Protein AF-T1G2S5-F1 (afdb_monomer)

Sequence (669 aa):
MRLAADEQHLITCSLDGGVLVWRVDGDGVAGGMARGVKKDVAYSEEVLVDRMDYEELNSSLEDLRKRLLDLKAGNDYQLRMLEAGNQEKINDLTEKYLQEMNNLKNKIQNQKQEREKFEKRIKDELKELIDRHEEETRDMEQRNNQKLMTEYEKYQELQNKSQRMQEEYERKIFSIEKDREKRLHELTEYHEEKLKNMAIEIEKLERKCEMLIREREEMVTQIEEDADREIVAVKTKLQSNVKEKVAAVDKMKGCQVSVMTKKFLSMQKEMDANKELIDKGKSEISNLNGTITNLEKTITGLKREIQERDDAILDKVAISMIMPTTKFAYLLTCLYIFFKLLKYIQLNEKRIYELKKLNEEAEKFKFVLDYRIHELKNQVQPKDDEIETKKDIMNNVGDDDEGDDDFDVKRCPGALNDDMELELGRYQKVTTQLETNLDNAKQRLSAAEKELQKERQKVHAVEMKVQSFKTDLHNCVGYIQDYKLLKSTIRAMYLKHVQDDMRDYVSEDADKKNDFARQRDHLEKTMVSLVKKHQRESNVQKTDNLRIMQDNINLIKEVNELRRELQISNVKIHDLEVAAKIRLRKNANASLTAATASNDIYKIGTSADEYKNADEATLRMEMMEKNKLLELQQEEMKKLRNILQQIELGHNSRPSSGQKLSPINGDKN

Solvent-accessible surface area (backbone atoms only — not comparable to full-atom values): 38160 Å² total; per-residue (Å²): 106,49,68,41,99,82,74,46,40,42,37,37,62,50,99,88,73,52,75,49,78,45,79,70,87,87,84,88,84,85,89,83,89,82,91,79,83,84,82,87,78,87,85,80,91,73,80,87,69,59,67,65,61,53,52,51,49,50,51,51,50,51,52,50,49,50,51,49,50,53,50,48,53,50,49,53,49,52,47,52,52,51,50,52,55,51,52,51,52,50,49,55,50,50,49,52,52,51,51,52,51,49,52,50,52,50,50,53,51,51,52,51,53,53,49,53,53,50,54,50,50,52,52,51,54,51,46,54,50,50,54,50,51,56,48,54,49,50,52,51,51,49,54,51,51,51,50,51,50,54,54,49,52,52,50,51,50,50,51,52,51,51,50,53,52,48,55,51,50,51,50,50,50,50,53,51,50,53,53,49,51,49,53,48,49,56,53,49,51,54,50,52,51,52,49,52,52,51,50,54,51,49,52,54,49,50,54,49,51,52,50,53,48,50,55,48,52,53,51,50,50,52,52,50,54,50,50,51,52,48,52,50,51,53,51,51,52,52,54,48,53,50,52,51,53,51,53,50,52,53,57,57,52,67,68,45,54,72,59,46,57,59,50,48,59,53,50,49,57,54,48,54,56,50,48,56,52,50,52,53,52,50,53,53,51,51,54,52,49,54,53,49,54,57,51,50,52,52,50,52,55,57,47,54,63,50,46,71,65,53,75,77,72,68,98,72,81,82,90,89,91,85,90,95,88,92,76,72,74,70,61,62,62,57,54,56,54,54,56,55,51,53,54,52,49,54,53,49,52,53,52,50,51,53,51,50,55,53,47,56,50,50,51,52,51,49,53,54,49,53,49,49,51,52,53,52,48,65,67,44,48,67,56,51,53,53,50,50,53,54,48,54,56,63,65,72,73,71,87,86,79,91,76,93,79,92,76,97,70,96,67,89,64,72,72,59,54,53,51,49,50,50,48,51,52,49,51,52,52,50,50,54,52,48,50,53,50,49,51,53,50,50,51,50,49,55,50,51,50,52,51,51,51,52,51,52,51,51,52,48,51,51,50,51,52,52,50,51,50,52,51,54,48,56,57,40,60,74,29,73,89,39,67,71,60,28,55,52,47,52,51,53,50,47,60,66,66,57,57,50,58,64,52,52,57,51,46,59,50,46,53,52,48,48,52,52,48,50,53,48,51,52,50,49,53,50,48,52,51,50,51,54,48,50,52,49,53,52,50,51,51,51,53,50,52,50,48,52,50,51,52,50,53,51,50,52,49,50,53,50,50,55,48,49,53,49,49,54,51,50,49,53,51,49,53,51,50,48,53,49,50,51,51,50,48,55,53,50,63,68,52,72,80,66,77,96,73,80,88,80,90,79,96,71,80,85,71,75,60,63,71,52,50,54,54,49,52,51,52,48,51,54,48,52,53,51,50,52,51,50,52,52,50,50,52,50,51,49,51,52,49,51,52,50,49,53,51,53,64,56,61,72,68,62,82,78,88,81,78,83,88,77,82,88,77,87,81,90,130

Foldseek 3Di:
DAQPPVNQWDWDADPVGDIDIDGDDDDDDDDDDDDDDDDDDDDDPDDDDPPVVVVVVVVVVVVVVVVVVVVVVVVVVVVVVVVVVVVVVVVVVVVVVVVVVVVVVVVVVVVVVVVVVVVVVVVVVVVVVVVVVVVVVVVVVVVVVVVVVVVVVVVVVVVVVVVVVVVVVVVVVVVVVVVVVVVVVVVVVVVVVVVVVVVVVVVVVVVVVVVVVVVVVVVVVVVVVVVVVVVVVVVVVVVVVVVVVVVVVVVVVVPVVVVVVVVVVVVVVVVVVVVVVVVVVVVVVVVVVVVVVVVVVVVVVVVVVVVVVVVVDDPDDDDDDDDDDDDDPPVVVVVVVVVVVVVVVVVVVVVVVVVVVVVVVVVVVVVVVVVVVVVVVVVCVVVVVVVVVVVVVVVPPPDDDDDDDDDDDPDDDPVVVVVVVVVVVVVVVVVVVVVVVVVVVVVVVVVVVVVVVVVVVVVVVVVVLVVVLVVLVVVLVVCVVPPVVSVVSVVVSCVVNVVCVVVVVVVVVVVVVVVVVVVVVVVVVVVVVVVVVVVVVVVVVVVVVVVVVVVVVVVVVVVVVVVVVVVVVVVVVVVVVVVVVVVVVVVVVVVVVDDPDDDDDDDDDPPPVVVVVVVVVVVVVVVVVVVVVVVVVVVVVVVVVVVVVVVVVVVVPDPDPDDDDDDDDDDDD

pLDDT: mean 74.92, std 17.42, range [29.42, 96.0]

Organism: Helobdella robusta (NCBI:txid6412)

Secondary structure (DSSP, 8-state):
-EE-TTSSEEEEE-TTS-EEEEE----------------PPPPP------HHHHHHHHHHHHHHHHHHHHHHHHHHHHHHHHHHHHHHHHHHHHHHHHHHHHHHHHHHHHHHHHHHHHHHHHHHHHHHHHHHHHHHHHHHHHHHHHHHHHHHHHHHHHHHHHHHHHHHHHHHHHHHHHHHHHHHHHHHHHHHHHHHHHHHHHHHHHHHHHHHHHHHHHHHHHHHHHHHHHHHHHHHHHHHHHHHHHHHHHHHHHHHHHHHHHHHHHHHHHHHHHHHHHHHHHHHHHHHHHHHHHHHHHHHHHHHHHHHHHTTT-------------SSHHHHHHHHHHHHHHHHHHHHHHHHHHHHHHHHHHHHHHHHHHHHHHHHHHHHHHHHHHHHHHHHHHHTSS------------S--HHHHHHHHHHHHHHHHHHHHHHHHHHHHHHHHHHHHHHHHHHHHHHHHHHHHHHHHHHHHHHHHTTTT-HHHHHHHHHHHHHHHHSTHHHHHHHHHHHHHHHHHHHHHHHHHHHHHHHHHHHHHHHHHHHHHHHHHHHHHHHHHHHHHHHHHHHHHHHHHHHHHHHHHHHHHHHHHHHTTS-------------TTHHHHHHHHHHHHHHHHHHHHHHHHHHHHHHHHHHHHHHHHHHT----S--PPPP------

InterPro domains:
  IPR052993 Cilia- and flagella-associated protein 57 [PTHR32215] (1-316)

Radius of gyration: 92.12 Å; Cα contacts (8 Å, |Δi|>4): 49; chains: 1; bounding box: 210×102×277 Å

Mean predicted aligned error: 25.36 Å

Structure (mmCIF, N/CA/C/O backbone):
data_AF-T1G2S5-F1
#
_entry.id   AF-T1G2S5-F1
#
loop_
_atom_site.group_PDB
_atom_site.id
_atom_site.type_symbol
_atom_site.label_atom_id
_atom_site.label_alt_id
_atom_site.label_comp_id
_atom_site.label_asym_id
_atom_site.label_entity_id
_atom_site.label_seq_id
_atom_site.pdbx_PDB_ins_code
_atom_site.Cartn_x
_atom_site.Cartn_y
_atom_site.Cartn_z
_atom_site.occupancy
_atom_site.B_iso_or_equiv
_atom_site.auth_seq_id
_atom_site.auth_comp_id
_atom_site.auth_asym_id
_atom_site.auth_atom_id
_atom_site.pdbx_PDB_model_num
ATOM 1 N N . MET A 1 1 ? 132.057 16.932 -130.697 1.00 63.75 1 MET A N 1
ATOM 2 C CA . MET A 1 1 ? 133.283 16.169 -130.368 1.00 63.75 1 MET A CA 1
ATOM 3 C C . MET A 1 1 ? 133.784 16.624 -129.008 1.00 63.75 1 MET A C 1
ATOM 5 O O . MET A 1 1 ? 133.954 17.824 -128.835 1.00 63.75 1 MET A O 1
ATOM 9 N N . ARG A 1 2 ? 133.952 15.722 -128.035 1.00 71.12 2 ARG A N 1
ATOM 10 C CA . ARG A 1 2 ? 134.425 16.036 -126.678 1.00 71.12 2 ARG A CA 1
ATOM 11 C C . ARG A 1 2 ? 135.254 14.870 -126.138 1.00 71.12 2 ARG A C 1
ATOM 13 O O . ARG A 1 2 ? 134.856 13.718 -126.293 1.00 71.12 2 ARG A O 1
ATOM 20 N N . LEU A 1 3 ? 136.408 15.170 -125.546 1.00 66.38 3 LEU A N 1
ATOM 21 C CA . LEU A 1 3 ? 137.254 14.172 -124.891 1.00 66.38 3 LEU A CA 1
ATOM 22 C C . LEU A 1 3 ? 136.573 13.740 -123.582 1.00 66.38 3 LEU A C 1
ATOM 24 O O . LEU A 1 3 ? 136.046 14.589 -122.854 1.00 66.38 3 LEU A O 1
ATOM 28 N N . ALA A 1 4 ? 136.516 12.436 -123.321 1.00 67.69 4 ALA A N 1
ATOM 29 C CA . ALA A 1 4 ? 135.998 11.902 -122.070 1.00 67.69 4 ALA A CA 1
ATOM 30 C C . ALA A 1 4 ? 136.909 12.318 -120.901 1.00 67.69 4 ALA A C 1
ATOM 32 O O . ALA A 1 4 ? 138.076 12.653 -121.092 1.00 67.69 4 ALA A O 1
ATOM 33 N N . ALA A 1 5 ? 136.364 12.343 -119.682 1.00 65.69 5 ALA A N 1
ATOM 34 C CA . ALA A 1 5 ? 137.064 12.858 -118.499 1.00 65.69 5 ALA A CA 1
ATOM 35 C C . ALA A 1 5 ? 138.307 12.037 -118.090 1.00 65.69 5 ALA A C 1
ATOM 37 O O . ALA A 1 5 ? 139.043 12.455 -117.201 1.00 65.69 5 ALA A O 1
ATOM 38 N N . ASP A 1 6 ? 138.523 10.874 -118.705 1.00 65.88 6 ASP A N 1
ATOM 39 C CA . ASP A 1 6 ? 139.720 10.045 -118.562 1.00 65.88 6 ASP A CA 1
ATOM 40 C C . ASP A 1 6 ? 140.824 10.385 -119.581 1.00 65.88 6 ASP A C 1
ATOM 42 O O . ASP A 1 6 ? 141.895 9.792 -119.514 1.00 65.88 6 ASP A O 1
ATOM 46 N N . GLU A 1 7 ? 140.563 11.313 -120.508 1.00 64.38 7 GLU A N 1
ATOM 47 C CA . GLU A 1 7 ? 141.435 11.775 -121.601 1.00 64.38 7 GLU A CA 1
ATOM 48 C C . GLU A 1 7 ? 141.935 10.685 -122.571 1.00 64.38 7 GLU A C 1
ATOM 50 O O . GLU A 1 7 ? 142.693 10.974 -123.494 1.00 64.38 7 GLU A O 1
ATOM 55 N N . GLN A 1 8 ? 141.462 9.445 -122.430 1.00 65.25 8 GLN A N 1
ATOM 56 C CA . GLN A 1 8 ? 141.859 8.299 -123.262 1.00 65.25 8 GLN A CA 1
ATOM 57 C C . GLN A 1 8 ? 140.915 8.059 -124.445 1.00 65.25 8 GLN A C 1
ATOM 59 O O . GLN A 1 8 ? 141.286 7.406 -125.426 1.00 65.25 8 GLN A O 1
ATOM 64 N N . HIS A 1 9 ? 139.692 8.586 -124.359 1.00 72.75 9 HIS A N 1
ATOM 65 C CA . HIS A 1 9 ? 138.652 8.368 -125.353 1.00 72.75 9 HIS A CA 1
ATOM 66 C C . HIS A 1 9 ? 138.091 9.694 -125.860 1.00 72.75 9 HIS A C 1
ATOM 68 O O . HIS A 1 9 ? 137.654 10.551 -125.091 1.00 72.75 9 HIS A O 1
ATOM 74 N N . LEU A 1 10 ? 138.063 9.860 -127.178 1.00 72.75 10 LEU A N 1
ATOM 75 C CA . LEU A 1 10 ? 137.465 11.015 -127.833 1.00 72.75 10 LEU A CA 1
ATOM 76 C C . LEU A 1 10 ? 136.096 10.630 -128.386 1.00 72.75 10 LEU A C 1
ATOM 78 O O . LEU A 1 10 ? 135.995 9.740 -129.226 1.00 72.75 10 LEU A O 1
ATOM 82 N N . ILE A 1 11 ? 135.040 11.303 -127.924 1.00 77.50 11 ILE A N 1
ATOM 83 C CA . ILE A 1 11 ? 133.662 11.002 -128.321 1.00 77.50 11 ILE A CA 1
ATOM 84 C C . ILE A 1 11 ? 133.164 12.066 -129.300 1.00 77.50 11 ILE A C 1
ATOM 86 O O . ILE A 1 11 ? 133.092 13.262 -128.998 1.00 77.50 11 ILE A O 1
ATOM 90 N N . THR A 1 12 ? 132.786 11.640 -130.497 1.00 77.38 12 THR A N 1
ATOM 91 C CA . THR A 1 12 ? 132.110 12.467 -131.502 1.00 77.38 12 THR A CA 1
ATOM 92 C C . THR A 1 12 ? 130.650 12.056 -131.596 1.00 77.38 12 THR A C 1
ATOM 94 O O . THR A 1 12 ? 130.369 10.895 -131.868 1.00 77.38 12 THR A O 1
ATOM 97 N N . CYS A 1 13 ? 129.732 13.003 -131.409 1.00 74.50 13 CYS A N 1
ATOM 98 C CA . CYS A 1 13 ? 128.313 12.830 -131.705 1.00 74.50 13 CYS A CA 1
ATOM 99 C C . CYS A 1 13 ? 127.922 13.661 -132.933 1.00 74.50 13 CYS A C 1
ATOM 101 O O . CYS A 1 13 ? 128.401 14.789 -133.095 1.00 74.50 13 CYS A O 1
ATOM 103 N N . SER A 1 14 ? 127.078 13.079 -133.781 1.00 75.12 14 SER A N 1
ATOM 104 C CA . SER A 1 14 ? 126.447 13.731 -134.929 1.00 75.12 14 SER A CA 1
ATOM 105 C C . SER A 1 14 ? 125.030 14.207 -134.571 1.00 75.12 14 SER A C 1
ATOM 107 O O . SER A 1 14 ? 124.450 13.768 -133.575 1.00 75.12 14 SER A O 1
ATOM 109 N N . LEU A 1 15 ? 124.487 15.148 -135.352 1.00 68.88 15 LEU A N 1
ATOM 110 C CA . LEU A 1 15 ? 123.205 15.821 -135.082 1.00 68.88 15 LEU A CA 1
ATOM 111 C C . LEU A 1 15 ? 121.982 14.886 -135.192 1.00 68.88 15 LEU A C 1
ATOM 113 O O . LEU A 1 15 ? 120.914 15.204 -134.685 1.00 68.88 15 LEU A O 1
ATOM 117 N N . ASP A 1 16 ? 122.155 13.738 -135.839 1.00 69.44 16 ASP A N 1
ATOM 118 C CA . ASP A 1 16 ? 121.200 12.639 -136.009 1.00 69.44 16 ASP A CA 1
ATOM 119 C C . ASP A 1 16 ? 121.288 11.577 -134.892 1.00 69.44 16 ASP A C 1
ATOM 121 O O . ASP A 1 16 ? 120.639 10.537 -134.963 1.00 69.44 16 ASP A O 1
ATOM 125 N N . GLY A 1 17 ? 122.063 11.839 -133.832 1.00 68.75 17 GLY A N 1
ATOM 126 C CA . GLY A 1 17 ? 122.117 11.001 -132.629 1.00 68.75 17 GLY A CA 1
ATOM 127 C C . GLY A 1 17 ? 123.113 9.836 -132.684 1.00 68.75 17 GLY A C 1
ATOM 128 O O . GLY A 1 17 ? 123.209 9.078 -131.720 1.00 68.75 17 GLY A O 1
ATOM 129 N N . GLY A 1 18 ? 123.898 9.700 -133.759 1.00 68.06 18 GLY A N 1
ATOM 130 C CA . GLY A 1 18 ? 124.986 8.718 -133.841 1.00 68.06 18 GLY A CA 1
ATOM 131 C C . GLY A 1 18 ? 126.210 9.129 -133.013 1.00 68.06 18 GLY A C 1
ATOM 132 O O . GLY A 1 18 ? 126.678 10.266 -133.117 1.00 68.06 18 GLY A O 1
ATOM 133 N N . VAL A 1 19 ? 126.756 8.209 -132.207 1.00 78.56 19 VAL A N 1
ATOM 134 C CA . VAL A 1 19 ? 127.932 8.448 -131.347 1.00 78.56 19 VAL A CA 1
ATOM 135 C C . VAL A 1 19 ? 129.077 7.497 -131.714 1.00 78.56 19 VAL A C 1
ATOM 137 O O . VAL A 1 19 ? 128.923 6.281 -131.662 1.00 78.56 19 VAL A O 1
ATOM 140 N N . LEU A 1 20 ? 130.238 8.059 -132.062 1.00 67.62 20 LEU A N 1
ATOM 141 C CA . LEU A 1 20 ? 131.486 7.347 -132.373 1.00 67.62 20 LEU A CA 1
ATOM 142 C C . LEU A 1 20 ? 132.542 7.643 -131.300 1.00 67.62 20 LEU A C 1
ATOM 144 O O . LEU A 1 20 ? 132.719 8.800 -130.907 1.00 67.62 20 LEU A O 1
ATOM 148 N N . VAL A 1 21 ? 133.252 6.606 -130.846 1.00 75.31 21 VAL A N 1
ATOM 149 C CA . VAL A 1 21 ? 134.260 6.689 -129.776 1.00 75.31 21 VAL A CA 1
ATOM 150 C C . VAL A 1 21 ? 135.618 6.227 -130.301 1.00 75.31 21 VAL A C 1
ATOM 152 O O . VAL A 1 21 ? 135.761 5.091 -130.749 1.00 75.31 21 VAL A O 1
ATOM 155 N N . TRP A 1 22 ? 136.613 7.109 -130.225 1.00 63.44 22 TRP A N 1
ATOM 156 C CA . TRP A 1 22 ? 137.982 6.887 -130.699 1.00 63.44 22 TRP A CA 1
ATOM 157 C C . TRP A 1 22 ? 138.938 6.702 -129.511 1.00 63.44 22 TRP A C 1
ATOM 159 O O . TRP A 1 22 ? 138.797 7.407 -128.513 1.00 63.44 22 TRP A O 1
ATOM 169 N N . ARG A 1 23 ? 139.921 5.796 -129.617 1.00 69.12 23 ARG A N 1
ATOM 170 C CA . ARG A 1 23 ? 140.989 5.586 -128.616 1.00 69.12 23 ARG A CA 1
ATOM 171 C C . ARG A 1 23 ? 142.296 6.231 -129.094 1.00 69.12 23 ARG A C 1
ATOM 173 O O . ARG A 1 23 ? 142.624 6.095 -130.270 1.00 69.12 23 ARG A O 1
ATOM 180 N N . VAL A 1 24 ? 143.014 6.925 -128.207 1.00 67.56 24 VAL A N 1
ATOM 181 C CA . VAL A 1 24 ? 144.222 7.711 -128.536 1.00 67.56 24 VAL A CA 1
ATOM 182 C C . VAL A 1 24 ? 145.447 7.145 -127.796 1.00 67.56 24 VAL A C 1
ATOM 184 O O . VAL A 1 24 ? 145.447 7.150 -126.570 1.00 67.56 24 VAL A O 1
ATOM 187 N N . ASP A 1 25 ? 146.487 6.696 -128.516 1.00 60.28 25 ASP A N 1
ATOM 188 C CA . ASP A 1 25 ? 147.749 6.166 -127.950 1.00 60.28 25 ASP A CA 1
ATOM 189 C C . ASP A 1 25 ? 148.946 7.088 -128.293 1.00 60.28 25 ASP A C 1
ATOM 191 O O . ASP A 1 25 ? 149.079 7.528 -129.436 1.00 60.28 25 ASP A O 1
ATOM 195 N N . GLY A 1 26 ? 149.832 7.375 -127.326 1.00 56.47 26 GLY A N 1
ATOM 196 C CA . GLY A 1 26 ? 151.054 8.182 -127.506 1.00 56.47 26 GLY A CA 1
ATOM 197 C C . GLY A 1 26 ? 152.261 7.595 -126.757 1.00 56.47 26 GLY A C 1
ATOM 198 O O . GLY A 1 26 ? 152.123 7.179 -125.609 1.00 56.47 26 GLY A O 1
ATOM 199 N N . ASP A 1 27 ? 153.428 7.551 -127.412 1.00 46.31 27 ASP A N 1
ATOM 200 C CA . ASP A 1 27 ? 154.629 6.795 -127.006 1.00 46.31 27 ASP A CA 1
ATOM 201 C C . ASP A 1 27 ? 155.830 7.719 -126.661 1.00 46.31 27 ASP A C 1
ATOM 203 O O . ASP A 1 27 ? 156.173 8.598 -127.451 1.00 46.31 27 ASP A O 1
ATOM 207 N N . GLY A 1 28 ? 156.466 7.491 -125.493 1.00 38.47 28 GLY A N 1
ATOM 208 C CA . GLY A 1 28 ? 157.767 8.033 -125.011 1.00 38.47 28 GLY A CA 1
ATOM 209 C C . GLY A 1 28 ? 157.831 9.523 -124.577 1.00 38.47 28 GLY A C 1
ATOM 210 O O . GLY A 1 28 ? 157.304 10.385 -125.257 1.00 38.47 28 GLY A O 1
ATOM 211 N N . VAL A 1 29 ? 158.498 9.997 -123.504 1.00 38.19 29 VAL A N 1
ATOM 212 C CA . VAL A 1 29 ? 159.512 9.482 -122.558 1.00 38.19 29 VAL A CA 1
ATOM 213 C C . VAL A 1 29 ? 159.532 10.366 -121.276 1.00 38.19 29 VAL A C 1
ATOM 215 O O . VAL A 1 29 ? 159.428 11.584 -121.361 1.00 38.19 29 VAL A O 1
ATOM 218 N N . ALA A 1 30 ? 159.765 9.717 -120.122 1.00 37.09 30 ALA A N 1
ATOM 219 C CA . ALA A 1 30 ? 160.315 10.187 -118.829 1.00 37.09 30 ALA A CA 1
ATOM 220 C C . ALA A 1 30 ? 159.574 11.222 -117.940 1.00 37.09 30 ALA A C 1
ATOM 222 O O . ALA A 1 30 ? 159.769 12.425 -118.042 1.00 37.09 30 ALA A O 1
ATOM 223 N N . GLY A 1 31 ? 158.946 10.688 -116.879 1.00 35.09 31 GLY A N 1
ATOM 224 C CA . GLY A 1 31 ? 159.395 10.933 -115.496 1.00 35.09 31 GLY A CA 1
ATOM 225 C C . GLY A 1 31 ? 158.765 12.088 -114.703 1.00 35.09 31 GLY A C 1
ATOM 226 O O . GLY A 1 31 ? 159.172 13.231 -114.845 1.00 35.09 31 GLY A O 1
ATOM 227 N N . GLY A 1 32 ? 157.909 11.748 -113.724 1.00 36.47 32 GLY A N 1
ATOM 228 C CA . GLY A 1 32 ? 157.744 12.557 -112.501 1.00 36.47 32 GLY A CA 1
ATOM 229 C C . GLY A 1 32 ? 156.375 13.202 -112.231 1.00 36.47 32 GLY A C 1
ATOM 230 O O . GLY A 1 32 ? 156.259 14.415 -112.225 1.00 36.47 32 GLY A O 1
ATOM 231 N N . MET A 1 33 ? 155.370 12.372 -111.935 1.00 44.22 33 MET A N 1
ATOM 232 C CA . MET A 1 33 ? 154.338 12.524 -110.886 1.00 44.22 33 MET A CA 1
ATOM 233 C C . MET A 1 33 ? 153.757 13.924 -110.550 1.00 44.22 33 MET A C 1
ATOM 235 O O . MET A 1 33 ? 154.353 14.695 -109.805 1.00 44.22 33 MET A O 1
ATOM 239 N N . ALA A 1 34 ? 152.473 14.134 -110.875 1.00 37.44 34 ALA A N 1
ATOM 240 C CA . ALA A 1 34 ? 151.542 14.884 -110.022 1.00 37.44 34 ALA A CA 1
ATOM 241 C C . ALA A 1 34 ? 150.111 14.328 -110.148 1.00 37.44 34 ALA A C 1
ATOM 243 O O . ALA A 1 34 ? 149.624 14.019 -111.230 1.00 37.44 34 ALA A O 1
ATOM 244 N N . ARG A 1 35 ? 149.472 14.159 -108.989 1.00 45.28 35 ARG A N 1
ATOM 245 C CA . ARG A 1 35 ? 148.130 13.611 -108.761 1.00 45.28 35 ARG A CA 1
ATOM 246 C C . ARG A 1 35 ? 147.037 14.528 -109.324 1.00 45.28 35 ARG A C 1
ATOM 248 O O . ARG A 1 35 ? 147.100 15.735 -109.122 1.00 45.28 35 ARG A O 1
ATOM 255 N N . GLY A 1 36 ? 145.983 13.933 -109.880 1.00 38.50 36 GLY A N 1
ATOM 256 C CA . GLY A 1 36 ? 144.743 14.612 -110.262 1.00 38.50 36 GLY A CA 1
ATOM 257 C C . GLY A 1 36 ? 143.553 13.658 -110.187 1.00 38.50 36 GLY A C 1
ATOM 258 O O . GLY A 1 36 ? 143.279 12.913 -111.116 1.00 38.50 36 GLY A O 1
ATOM 259 N N . VAL A 1 37 ? 142.920 13.658 -109.019 1.00 42.88 37 VAL A N 1
ATOM 260 C CA . VAL A 1 37 ? 141.692 12.972 -108.588 1.00 42.88 37 VAL A CA 1
ATOM 261 C C . VAL A 1 37 ? 140.627 12.851 -109.693 1.00 42.88 37 VAL A C 1
ATOM 263 O O . VAL A 1 37 ? 140.190 13.855 -110.255 1.00 42.88 37 VAL A O 1
ATOM 266 N N . LYS A 1 38 ? 140.176 11.614 -109.962 1.00 41.59 38 LYS A N 1
ATOM 267 C CA . LYS A 1 38 ? 139.010 11.324 -110.809 1.00 41.59 38 LYS A CA 1
ATOM 268 C C . LYS A 1 38 ? 137.727 11.786 -110.111 1.00 41.59 38 LYS A C 1
ATOM 270 O O . LYS A 1 38 ? 137.539 11.599 -108.915 1.00 41.59 38 LYS A O 1
ATOM 275 N N . LYS A 1 39 ? 136.896 12.441 -110.910 1.00 50.81 39 LYS A N 1
ATOM 276 C CA . LYS A 1 39 ? 135.690 13.196 -110.586 1.00 50.81 39 LYS A CA 1
ATOM 277 C C . LYS A 1 39 ? 134.496 12.236 -110.486 1.00 50.81 39 LYS A C 1
ATOM 279 O O . LYS A 1 39 ? 134.017 11.789 -111.524 1.00 50.81 39 LYS A O 1
ATOM 284 N N . ASP A 1 40 ? 134.031 11.929 -109.276 1.00 44.81 40 ASP A N 1
ATOM 285 C CA . ASP A 1 40 ? 132.788 11.170 -109.074 1.00 44.81 40 ASP A CA 1
ATOM 286 C C . ASP A 1 40 ? 131.578 12.083 -109.333 1.00 44.81 40 ASP A C 1
ATOM 288 O O . ASP A 1 40 ? 131.423 13.143 -108.725 1.00 44.81 40 ASP A O 1
ATOM 292 N N . VAL A 1 41 ? 130.748 11.692 -110.298 1.00 56.38 41 VAL A N 1
ATOM 293 C CA . VAL A 1 41 ? 129.546 12.401 -110.757 1.00 56.38 41 VAL A CA 1
ATOM 294 C C . VAL A 1 41 ? 128.317 11.717 -110.140 1.00 56.38 41 VAL A C 1
ATOM 296 O O . VAL A 1 41 ? 128.218 10.494 -110.187 1.00 56.38 41 VAL A O 1
ATOM 299 N N . ALA A 1 42 ? 127.398 12.490 -109.547 1.00 51.34 42 ALA A N 1
ATOM 300 C CA . ALA A 1 42 ? 126.164 12.005 -108.913 1.00 51.34 42 ALA A CA 1
ATOM 301 C C . ALA A 1 42 ? 125.092 11.587 -109.947 1.00 51.34 42 ALA A C 1
ATOM 303 O O . ALA A 1 42 ? 124.904 12.278 -110.948 1.00 51.34 42 ALA A O 1
ATOM 304 N N . TYR A 1 43 ? 124.382 10.482 -109.686 1.00 52.03 43 TYR A N 1
ATOM 305 C CA . TYR A 1 43 ? 123.252 9.979 -110.489 1.00 52.03 43 TYR A CA 1
ATOM 306 C C . TYR A 1 43 ? 121.919 10.624 -110.038 1.00 52.03 43 TYR A C 1
ATOM 308 O O . TYR A 1 43 ? 121.774 10.942 -108.861 1.00 52.03 43 TYR A O 1
ATOM 316 N N . SER A 1 44 ? 120.943 10.812 -110.936 1.00 47.91 44 SER A N 1
ATOM 317 C CA . SER A 1 44 ? 119.612 11.374 -110.624 1.00 47.91 44 SER A CA 1
ATOM 318 C C . SER A 1 44 ? 118.569 10.279 -110.329 1.00 47.91 44 SER A C 1
ATOM 320 O O . SER A 1 44 ? 118.466 9.324 -111.093 1.00 47.91 44 SER A O 1
ATOM 322 N N . GLU A 1 45 ? 117.761 10.443 -109.269 1.00 56.81 45 GLU A N 1
ATOM 323 C CA . GLU A 1 45 ? 116.640 9.552 -108.865 1.00 56.81 45 GLU A CA 1
ATOM 324 C C . GLU A 1 45 ? 115.306 9.873 -109.582 1.00 56.81 45 GLU A C 1
ATOM 326 O O . GLU A 1 45 ? 114.233 9.411 -109.195 1.00 56.81 45 GLU A O 1
ATOM 331 N N . GLU A 1 46 ? 115.356 10.680 -110.640 1.00 65.75 46 GLU A N 1
ATOM 332 C CA . GLU A 1 46 ? 114.191 11.069 -111.431 1.00 65.75 46 GLU A CA 1
ATOM 333 C C . GLU A 1 46 ? 113.793 9.940 -112.392 1.00 65.75 46 GLU A C 1
ATOM 335 O O . GLU A 1 46 ? 114.524 9.598 -113.325 1.00 65.75 46 GLU A O 1
ATOM 340 N N . VAL A 1 47 ? 112.613 9.359 -112.164 1.00 64.25 47 VAL A N 1
ATOM 341 C CA . VAL A 1 47 ? 111.989 8.402 -113.084 1.00 64.25 47 VAL A CA 1
ATOM 342 C C . VAL A 1 47 ? 111.299 9.198 -114.187 1.00 64.25 47 VAL A C 1
ATOM 344 O O . VAL A 1 47 ? 110.259 9.817 -113.966 1.00 64.25 47 VAL A O 1
ATOM 347 N N . LEU A 1 48 ? 111.893 9.199 -115.378 1.00 61.78 48 LEU A N 1
ATOM 348 C CA . LEU A 1 48 ? 111.287 9.782 -116.570 1.00 61.78 48 LEU A CA 1
ATOM 349 C C . LEU A 1 48 ? 110.116 8.894 -117.008 1.00 61.78 48 LEU A C 1
ATOM 351 O O . LEU A 1 48 ? 110.319 7.783 -117.493 1.00 61.78 48 LEU A O 1
ATOM 355 N N . VAL A 1 49 ? 108.897 9.386 -116.804 1.00 68.44 49 VAL A N 1
ATOM 356 C CA . VAL A 1 49 ? 107.659 8.789 -117.320 1.00 68.44 49 VAL A CA 1
ATOM 357 C C . VAL A 1 49 ? 107.242 9.587 -118.548 1.00 68.44 49 VAL A C 1
ATOM 359 O O . VAL A 1 49 ? 107.407 10.811 -118.567 1.00 68.44 49 VAL A O 1
ATOM 362 N N . ASP A 1 50 ? 106.737 8.913 -119.580 1.00 64.50 50 ASP A N 1
ATOM 363 C CA . ASP A 1 50 ? 106.238 9.608 -120.761 1.00 64.50 50 ASP A CA 1
ATOM 364 C C . ASP A 1 50 ? 105.108 10.569 -120.354 1.00 64.50 50 ASP A C 1
ATOM 366 O O . ASP A 1 50 ? 104.257 10.260 -119.515 1.00 64.50 50 ASP A O 1
ATOM 370 N N . ARG A 1 51 ? 105.110 11.773 -120.927 1.00 74.94 51 ARG A N 1
ATOM 371 C CA . ARG A 1 51 ? 104.121 12.809 -120.612 1.00 74.94 51 ARG A CA 1
ATOM 372 C C . ARG A 1 51 ? 102.704 12.326 -120.927 1.00 74.94 51 ARG A C 1
ATOM 374 O O . ARG A 1 51 ? 101.775 12.691 -120.211 1.00 74.94 51 ARG A O 1
ATOM 381 N N . MET A 1 52 ? 102.568 11.484 -121.952 1.00 73.94 52 MET A N 1
ATOM 382 C CA . MET A 1 52 ? 101.305 10.842 -122.314 1.00 73.94 52 MET A CA 1
ATOM 383 C C . MET A 1 52 ? 100.788 9.930 -121.193 1.00 73.94 52 MET A C 1
ATOM 385 O O . MET A 1 52 ? 99.648 10.096 -120.769 1.00 73.94 52 MET A O 1
ATOM 389 N N . ASP A 1 53 ? 101.632 9.062 -120.630 1.00 78.06 53 ASP A N 1
ATOM 390 C CA . ASP A 1 53 ? 101.239 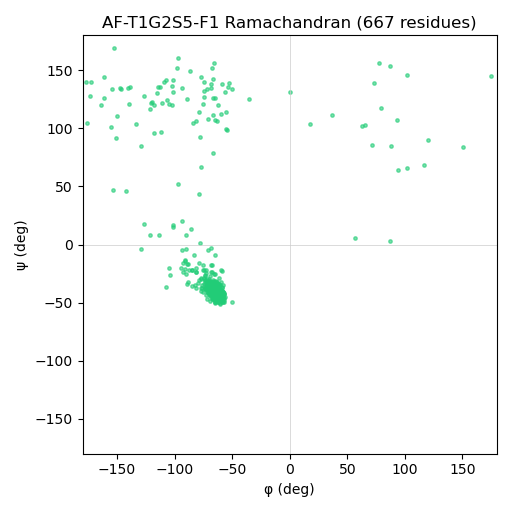8.148 -119.546 1.00 78.06 53 ASP A CA 1
ATOM 391 C C . ASP A 1 53 ? 100.831 8.903 -118.268 1.00 78.06 53 ASP A C 1
ATOM 393 O O . ASP A 1 53 ? 99.902 8.505 -117.562 1.00 78.06 53 ASP A O 1
ATOM 397 N N . TYR A 1 54 ? 101.496 10.025 -117.962 1.00 79.88 54 TYR A N 1
ATOM 398 C CA . TYR A 1 54 ? 101.130 10.874 -116.824 1.00 79.88 54 TYR A CA 1
ATOM 399 C C . TYR A 1 54 ? 99.788 11.590 -117.036 1.00 79.88 54 TYR A C 1
ATOM 401 O O . TYR A 1 54 ? 98.970 11.659 -116.114 1.00 79.88 54 TYR A O 1
ATOM 409 N N . GLU A 1 55 ? 99.546 12.119 -118.238 1.00 81.94 55 GLU A N 1
ATOM 410 C CA . GLU A 1 55 ? 98.284 12.778 -118.590 1.00 81.94 55 GLU A CA 1
ATOM 411 C C . GLU A 1 55 ? 97.114 11.773 -118.600 1.00 81.94 55 GLU A C 1
ATOM 413 O O . GLU A 1 55 ? 96.052 12.073 -118.047 1.00 81.94 55 GLU A O 1
ATOM 418 N N . GLU A 1 56 ? 97.318 10.552 -119.107 1.00 82.50 56 GLU A N 1
ATOM 419 C CA . GLU A 1 56 ? 96.336 9.459 -119.037 1.00 82.50 56 GLU A CA 1
ATOM 420 C C . GLU A 1 56 ? 96.054 9.018 -117.594 1.00 82.50 56 GLU A C 1
ATOM 422 O O . GLU A 1 56 ? 94.890 8.882 -117.199 1.00 82.50 56 GLU A O 1
ATOM 427 N N . LEU A 1 57 ? 97.093 8.857 -116.765 1.00 84.19 57 LEU A N 1
ATOM 428 C CA . LEU A 1 57 ? 96.925 8.518 -115.353 1.00 84.19 57 LEU A CA 1
ATOM 429 C C . LEU A 1 57 ? 96.162 9.618 -114.609 1.00 84.19 57 LEU A C 1
ATOM 431 O O . LEU A 1 57 ? 95.239 9.311 -113.853 1.00 84.19 57 LEU A O 1
ATOM 435 N N . ASN A 1 58 ? 96.490 10.892 -114.839 1.00 83.00 58 ASN A N 1
ATOM 436 C CA . ASN A 1 58 ? 95.794 12.007 -114.201 1.00 83.00 58 ASN A CA 1
ATOM 437 C C . ASN A 1 58 ? 94.329 12.107 -114.663 1.00 83.00 58 ASN A C 1
ATOM 439 O O . ASN A 1 58 ? 93.445 12.301 -113.829 1.00 83.00 58 ASN A O 1
ATOM 443 N N . SER A 1 59 ? 94.053 11.878 -115.953 1.00 85.44 59 SER A N 1
ATOM 444 C CA . SER A 1 59 ? 92.682 11.777 -116.473 1.00 85.44 59 SER A CA 1
ATOM 445 C C . SER A 1 59 ? 91.915 10.637 -115.797 1.00 85.44 59 SER A C 1
ATOM 447 O O . SER A 1 59 ? 90.786 10.826 -115.344 1.00 85.44 59 SER A O 1
ATOM 449 N N . SER A 1 60 ? 92.538 9.463 -115.651 1.00 83.62 60 SER A N 1
ATOM 450 C CA . SER A 1 60 ? 91.912 8.323 -114.973 1.00 83.62 60 SER A CA 1
ATOM 451 C C . SER A 1 60 ? 91.628 8.614 -113.492 1.00 83.62 60 SER A C 1
ATOM 453 O O . SER A 1 60 ? 90.584 8.223 -112.966 1.00 83.62 60 SER A O 1
ATOM 455 N N . LEU A 1 61 ? 92.518 9.353 -112.823 1.00 84.12 61 LEU A N 1
ATOM 456 C CA . LEU A 1 61 ? 92.393 9.738 -111.419 1.00 84.12 61 LEU A CA 1
ATOM 457 C C . LEU A 1 61 ? 91.266 10.764 -111.229 1.00 84.12 61 LEU A C 1
ATOM 459 O O . LEU A 1 61 ? 90.492 10.661 -110.275 1.00 84.12 61 LEU A O 1
ATOM 463 N N . GLU A 1 62 ? 91.117 11.718 -112.148 1.00 88.06 62 GLU A N 1
ATOM 464 C CA . GLU A 1 62 ? 89.987 12.652 -112.166 1.00 88.06 62 GLU A CA 1
ATOM 465 C C . GLU A 1 62 ? 88.648 11.947 -112.404 1.00 88.06 62 GLU A C 1
ATOM 467 O O . GLU A 1 62 ? 87.674 12.241 -111.705 1.00 88.06 62 GLU A O 1
ATOM 472 N N . ASP A 1 63 ? 88.594 10.972 -113.309 1.00 87.25 63 ASP A N 1
ATOM 473 C CA . ASP A 1 63 ? 87.390 10.172 -113.544 1.00 87.25 63 ASP A CA 1
ATOM 474 C C . ASP A 1 63 ? 87.037 9.296 -112.335 1.00 87.25 63 ASP A C 1
ATOM 476 O O . ASP A 1 63 ? 85.870 9.203 -111.948 1.00 87.25 63 ASP A O 1
ATOM 480 N N . LEU A 1 64 ? 88.036 8.706 -111.674 1.00 86.81 64 LEU A N 1
ATOM 481 C CA . LEU A 1 64 ? 87.864 7.993 -110.406 1.00 86.81 64 LEU A CA 1
ATOM 482 C C . LEU A 1 64 ? 87.372 8.922 -109.289 1.00 86.81 64 LEU A C 1
ATOM 484 O O . LEU A 1 64 ? 86.494 8.532 -108.520 1.00 86.81 64 LEU A O 1
ATOM 488 N N . ARG A 1 65 ? 87.873 10.161 -109.211 1.00 87.75 65 ARG A N 1
ATOM 489 C CA . ARG A 1 65 ? 87.393 11.173 -108.254 1.00 87.75 65 ARG A CA 1
ATOM 490 C C . ARG A 1 65 ? 85.951 11.585 -108.525 1.00 87.75 65 ARG A C 1
ATOM 492 O O . ARG A 1 65 ? 85.180 11.663 -107.573 1.00 87.75 65 ARG A O 1
ATOM 499 N N . LYS A 1 66 ? 85.570 11.810 -109.787 1.00 88.81 66 LYS A N 1
ATOM 500 C CA . LYS A 1 66 ? 84.174 12.087 -110.170 1.00 88.81 66 LYS A CA 1
ATOM 501 C C . LYS A 1 66 ? 83.268 10.916 -109.804 1.00 88.81 66 LYS A C 1
ATOM 503 O O . LYS A 1 66 ? 82.287 11.119 -109.104 1.00 88.81 66 LYS A O 1
ATOM 508 N N . ARG A 1 67 ? 83.660 9.680 -110.136 1.00 88.44 67 ARG A N 1
ATOM 509 C CA . ARG A 1 67 ? 82.910 8.473 -109.744 1.00 88.44 67 ARG A CA 1
ATOM 510 C C . ARG A 1 67 ? 82.793 8.321 -108.231 1.00 88.44 67 ARG A C 1
ATOM 512 O O . ARG A 1 67 ? 81.731 7.941 -107.757 1.00 88.44 67 ARG A O 1
ATOM 519 N N . LEU A 1 68 ? 83.845 8.621 -107.467 1.00 87.12 68 LEU A N 1
ATOM 520 C CA . LEU A 1 68 ? 83.791 8.619 -106.002 1.00 87.12 68 LEU A CA 1
ATOM 521 C C . LEU A 1 68 ? 82.858 9.701 -105.457 1.00 87.12 68 LEU A C 1
ATOM 523 O O . LEU A 1 68 ? 82.140 9.438 -104.497 1.00 87.12 68 LEU A O 1
ATOM 527 N N . LEU A 1 69 ? 82.854 10.896 -106.050 1.00 90.56 69 LEU A N 1
ATOM 528 C CA . LEU A 1 69 ? 81.926 11.967 -105.686 1.00 90.56 69 LEU A CA 1
ATOM 529 C C . LEU A 1 69 ? 80.478 11.583 -106.005 1.00 90.56 69 LEU A C 1
ATOM 531 O O . LEU A 1 69 ? 79.619 11.757 -105.145 1.00 90.56 69 LEU A O 1
ATOM 535 N N . ASP A 1 70 ? 80.223 10.994 -107.172 1.00 88.06 70 ASP A N 1
ATOM 536 C CA . ASP A 1 70 ? 78.896 10.525 -107.579 1.00 88.06 70 ASP A CA 1
ATOM 537 C C . ASP A 1 70 ? 78.413 9.367 -106.692 1.00 88.06 70 ASP A C 1
ATOM 539 O O . ASP A 1 70 ? 77.274 9.371 -106.229 1.00 88.06 70 ASP A O 1
ATOM 543 N N . LEU A 1 71 ? 79.289 8.404 -106.380 1.00 88.19 71 LEU A N 1
ATOM 544 C CA . LEU A 1 71 ? 79.007 7.316 -105.436 1.00 88.19 71 LEU A CA 1
ATOM 545 C C . LEU A 1 71 ? 78.738 7.845 -104.028 1.00 88.19 71 LEU A C 1
ATOM 547 O O . LEU A 1 71 ? 77.811 7.380 -103.368 1.00 88.19 71 LEU A O 1
ATOM 551 N N . LYS A 1 72 ? 79.521 8.823 -103.565 1.00 88.38 72 LYS A N 1
ATOM 552 C CA . LYS A 1 72 ? 79.325 9.453 -102.259 1.00 88.38 72 LYS A CA 1
ATOM 553 C C . LYS A 1 72 ? 77.995 10.201 -102.209 1.00 88.38 72 LYS A C 1
ATOM 555 O O . LYS A 1 72 ? 77.235 9.991 -101.274 1.00 88.38 72 LYS A O 1
ATOM 560 N N . ALA A 1 73 ? 77.675 10.993 -103.230 1.00 88.88 73 ALA A N 1
ATOM 561 C CA . ALA A 1 73 ? 76.398 11.693 -103.331 1.00 88.88 73 ALA A CA 1
ATOM 562 C C . ALA A 1 73 ? 75.210 10.718 -103.419 1.00 88.88 73 ALA A C 1
ATOM 564 O O . ALA A 1 73 ? 74.182 10.945 -102.784 1.00 88.88 73 ALA A O 1
ATOM 565 N N . GLY A 1 74 ? 75.361 9.611 -104.153 1.00 89.31 74 GLY A N 1
ATOM 566 C CA . GLY A 1 74 ? 74.366 8.543 -104.231 1.00 89.31 74 GLY A CA 1
ATOM 567 C C . GLY A 1 74 ? 74.145 7.839 -102.891 1.00 89.31 74 GLY A C 1
ATOM 568 O O . GLY A 1 74 ? 72.999 7.622 -102.499 1.00 89.31 74 GLY A O 1
ATOM 569 N N . ASN A 1 75 ? 75.218 7.536 -102.156 1.00 86.69 75 ASN A N 1
ATOM 570 C CA . ASN A 1 75 ? 75.136 6.932 -100.826 1.00 86.69 75 ASN A CA 1
ATOM 571 C C . ASN A 1 75 ? 74.542 7.906 -99.794 1.00 86.69 75 ASN A C 1
ATOM 573 O O . ASN A 1 75 ? 73.659 7.527 -99.033 1.00 86.69 75 ASN A O 1
ATOM 577 N N . ASP A 1 76 ? 74.947 9.178 -99.817 1.00 88.69 76 ASP A N 1
ATOM 578 C CA . ASP A 1 76 ? 74.388 10.224 -98.953 1.00 88.69 76 ASP A CA 1
ATOM 579 C C . ASP A 1 76 ? 72.888 10.430 -99.230 1.00 88.69 76 ASP A C 1
ATOM 581 O O . ASP A 1 76 ? 72.093 10.610 -98.306 1.00 88.69 76 ASP A O 1
ATOM 585 N N . TYR A 1 77 ? 72.473 10.362 -100.498 1.00 90.50 77 TYR A N 1
ATOM 586 C CA . TYR A 1 77 ? 71.062 10.404 -100.876 1.00 90.50 77 TYR A CA 1
ATOM 587 C C . TYR A 1 77 ? 70.291 9.182 -100.357 1.00 90.50 77 TYR A C 1
ATOM 589 O O . TYR A 1 77 ? 69.219 9.339 -99.771 1.00 90.50 77 TYR A O 1
ATOM 597 N N . GLN A 1 78 ? 70.839 7.972 -100.517 1.00 88.19 78 GLN A N 1
ATOM 598 C CA . GLN A 1 78 ? 70.236 6.748 -99.978 1.00 88.19 78 GLN A CA 1
ATOM 599 C C . GLN A 1 78 ? 70.120 6.790 -98.451 1.00 88.19 78 GLN A C 1
ATOM 601 O O . GLN A 1 78 ? 69.081 6.411 -97.910 1.00 88.19 78 GLN A O 1
ATOM 606 N N . LEU A 1 79 ? 71.147 7.298 -97.765 1.00 88.12 79 LEU A N 1
ATOM 607 C CA . LEU A 1 79 ? 71.146 7.451 -96.317 1.00 88.12 79 LEU A CA 1
ATOM 608 C C . LEU A 1 79 ? 70.045 8.417 -95.873 1.00 88.12 79 LEU A C 1
ATOM 610 O O . LEU A 1 79 ? 69.241 8.051 -95.023 1.00 88.12 79 LEU A O 1
ATOM 614 N N . ARG A 1 80 ? 69.919 9.587 -96.512 1.00 91.38 80 ARG A N 1
ATOM 615 C CA . ARG A 1 80 ? 68.844 10.551 -96.212 1.00 91.38 80 ARG A CA 1
ATOM 616 C C . ARG A 1 80 ? 67.450 9.990 -96.471 1.00 91.38 80 ARG A C 1
ATOM 618 O O . ARG A 1 80 ? 66.535 10.261 -95.701 1.00 91.38 80 ARG A O 1
ATOM 625 N N . MET A 1 81 ? 67.271 9.210 -97.537 1.00 86.88 81 MET A N 1
ATOM 626 C CA . MET A 1 81 ? 65.993 8.548 -97.821 1.00 86.88 81 MET A CA 1
ATOM 627 C C . MET A 1 81 ? 65.646 7.508 -96.749 1.00 86.88 81 MET A C 1
ATOM 629 O O . MET A 1 81 ? 64.499 7.436 -96.308 1.00 86.88 81 MET A O 1
ATOM 633 N N . LEU A 1 82 ? 66.630 6.725 -96.297 1.00 89.94 82 LEU A N 1
ATOM 634 C CA . LEU A 1 82 ? 66.443 5.759 -95.217 1.00 89.94 82 LEU A CA 1
ATOM 635 C C . LEU A 1 82 ? 66.182 6.453 -93.871 1.00 89.94 82 LEU A C 1
ATOM 637 O O . LEU A 1 82 ? 65.299 6.026 -93.132 1.00 89.94 82 LEU A O 1
ATOM 641 N N . GLU A 1 83 ? 66.912 7.525 -93.563 1.00 88.38 83 GLU A N 1
ATOM 642 C CA . GLU A 1 83 ? 66.706 8.367 -92.380 1.00 88.38 83 GLU A CA 1
ATOM 643 C C . GLU A 1 83 ? 65.305 8.981 -92.376 1.00 88.38 83 GLU A C 1
ATOM 645 O O . GLU A 1 83 ? 64.610 8.885 -91.369 1.00 88.38 83 GLU A O 1
ATOM 650 N N . ALA A 1 84 ? 64.849 9.524 -93.508 1.00 90.50 84 ALA A N 1
ATOM 651 C CA . ALA A 1 84 ? 63.498 10.059 -93.652 1.00 90.50 84 ALA A CA 1
ATOM 652 C C . ALA A 1 84 ? 62.427 8.978 -93.428 1.00 90.50 84 ALA A C 1
ATOM 654 O O . ALA A 1 84 ? 61.492 9.194 -92.660 1.00 90.50 84 ALA A O 1
ATOM 655 N N . GLY A 1 85 ? 62.593 7.788 -94.018 1.00 92.44 85 GLY A N 1
ATOM 656 C CA . GLY A 1 85 ? 61.658 6.675 -93.820 1.00 92.44 85 GLY A CA 1
ATOM 657 C C . GLY A 1 85 ? 61.669 6.111 -92.393 1.00 92.44 85 GLY A C 1
ATOM 658 O O . GLY A 1 85 ? 60.633 5.705 -91.867 1.00 92.44 85 GLY A O 1
ATOM 659 N N . ASN A 1 86 ? 62.828 6.093 -91.730 1.00 88.19 86 ASN A N 1
ATOM 660 C CA . ASN A 1 86 ? 62.922 5.715 -90.321 1.00 88.19 86 ASN A CA 1
ATOM 661 C C . ASN A 1 86 ? 62.283 6.774 -89.418 1.00 88.19 86 ASN A C 1
ATOM 663 O O . ASN A 1 86 ? 61.589 6.413 -88.469 1.00 88.19 86 ASN A O 1
ATOM 667 N N . GLN A 1 87 ? 62.454 8.057 -89.734 1.00 93.31 87 GLN A N 1
ATOM 668 C CA . GLN A 1 87 ? 61.816 9.151 -89.011 1.00 93.31 87 GLN A CA 1
ATOM 669 C C . GLN A 1 87 ? 60.290 9.094 -89.137 1.00 93.31 87 GLN A C 1
ATOM 671 O O . GLN A 1 87 ? 59.593 9.262 -88.141 1.00 93.31 87 GLN A O 1
ATOM 676 N N . GLU A 1 88 ? 59.765 8.793 -90.325 1.00 91.81 88 GLU A N 1
ATOM 677 C CA . GLU A 1 88 ? 58.330 8.592 -90.547 1.00 91.81 88 GLU A CA 1
ATOM 678 C C . GLU A 1 88 ? 57.790 7.425 -89.707 1.00 91.81 88 GLU A C 1
ATOM 680 O O . GLU A 1 88 ? 56.828 7.594 -88.964 1.00 91.81 88 GLU A O 1
ATOM 685 N N . LYS A 1 89 ? 58.477 6.272 -89.696 1.00 92.75 89 LYS A N 1
ATOM 686 C CA . LYS A 1 89 ? 58.096 5.134 -88.836 1.00 92.75 89 LYS A CA 1
ATOM 687 C C . LYS A 1 89 ? 58.130 5.475 -87.345 1.00 92.75 89 LYS A C 1
ATOM 689 O O . LYS A 1 89 ? 57.274 5.009 -86.593 1.00 92.75 89 LYS A O 1
ATOM 694 N N . ILE A 1 90 ? 59.122 6.249 -86.902 1.00 91.38 90 ILE A N 1
ATOM 695 C CA . ILE A 1 90 ? 59.207 6.726 -85.515 1.00 91.38 90 ILE A CA 1
ATOM 696 C C . ILE A 1 90 ? 58.016 7.634 -85.206 1.00 91.38 90 ILE A C 1
ATOM 698 O O . ILE A 1 90 ? 57.400 7.477 -84.151 1.00 91.38 90 ILE A O 1
ATOM 702 N N . ASN A 1 91 ? 57.657 8.537 -86.118 1.00 93.94 91 ASN A N 1
ATOM 703 C CA . ASN A 1 91 ? 56.518 9.435 -85.950 1.00 93.94 91 ASN A CA 1
ATOM 704 C C . ASN A 1 91 ? 55.197 8.652 -85.875 1.00 93.94 91 ASN A C 1
ATOM 706 O O . ASN A 1 91 ? 54.453 8.845 -84.918 1.00 93.94 91 ASN A O 1
ATOM 710 N N . ASP A 1 92 ? 54.958 7.702 -86.782 1.00 93.06 92 ASP A N 1
ATOM 711 C CA . ASP A 1 92 ? 53.761 6.847 -86.783 1.00 93.06 92 ASP A CA 1
ATOM 712 C C . ASP A 1 92 ? 53.619 6.037 -85.489 1.00 93.06 92 ASP A C 1
ATOM 714 O O . ASP A 1 92 ? 52.528 5.891 -84.930 1.00 93.06 92 ASP A O 1
ATOM 718 N N . LEU A 1 93 ? 54.727 5.470 -85.000 1.00 90.44 93 LEU A N 1
ATOM 719 C CA . LEU A 1 93 ? 54.738 4.743 -83.732 1.00 90.44 93 LEU A CA 1
ATOM 720 C C . LEU A 1 93 ? 54.476 5.687 -82.559 1.00 90.44 93 LEU A C 1
ATOM 722 O O . LEU A 1 93 ? 53.698 5.348 -81.669 1.00 90.44 93 LEU A O 1
ATOM 726 N N . THR A 1 94 ? 55.085 6.872 -82.567 1.00 89.25 94 THR A N 1
ATOM 727 C CA . THR A 1 94 ? 54.877 7.892 -81.533 1.00 89.25 94 THR A CA 1
ATOM 728 C C . THR A 1 94 ? 53.420 8.342 -81.503 1.00 89.25 94 THR A C 1
ATOM 730 O O . THR A 1 94 ? 52.837 8.435 -80.425 1.00 89.25 94 THR A O 1
ATOM 733 N N . GLU A 1 95 ? 52.793 8.542 -82.663 1.00 94.81 95 GLU A N 1
ATOM 734 C CA . GLU A 1 95 ? 51.380 8.897 -82.765 1.00 94.81 95 GLU A CA 1
ATOM 735 C C . GLU A 1 95 ? 50.477 7.780 -82.228 1.00 94.81 95 GLU A C 1
ATOM 737 O O . GLU A 1 95 ? 49.596 8.048 -81.410 1.00 94.81 95 GLU A O 1
ATOM 742 N N . LYS A 1 96 ? 50.733 6.516 -82.592 1.00 94.69 96 LYS A N 1
ATOM 743 C CA . LYS A 1 96 ? 49.988 5.365 -82.050 1.00 94.69 96 LYS A CA 1
ATOM 744 C C . LYS A 1 96 ? 50.114 5.265 -80.530 1.00 94.69 96 LYS A C 1
ATOM 746 O O . LYS A 1 96 ? 49.106 5.094 -79.848 1.00 94.69 96 LYS A O 1
ATOM 751 N N . TYR A 1 97 ? 51.318 5.431 -79.980 1.00 90.31 97 TYR A N 1
ATOM 752 C CA . TYR A 1 97 ? 51.516 5.418 -78.529 1.00 90.31 97 TYR A CA 1
ATOM 753 C C . TYR A 1 97 ? 50.847 6.606 -77.837 1.00 90.31 97 TYR A C 1
ATOM 755 O O . TYR A 1 97 ? 50.274 6.438 -76.761 1.00 90.31 97 TYR A O 1
ATOM 763 N N . LEU A 1 98 ? 50.860 7.793 -78.448 1.00 93.19 98 LEU A N 1
ATOM 764 C CA . LEU A 1 98 ? 50.129 8.953 -77.937 1.00 93.19 98 LEU A CA 1
ATOM 765 C C . LEU A 1 98 ? 48.616 8.709 -77.944 1.00 93.19 98 LEU A C 1
ATOM 767 O O . LEU A 1 98 ? 47.945 9.038 -76.966 1.00 93.19 98 LEU A O 1
ATOM 771 N N . GLN A 1 99 ? 48.074 8.093 -78.997 1.00 92.62 99 GLN A N 1
ATOM 772 C CA . GLN A 1 99 ? 46.663 7.710 -79.067 1.00 92.62 99 GLN A CA 1
ATOM 773 C C . GLN A 1 99 ? 46.304 6.672 -77.993 1.00 92.62 99 GLN A C 1
ATOM 775 O O . GLN A 1 99 ? 45.322 6.856 -77.275 1.00 92.62 99 GLN A O 1
ATOM 780 N N . GLU A 1 100 ? 47.106 5.619 -77.813 1.00 93.00 100 GLU A N 1
ATOM 781 C CA . GLU A 1 100 ? 46.896 4.623 -76.752 1.00 93.00 100 GLU A CA 1
ATOM 782 C C . GLU A 1 100 ? 46.986 5.243 -75.354 1.00 93.00 100 GLU A C 1
ATOM 784 O O . GLU A 1 100 ? 46.134 4.978 -74.503 1.00 93.00 100 GLU A O 1
ATOM 789 N N . MET A 1 101 ? 47.968 6.117 -75.121 1.00 88.44 101 MET A N 1
ATOM 790 C CA . MET A 1 101 ? 48.112 6.847 -73.864 1.00 88.44 101 MET A CA 1
ATOM 791 C C . MET A 1 101 ? 46.889 7.729 -73.596 1.00 88.44 101 MET A C 1
ATOM 793 O O . MET A 1 101 ? 46.359 7.721 -72.484 1.00 88.44 101 MET A O 1
ATOM 797 N N . ASN A 1 102 ? 46.399 8.451 -74.607 1.00 92.19 102 ASN A N 1
ATOM 798 C CA . ASN A 1 102 ? 45.194 9.270 -74.494 1.00 92.19 102 ASN A CA 1
ATOM 799 C C . ASN A 1 102 ? 43.944 8.416 -74.236 1.00 92.19 102 ASN A C 1
ATOM 801 O O . ASN A 1 102 ? 43.138 8.760 -73.372 1.00 92.19 102 ASN A O 1
ATOM 805 N N . ASN A 1 103 ? 43.805 7.266 -74.899 1.00 94.00 103 ASN A N 1
ATOM 806 C CA . ASN A 1 103 ? 42.703 6.331 -74.666 1.00 94.00 103 ASN A CA 1
ATOM 807 C C . ASN A 1 103 ? 42.727 5.764 -73.240 1.00 94.00 103 ASN A C 1
ATOM 809 O O . ASN A 1 103 ? 41.689 5.715 -72.577 1.00 94.00 103 ASN A O 1
ATOM 813 N N . LEU A 1 104 ? 43.904 5.379 -72.737 1.00 92.81 104 LEU A N 1
ATOM 814 C CA . LEU A 1 104 ? 44.075 4.919 -71.358 1.00 92.81 104 LEU A CA 1
ATOM 815 C C . LEU A 1 104 ? 43.782 6.036 -70.355 1.00 92.81 104 LEU A C 1
ATOM 817 O O . LEU A 1 104 ? 43.072 5.799 -69.379 1.00 92.81 104 LEU A O 1
ATOM 821 N N . LYS A 1 105 ? 44.251 7.259 -70.616 1.00 94.38 105 LYS A N 1
ATOM 822 C CA . LYS A 1 105 ? 43.967 8.434 -69.783 1.00 94.38 105 LYS A CA 1
ATOM 823 C C . LYS A 1 105 ? 42.465 8.714 -69.706 1.00 94.38 105 LYS A C 1
ATOM 825 O O . LYS A 1 105 ? 41.937 8.874 -68.607 1.00 94.38 105 LYS A O 1
ATOM 830 N N . ASN A 1 106 ? 41.765 8.675 -70.840 1.00 94.50 106 ASN A N 1
ATOM 831 C CA . ASN A 1 106 ? 40.310 8.829 -70.897 1.00 94.50 106 ASN A CA 1
ATOM 832 C C . ASN A 1 106 ? 39.587 7.697 -70.155 1.00 94.50 106 ASN A C 1
ATOM 834 O O . ASN A 1 106 ? 38.644 7.951 -69.409 1.00 94.50 106 ASN A O 1
ATOM 838 N N . LYS A 1 107 ? 40.049 6.448 -70.292 1.00 95.25 107 LYS A N 1
ATOM 839 C CA . LYS A 1 107 ? 39.471 5.300 -69.579 1.00 95.25 107 LYS A CA 1
ATOM 840 C C . LYS A 1 107 ? 39.639 5.422 -68.063 1.00 95.25 107 LYS A C 1
ATOM 842 O O . LYS A 1 107 ? 38.673 5.204 -67.337 1.00 95.25 107 LYS A O 1
ATOM 847 N N . ILE A 1 108 ? 40.824 5.816 -67.594 1.00 92.00 108 ILE A N 1
ATOM 848 C CA . ILE A 1 108 ? 41.091 6.075 -66.171 1.00 92.00 108 ILE A CA 1
ATOM 849 C C . ILE A 1 108 ? 40.195 7.211 -65.665 1.00 92.00 108 ILE A C 1
ATOM 851 O O . ILE A 1 108 ? 39.601 7.098 -64.594 1.00 92.00 108 ILE A O 1
ATOM 855 N N . GLN A 1 109 ? 40.053 8.288 -66.440 1.00 93.19 109 GLN A N 1
ATOM 856 C CA . GLN A 1 109 ? 39.205 9.418 -66.067 1.00 93.19 109 GLN A CA 1
ATOM 857 C C . GLN A 1 109 ? 37.722 9.031 -65.982 1.00 93.19 109 GLN A C 1
ATOM 859 O O . GLN A 1 109 ? 37.065 9.381 -65.002 1.00 93.19 109 GLN A O 1
ATOM 864 N N . ASN A 1 110 ? 37.212 8.249 -66.936 1.00 95.19 110 ASN A N 1
ATOM 865 C CA . ASN A 1 110 ? 35.842 7.733 -66.901 1.00 95.19 110 ASN A CA 1
ATOM 866 C C . ASN A 1 110 ? 35.619 6.806 -65.699 1.00 95.19 110 ASN A C 1
ATOM 868 O O . ASN A 1 110 ? 34.649 6.981 -64.968 1.00 95.19 110 ASN A O 1
ATOM 872 N N . GLN A 1 111 ? 36.545 5.878 -65.432 1.00 92.25 111 GLN A N 1
ATOM 873 C CA . GLN A 1 111 ? 36.463 4.994 -64.263 1.00 92.25 111 GLN A CA 1
ATOM 874 C C . GLN A 1 111 ? 36.485 5.775 -62.945 1.00 92.25 111 GLN A C 1
ATOM 876 O O . GLN A 1 111 ? 35.756 5.436 -62.015 1.00 92.25 111 GLN A O 1
ATOM 881 N N . LYS A 1 112 ? 37.281 6.848 -62.859 1.00 92.38 112 LYS A N 1
ATOM 882 C CA . LYS A 1 112 ? 37.296 7.734 -61.691 1.00 92.38 112 LYS A CA 1
ATOM 883 C C . LYS A 1 112 ? 35.938 8.413 -61.490 1.00 92.38 112 LYS A C 1
ATOM 885 O O . LYS A 1 112 ? 35.424 8.402 -60.377 1.00 92.38 112 LYS A O 1
ATOM 890 N N . GLN A 1 113 ? 35.333 8.929 -62.561 1.00 93.56 113 GLN A N 1
ATOM 891 C CA . GLN A 1 113 ? 33.999 9.536 -62.506 1.00 93.56 113 GLN A CA 1
ATOM 892 C C . GLN A 1 113 ? 32.902 8.524 -62.144 1.00 93.56 113 GLN A C 1
ATOM 894 O O . GLN A 1 113 ? 31.984 8.856 -61.399 1.00 93.56 113 GLN A O 1
ATOM 899 N N . GLU A 1 114 ? 32.969 7.292 -62.653 1.00 93.56 114 GLU A N 1
ATOM 900 C CA . GLU A 1 114 ? 32.011 6.238 -62.299 1.00 93.56 114 GLU A CA 1
ATOM 901 C C . GLU A 1 114 ? 32.128 5.824 -60.833 1.00 93.56 114 GLU A C 1
ATOM 903 O O . GLU A 1 114 ? 31.102 5.689 -60.161 1.00 93.56 114 GLU A O 1
ATOM 908 N N . ARG A 1 115 ? 33.357 5.685 -60.318 1.00 93.69 115 ARG A N 1
ATOM 909 C CA . ARG A 1 115 ? 33.595 5.424 -58.892 1.00 93.69 115 ARG A CA 1
ATOM 910 C C . ARG A 1 115 ? 33.046 6.547 -58.024 1.00 93.69 115 ARG A C 1
ATOM 912 O O . ARG A 1 115 ? 32.316 6.263 -57.087 1.00 93.69 115 ARG A O 1
ATOM 919 N N . GLU A 1 116 ? 33.305 7.802 -58.378 1.00 93.50 116 GLU A N 1
ATOM 920 C CA . GLU A 1 116 ? 32.795 8.960 -57.636 1.00 93.50 116 GLU A CA 1
ATOM 921 C C . GLU A 1 116 ? 31.256 9.016 -57.634 1.00 93.50 116 GLU A C 1
ATOM 923 O O . GLU A 1 116 ? 30.636 9.238 -56.594 1.00 93.50 116 GLU A O 1
ATOM 928 N N . LYS A 1 117 ? 30.612 8.727 -58.773 1.00 94.75 117 LYS A N 1
ATOM 929 C CA . LYS A 1 117 ? 29.145 8.616 -58.855 1.00 94.75 117 LYS A CA 1
ATOM 930 C C . LYS A 1 117 ? 28.602 7.472 -57.998 1.00 94.75 117 LYS A C 1
ATOM 932 O O . LYS A 1 117 ? 27.552 7.625 -57.381 1.00 94.75 117 LYS A O 1
ATOM 937 N N . PHE A 1 118 ? 29.280 6.327 -57.975 1.00 91.19 118 PHE A N 1
ATOM 938 C CA . PHE A 1 118 ? 28.871 5.180 -57.167 1.00 91.19 118 PHE A CA 1
ATOM 939 C C . PHE A 1 118 ? 29.053 5.439 -55.667 1.00 91.19 118 PHE A C 1
ATOM 941 O O . PHE A 1 118 ? 28.131 5.185 -54.901 1.00 91.19 118 PHE A O 1
ATOM 948 N N . GLU A 1 119 ? 30.178 6.028 -55.258 1.00 88.56 119 GLU A N 1
ATOM 949 C CA . GLU A 1 119 ? 30.411 6.456 -53.876 1.00 88.56 119 GLU A CA 1
ATOM 950 C C . GLU A 1 119 ? 29.370 7.477 -53.420 1.00 88.56 119 GLU A C 1
ATOM 952 O O . GLU A 1 119 ? 28.889 7.397 -52.292 1.00 88.56 119 GLU A O 1
ATOM 957 N N . LYS A 1 120 ? 28.990 8.417 -54.293 1.00 93.62 120 LYS A N 1
ATOM 958 C CA . LYS A 1 120 ? 27.922 9.369 -53.993 1.00 93.62 120 LYS A CA 1
ATOM 959 C C . LYS A 1 120 ? 26.579 8.663 -53.780 1.00 93.62 120 LYS A C 1
ATOM 961 O O . LYS A 1 120 ? 25.941 8.923 -52.772 1.00 93.62 120 LYS A O 1
ATOM 966 N N . ARG A 1 121 ? 26.200 7.720 -54.654 1.00 95.19 121 ARG A N 1
ATOM 967 C CA . ARG A 1 121 ? 24.965 6.929 -54.485 1.00 95.19 121 ARG A CA 1
ATOM 968 C C . ARG A 1 121 ? 24.939 6.160 -53.170 1.00 95.19 121 ARG A C 1
ATOM 970 O O . ARG A 1 121 ? 23.957 6.256 -52.455 1.00 95.19 121 ARG A O 1
ATOM 977 N N . ILE A 1 122 ? 26.025 5.467 -52.820 1.00 91.44 122 ILE A N 1
ATOM 978 C CA . ILE A 1 122 ? 26.101 4.741 -51.543 1.00 91.44 122 ILE A CA 1
ATOM 979 C C . ILE A 1 122 ? 25.983 5.703 -50.360 1.00 91.44 122 ILE A C 1
ATOM 981 O O . ILE A 1 122 ? 25.311 5.388 -49.385 1.00 91.44 122 ILE A O 1
ATOM 985 N N . LYS A 1 123 ? 26.631 6.872 -50.420 1.00 92.56 123 LYS A N 1
ATOM 986 C CA . LYS A 1 123 ? 26.521 7.881 -49.357 1.00 92.56 123 LYS A CA 1
ATOM 987 C C . LYS A 1 123 ? 25.093 8.404 -49.219 1.00 92.56 123 LYS A C 1
ATOM 989 O O . LYS A 1 123 ? 24.636 8.567 -48.092 1.00 92.56 123 LYS A O 1
ATOM 994 N N . ASP A 1 124 ? 24.412 8.641 -50.335 1.00 94.81 124 ASP A N 1
ATOM 995 C CA . ASP A 1 124 ? 23.023 9.099 -50.350 1.00 94.81 124 ASP A CA 1
ATOM 996 C C . ASP A 1 124 ? 22.084 8.002 -49.799 1.00 94.81 124 ASP A C 1
ATOM 998 O O . ASP A 1 124 ? 21.308 8.277 -48.890 1.00 94.81 124 ASP A O 1
ATOM 1002 N N . GLU A 1 125 ? 22.232 6.743 -50.229 1.00 94.88 125 GLU A N 1
ATOM 1003 C CA . GLU A 1 125 ? 21.463 5.594 -49.711 1.00 94.88 125 GLU A CA 1
ATOM 1004 C C . GLU A 1 125 ? 21.709 5.344 -48.216 1.00 94.88 125 GLU A C 1
ATOM 1006 O O . GLU A 1 125 ? 20.774 5.079 -47.457 1.00 94.88 125 GLU A O 1
ATOM 1011 N N . LEU A 1 126 ? 22.965 5.446 -47.768 1.00 91.12 126 LEU A N 1
ATOM 1012 C CA . LEU A 1 126 ? 23.318 5.318 -46.356 1.00 91.12 126 LEU A CA 1
ATOM 1013 C C . LEU A 1 126 ? 22.683 6.441 -45.535 1.00 91.12 126 LEU A C 1
ATOM 1015 O O . LEU A 1 126 ? 22.184 6.187 -44.441 1.00 91.12 126 LEU A O 1
ATOM 1019 N N . LYS A 1 127 ? 22.675 7.668 -46.062 1.00 94.38 127 LYS A N 1
ATOM 1020 C CA . LYS A 1 127 ? 22.040 8.808 -45.405 1.00 94.38 127 LYS A CA 1
ATOM 1021 C C . LYS A 1 127 ? 20.526 8.622 -45.306 1.00 94.38 127 LYS A C 1
ATOM 1023 O O . LYS A 1 127 ? 19.985 8.780 -44.222 1.00 94.38 127 LYS A O 1
ATOM 1028 N N . GLU A 1 128 ? 19.864 8.200 -46.380 1.00 95.88 128 GLU A N 1
ATOM 1029 C CA . GLU A 1 128 ? 18.431 7.877 -46.352 1.00 95.88 128 GLU A CA 1
ATOM 1030 C C . GLU A 1 128 ? 18.103 6.743 -45.368 1.00 95.88 128 GLU A C 1
ATOM 1032 O O . GLU A 1 128 ? 17.041 6.736 -44.746 1.00 95.88 128 GLU A O 1
ATOM 1037 N N . LEU A 1 129 ? 18.993 5.758 -45.213 1.00 92.94 129 LEU A N 1
ATOM 1038 C CA . LEU A 1 129 ? 18.814 4.692 -44.228 1.00 92.94 129 LEU A CA 1
ATOM 1039 C C . LEU A 1 129 ? 18.945 5.214 -42.789 1.00 92.94 129 LEU A C 1
ATOM 1041 O O . LEU A 1 129 ? 18.131 4.849 -41.944 1.00 92.94 129 LEU A O 1
ATOM 1045 N N . ILE A 1 130 ? 19.929 6.078 -42.522 1.00 92.56 130 ILE A N 1
ATOM 1046 C CA . ILE A 1 130 ? 20.104 6.728 -41.214 1.00 92.56 130 ILE A CA 1
ATOM 1047 C C . ILE A 1 130 ? 18.887 7.597 -40.891 1.00 92.56 130 ILE A C 1
ATOM 1049 O O . ILE A 1 130 ? 18.294 7.420 -39.831 1.00 92.56 130 ILE A O 1
ATOM 1053 N N . ASP A 1 131 ? 18.464 8.454 -41.823 1.00 95.50 131 ASP A N 1
ATOM 1054 C CA . ASP A 1 131 ? 17.326 9.357 -41.635 1.00 95.50 131 ASP A CA 1
ATOM 1055 C C . ASP A 1 131 ? 16.035 8.565 -41.331 1.00 95.50 131 ASP A C 1
ATOM 1057 O O . ASP A 1 131 ? 15.292 8.921 -40.413 1.00 95.50 131 ASP A O 1
ATOM 1061 N N . ARG A 1 132 ? 15.804 7.433 -42.021 1.00 95.69 132 ARG A N 1
ATOM 1062 C CA . ARG A 1 132 ? 14.674 6.529 -41.732 1.00 95.69 132 ARG A CA 1
ATOM 1063 C C . ARG A 1 132 ? 14.753 5.909 -40.341 1.00 95.69 132 ARG A C 1
ATOM 1065 O O . ARG A 1 132 ? 13.758 5.913 -39.625 1.00 95.69 132 ARG A O 1
ATOM 1072 N N . HIS A 1 133 ? 15.909 5.391 -39.934 1.00 92.56 133 HIS A N 1
ATOM 1073 C CA . HIS A 1 133 ? 16.052 4.804 -38.600 1.00 92.56 133 HIS A CA 1
ATOM 1074 C C . HIS A 1 133 ? 15.941 5.848 -37.482 1.00 92.56 133 HIS A C 1
ATOM 1076 O O . HIS A 1 133 ? 15.395 5.551 -36.418 1.00 92.56 133 HIS A O 1
ATOM 1082 N N . GLU A 1 134 ? 16.409 7.075 -37.708 1.00 92.69 134 GLU A N 1
ATOM 1083 C CA . GLU A 1 134 ? 16.214 8.190 -36.778 1.00 92.69 134 GLU A CA 1
ATOM 1084 C C . GLU A 1 134 ? 14.738 8.595 -36.660 1.00 92.69 134 GLU A C 1
ATOM 1086 O O . GLU A 1 134 ? 14.285 8.970 -35.576 1.00 92.69 134 GLU A O 1
ATOM 1091 N N . GLU A 1 135 ? 13.975 8.538 -37.753 1.00 96.00 135 GLU A N 1
ATOM 1092 C CA . GLU A 1 135 ? 12.526 8.764 -37.745 1.00 96.00 135 GLU A CA 1
ATOM 1093 C C . GLU A 1 135 ? 11.785 7.626 -37.028 1.00 96.00 135 GLU A C 1
ATOM 1095 O O . GLU A 1 135 ? 11.023 7.891 -36.102 1.00 96.00 135 GLU A O 1
ATOM 1100 N N . GLU A 1 136 ? 12.082 6.363 -37.346 1.00 93.50 136 GLU A N 1
ATOM 1101 C CA . GLU A 1 136 ? 11.508 5.189 -36.667 1.00 93.50 136 GLU A CA 1
ATOM 1102 C C . GLU A 1 136 ? 11.791 5.197 -35.159 1.00 93.50 136 GLU A C 1
ATOM 1104 O O . GLU A 1 136 ? 10.915 4.874 -34.351 1.00 93.50 136 GLU A O 1
ATOM 1109 N N . THR A 1 137 ? 13.006 5.587 -34.764 1.00 88.81 137 THR A N 1
ATOM 1110 C CA . THR A 1 137 ? 13.390 5.697 -33.351 1.00 88.81 137 THR A CA 1
ATOM 1111 C C . THR A 1 137 ? 12.586 6.795 -32.661 1.00 88.81 137 THR A C 1
ATOM 1113 O O . THR A 1 137 ? 12.003 6.542 -31.605 1.00 88.81 137 THR A O 1
ATOM 1116 N N . ARG A 1 138 ? 12.466 7.979 -33.280 1.00 93.75 138 ARG A N 1
ATOM 1117 C CA . ARG A 1 138 ? 11.637 9.076 -32.755 1.00 93.75 138 ARG A CA 1
ATOM 1118 C C . ARG A 1 138 ? 10.168 8.681 -32.634 1.00 93.75 138 ARG A C 1
ATOM 1120 O O . ARG A 1 138 ? 9.550 8.956 -31.609 1.00 93.75 138 ARG A O 1
ATOM 1127 N N . ASP A 1 139 ? 9.617 7.996 -33.627 1.00 95.00 139 ASP A N 1
ATOM 1128 C CA . ASP A 1 139 ? 8.244 7.490 -33.605 1.00 95.00 139 ASP A CA 1
ATOM 1129 C C . ASP A 1 139 ? 8.019 6.488 -32.468 1.00 95.00 139 ASP A C 1
ATOM 1131 O O . ASP A 1 139 ? 7.009 6.541 -31.759 1.00 95.00 139 ASP A O 1
ATOM 1135 N N . MET A 1 140 ? 8.960 5.564 -32.270 1.00 86.25 140 MET A N 1
ATOM 1136 C CA . MET A 1 140 ? 8.896 4.591 -31.181 1.00 86.25 140 MET A CA 1
ATOM 1137 C C . MET A 1 140 ? 9.003 5.261 -29.810 1.00 86.25 140 MET A C 1
ATOM 1139 O O . MET A 1 140 ? 8.243 4.909 -28.905 1.00 86.25 140 MET A O 1
ATOM 1143 N N . GLU A 1 141 ? 9.881 6.252 -29.657 1.00 90.94 141 GLU A N 1
ATOM 1144 C CA . GLU A 1 141 ? 9.978 7.073 -28.448 1.00 90.94 141 GLU A CA 1
ATOM 1145 C C . GLU A 1 141 ? 8.676 7.832 -28.181 1.00 90.94 141 GLU A C 1
ATOM 1147 O O . GLU A 1 141 ? 8.158 7.779 -27.067 1.00 90.94 141 GLU A O 1
ATOM 1152 N N . GLN A 1 142 ? 8.088 8.471 -29.195 1.00 93.50 142 GLN A N 1
ATOM 1153 C CA . GLN A 1 142 ? 6.811 9.173 -29.063 1.00 93.50 142 GLN A CA 1
ATOM 1154 C C . GLN A 1 142 ? 5.672 8.227 -28.672 1.00 93.50 142 GLN A C 1
ATOM 1156 O O . GLN A 1 142 ? 4.928 8.530 -27.740 1.00 93.50 142 GLN A O 1
ATOM 1161 N N . ARG A 1 143 ? 5.559 7.051 -29.306 1.00 94.38 143 ARG A N 1
ATOM 1162 C CA . ARG A 1 143 ? 4.548 6.037 -28.948 1.00 94.38 143 ARG A CA 1
ATOM 1163 C C . ARG A 1 143 ? 4.738 5.523 -27.523 1.00 94.38 143 ARG A C 1
ATOM 1165 O O . ARG A 1 143 ? 3.754 5.328 -26.811 1.00 94.38 143 ARG A O 1
ATOM 1172 N N . ASN A 1 144 ? 5.979 5.291 -27.099 1.00 90.81 144 ASN A N 1
ATOM 1173 C CA . ASN A 1 144 ? 6.279 4.845 -25.739 1.00 90.81 144 ASN A CA 1
ATOM 1174 C C . ASN A 1 144 ? 5.975 5.939 -24.711 1.00 90.81 144 ASN A C 1
ATOM 1176 O O . ASN A 1 144 ? 5.343 5.651 -23.696 1.00 90.81 144 ASN A O 1
ATOM 1180 N N . ASN A 1 145 ? 6.337 7.188 -25.002 1.00 92.88 145 ASN A N 1
ATOM 1181 C CA . ASN A 1 145 ? 6.017 8.336 -24.161 1.00 92.88 145 ASN A CA 1
ATOM 1182 C C . ASN A 1 145 ? 4.503 8.548 -24.066 1.00 92.88 145 ASN A C 1
ATOM 1184 O O . ASN A 1 145 ? 3.984 8.724 -22.971 1.00 92.88 145 ASN A O 1
ATOM 1188 N N . GLN A 1 146 ? 3.767 8.446 -25.174 1.00 94.50 146 GLN A N 1
ATOM 1189 C CA . GLN A 1 146 ? 2.308 8.551 -25.168 1.00 94.50 146 GLN A CA 1
ATOM 1190 C C . GLN A 1 146 ? 1.664 7.444 -24.324 1.00 94.50 146 GLN A C 1
ATOM 1192 O O . GLN A 1 146 ? 0.794 7.728 -23.504 1.00 94.50 146 GLN A O 1
ATOM 1197 N N . LYS A 1 147 ? 2.124 6.190 -24.456 1.00 94.75 147 LYS A N 1
ATOM 1198 C CA . LYS A 1 147 ? 1.668 5.088 -23.592 1.00 94.75 147 LYS A CA 1
ATOM 1199 C C . LYS A 1 147 ? 1.954 5.379 -22.122 1.00 94.75 147 LYS A C 1
ATOM 1201 O O . LYS A 1 147 ? 1.057 5.224 -21.298 1.00 94.75 147 LYS A O 1
ATOM 1206 N N . LEU A 1 148 ? 3.161 5.844 -21.801 1.00 89.88 148 LEU A N 1
ATOM 1207 C CA . LEU A 1 148 ? 3.536 6.204 -20.436 1.00 89.88 148 LEU A CA 1
ATOM 1208 C C . LEU A 1 148 ? 2.627 7.305 -19.873 1.00 89.88 148 LEU A C 1
ATOM 1210 O O . LEU A 1 148 ? 2.175 7.180 -18.739 1.00 89.88 148 LEU A O 1
ATOM 1214 N N . MET A 1 149 ? 2.296 8.324 -20.672 1.00 89.69 149 MET A N 1
ATOM 1215 C CA . MET A 1 149 ? 1.352 9.375 -20.280 1.00 89.69 149 MET A CA 1
ATOM 1216 C C . MET A 1 149 ? -0.042 8.810 -19.997 1.00 89.69 149 MET A C 1
ATOM 1218 O O . MET A 1 149 ? -0.599 9.092 -18.942 1.00 89.69 149 MET A O 1
ATOM 1222 N N . THR A 1 150 ? -0.578 7.945 -20.865 1.00 92.50 150 THR A N 1
ATOM 1223 C CA . THR A 1 150 ? -1.897 7.330 -20.620 1.00 92.50 150 THR A CA 1
ATOM 1224 C C . THR A 1 150 ? -1.912 6.420 -19.389 1.00 92.50 150 THR A C 1
ATOM 1226 O O . THR A 1 150 ? -2.903 6.374 -18.666 1.00 92.50 150 THR A O 1
ATOM 1229 N N . GLU A 1 151 ? -0.825 5.693 -19.115 1.00 88.19 151 GLU A N 1
ATOM 1230 C CA . GLU A 1 151 ? -0.714 4.877 -17.901 1.00 88.19 151 GLU A CA 1
ATOM 1231 C C . GLU A 1 151 ? -0.575 5.754 -16.649 1.00 88.19 151 GLU A C 1
ATOM 1233 O O . GLU A 1 151 ? -1.148 5.429 -15.609 1.00 88.19 151 GLU A O 1
ATOM 1238 N N . TYR A 1 152 ? 0.106 6.900 -16.751 1.00 92.44 152 TYR A N 1
ATOM 1239 C CA . TYR A 1 152 ? 0.177 7.887 -15.676 1.00 92.44 152 TYR A CA 1
ATOM 1240 C C . TYR A 1 152 ? -1.192 8.515 -15.380 1.00 92.44 152 TYR A C 1
ATOM 1242 O O . TYR A 1 152 ? -1.586 8.594 -14.219 1.00 92.44 152 TYR A O 1
ATOM 1250 N N . GLU A 1 153 ? -1.956 8.887 -16.409 1.00 93.75 153 GLU A N 1
ATOM 1251 C CA . GLU A 1 153 ? -3.328 9.392 -16.267 1.00 93.75 153 GLU A CA 1
ATOM 1252 C C . GLU A 1 153 ? -4.241 8.354 -15.601 1.00 93.75 153 GLU A C 1
ATOM 1254 O O . GLU A 1 153 ? -4.925 8.668 -14.626 1.00 93.75 153 GLU A O 1
ATOM 1259 N N . LYS A 1 154 ? -4.196 7.089 -16.043 1.00 92.88 154 LYS A N 1
ATOM 1260 C CA . LYS A 1 154 ? -4.947 5.991 -15.405 1.00 92.88 154 LYS A CA 1
ATOM 1261 C C . LYS A 1 154 ? -4.541 5.784 -13.949 1.00 92.88 154 LYS A C 1
ATOM 1263 O O . LYS A 1 154 ? -5.406 5.567 -13.099 1.00 92.88 154 LYS A O 1
ATOM 1268 N N . TYR A 1 155 ? -3.242 5.837 -13.651 1.00 91.38 155 TYR A N 1
ATOM 1269 C CA . TYR A 1 155 ? -2.739 5.736 -12.284 1.00 91.38 155 TYR A CA 1
ATOM 1270 C C . TYR A 1 155 ? -3.266 6.886 -11.419 1.00 91.38 155 TYR A C 1
ATOM 1272 O O . TYR A 1 155 ? -3.767 6.650 -10.321 1.00 91.38 155 TYR A O 1
ATOM 1280 N N . GLN A 1 156 ? -3.229 8.114 -11.935 1.00 92.56 156 GLN A N 1
ATOM 1281 C CA . GLN A 1 156 ? -3.728 9.296 -11.243 1.00 92.56 156 GLN A CA 1
ATOM 1282 C C . GLN A 1 156 ? -5.247 9.232 -11.026 1.00 92.56 156 GLN A C 1
ATOM 1284 O O . GLN A 1 156 ? -5.734 9.545 -9.940 1.00 92.56 156 GLN A O 1
ATOM 1289 N N . GLU A 1 157 ? -6.016 8.759 -12.010 1.00 93.94 157 GLU A N 1
ATOM 1290 C CA . GLU A 1 157 ? -7.447 8.499 -11.844 1.00 93.94 157 GLU A CA 1
ATOM 1291 C C . GLU A 1 157 ? -7.730 7.436 -10.782 1.00 93.94 157 GLU A C 1
ATOM 1293 O O . GLU A 1 157 ? -8.648 7.604 -9.977 1.00 93.94 157 GLU A O 1
ATOM 1298 N N . LEU A 1 158 ? -6.970 6.338 -10.773 1.00 91.12 158 LEU A N 1
ATOM 1299 C CA . LEU A 1 158 ? -7.126 5.274 -9.786 1.00 91.12 158 LEU A CA 1
ATOM 1300 C C . LEU A 1 158 ? -6.777 5.774 -8.380 1.00 91.12 158 LEU A C 1
ATOM 1302 O O . LEU A 1 158 ? -7.507 5.484 -7.433 1.00 91.12 158 LEU A O 1
ATOM 1306 N N . GLN A 1 159 ? -5.717 6.574 -8.254 1.00 91.69 159 GLN A N 1
ATOM 1307 C CA . GLN A 1 159 ? -5.330 7.226 -7.006 1.00 91.69 159 GLN A CA 1
ATOM 1308 C C . GLN A 1 159 ? -6.441 8.159 -6.509 1.00 91.69 159 GLN A C 1
ATOM 1310 O O . GLN A 1 159 ? -6.863 8.048 -5.359 1.00 91.69 159 GLN A O 1
ATOM 1315 N N . ASN A 1 160 ? -6.996 8.995 -7.390 1.00 94.31 160 ASN A N 1
ATOM 1316 C CA . ASN A 1 160 ? -8.115 9.880 -7.065 1.00 94.31 160 ASN A CA 1
ATOM 1317 C C . ASN A 1 160 ? -9.378 9.096 -6.671 1.00 94.31 160 ASN A C 1
ATOM 1319 O O . ASN A 1 160 ? -10.064 9.469 -5.722 1.00 94.31 160 ASN A O 1
ATOM 1323 N N . LYS A 1 161 ? -9.695 7.994 -7.366 1.00 93.44 161 LYS A N 1
ATOM 1324 C CA . LYS A 1 161 ? -10.813 7.103 -7.005 1.00 93.44 161 LYS A CA 1
ATOM 1325 C C . LYS A 1 161 ? -10.587 6.469 -5.633 1.00 93.44 161 LYS A C 1
ATOM 1327 O O . LYS A 1 161 ? -11.503 6.474 -4.818 1.00 93.44 161 LYS A O 1
ATOM 1332 N N . SER A 1 162 ? -9.381 5.976 -5.353 1.00 87.88 162 SER A N 1
ATOM 1333 C CA . SER A 1 162 ? -9.023 5.415 -4.046 1.00 87.88 162 SER A CA 1
ATOM 1334 C C . SER A 1 162 ? -9.167 6.449 -2.931 1.00 87.88 162 SER A C 1
ATOM 1336 O O . SER A 1 162 ? -9.755 6.143 -1.897 1.00 87.88 162 SER A O 1
ATOM 1338 N N . GLN A 1 163 ? -8.694 7.677 -3.152 1.00 92.00 163 GLN A N 1
ATOM 1339 C CA . GLN A 1 163 ? -8.817 8.762 -2.183 1.00 92.00 163 GLN A CA 1
ATOM 1340 C C . GLN A 1 163 ? -10.285 9.132 -1.930 1.00 92.00 163 GLN A C 1
ATOM 1342 O O . GLN A 1 163 ? -10.708 9.201 -0.781 1.00 92.00 163 GLN A O 1
ATOM 1347 N N . ARG A 1 164 ? -11.104 9.280 -2.980 1.00 93.56 164 ARG A N 1
ATOM 1348 C CA . ARG A 1 164 ? -12.548 9.541 -2.822 1.00 93.56 164 ARG A CA 1
ATOM 1349 C C . ARG A 1 164 ? -13.248 8.435 -2.038 1.00 93.56 164 ARG A C 1
ATOM 1351 O O . ARG A 1 164 ? -14.034 8.728 -1.143 1.00 93.56 164 ARG A O 1
ATOM 1358 N N . MET A 1 165 ? -12.936 7.172 -2.337 1.00 87.06 165 MET A N 1
ATOM 1359 C CA . MET A 1 165 ? -13.480 6.036 -1.591 1.00 87.06 165 MET A CA 1
ATOM 1360 C C . MET A 1 165 ? -13.060 6.086 -0.116 1.00 87.06 165 MET A C 1
ATOM 1362 O O . MET A 1 165 ? -13.893 5.843 0.752 1.00 87.06 165 MET A O 1
ATOM 1366 N N . GLN A 1 166 ? -11.801 6.426 0.185 1.00 87.38 166 GLN A N 1
ATOM 1367 C CA . GLN A 1 166 ? -11.327 6.610 1.562 1.00 87.38 166 GLN A CA 1
ATOM 1368 C C . GLN A 1 166 ? -12.093 7.726 2.280 1.00 87.38 166 GLN A C 1
ATOM 1370 O O . GLN A 1 166 ? -12.657 7.472 3.338 1.00 87.38 166 GLN A O 1
ATOM 1375 N N . GLU A 1 167 ? -12.222 8.907 1.674 1.00 93.56 167 GLU A N 1
ATOM 1376 C CA . GLU A 1 167 ? -12.967 10.036 2.250 1.00 93.56 167 GLU A CA 1
ATOM 1377 C C . GLU A 1 167 ? -14.456 9.712 2.473 1.00 93.56 167 GLU A C 1
ATOM 1379 O O . GLU A 1 167 ? -15.090 10.204 3.409 1.00 93.56 167 GLU A O 1
ATOM 1384 N N . GLU A 1 168 ? -15.070 8.902 1.608 1.00 95.50 168 GLU A N 1
ATOM 1385 C CA . GLU A 1 168 ? -16.435 8.409 1.814 1.00 95.50 168 GLU A CA 1
ATOM 1386 C C . GLU A 1 168 ? -16.530 7.422 2.980 1.00 95.50 168 GLU A C 1
ATOM 1388 O O . GLU A 1 168 ? -17.482 7.491 3.763 1.00 95.50 168 GLU A O 1
ATOM 1393 N N . TYR A 1 169 ? -15.566 6.507 3.116 1.00 85.06 169 TYR A N 1
ATOM 1394 C CA . TYR A 1 169 ? -15.526 5.580 4.246 1.00 85.06 169 TYR A CA 1
ATOM 1395 C C . TYR A 1 169 ? -15.267 6.303 5.564 1.00 85.06 169 TYR A C 1
ATOM 1397 O O . TYR A 1 169 ? -15.953 6.015 6.540 1.00 85.06 169 TYR A O 1
ATOM 1405 N N . GLU A 1 170 ? -14.366 7.280 5.586 1.00 91.44 170 GLU A N 1
ATOM 1406 C CA . GLU A 1 170 ? -14.121 8.133 6.750 1.00 91.44 170 GLU A CA 1
ATOM 1407 C C . GLU A 1 170 ? -15.378 8.913 7.139 1.00 91.44 170 GLU A C 1
ATOM 1409 O O . GLU A 1 170 ? -15.766 8.913 8.305 1.00 91.44 170 GLU A O 1
ATOM 1414 N N . ARG A 1 171 ? -16.102 9.485 6.166 1.00 94.19 171 ARG A N 1
ATOM 1415 C CA . ARG A 1 171 ? -17.397 10.137 6.425 1.00 94.19 171 ARG A CA 1
ATOM 1416 C C . ARG A 1 171 ? -18.438 9.177 6.998 1.00 94.19 171 ARG A C 1
ATOM 1418 O O . ARG A 1 171 ? -19.150 9.544 7.934 1.00 94.19 171 ARG A O 1
ATOM 1425 N N . LYS A 1 172 ? -18.533 7.953 6.468 1.00 91.62 172 LYS A N 1
ATOM 1426 C CA . LYS A 1 172 ? -19.449 6.924 6.989 1.00 91.62 172 LYS A CA 1
ATOM 1427 C C . LYS A 1 172 ? -19.081 6.533 8.418 1.00 91.62 172 LYS A C 1
ATOM 1429 O O . LYS A 1 172 ? -19.966 6.525 9.271 1.00 91.62 172 LYS A O 1
ATOM 1434 N N . ILE A 1 173 ? -17.800 6.279 8.689 1.00 88.06 173 ILE A N 1
ATOM 1435 C CA . ILE A 1 173 ? -17.292 5.972 10.033 1.00 88.06 173 ILE A CA 1
ATOM 1436 C C . ILE A 1 173 ? -17.635 7.116 10.988 1.00 88.06 173 ILE A C 1
ATOM 1438 O O . ILE A 1 173 ? -18.283 6.870 11.999 1.00 88.06 173 ILE A O 1
ATOM 1442 N N . PHE A 1 174 ? -17.341 8.360 10.611 1.00 93.44 174 PHE A N 1
ATOM 1443 C CA . PHE A 1 174 ? -17.638 9.534 11.427 1.00 93.44 174 PHE A CA 1
ATOM 1444 C C . PHE A 1 174 ? -19.136 9.685 11.737 1.00 93.44 174 PHE A C 1
ATOM 1446 O O . PHE A 1 174 ? -19.511 9.975 12.871 1.00 93.44 174 PHE A O 1
ATOM 1453 N N . SER A 1 175 ? -20.020 9.461 10.755 1.00 91.31 175 SER A N 1
ATOM 1454 C CA . SER A 1 175 ? -21.472 9.516 10.988 1.00 91.31 175 SER A CA 1
ATOM 1455 C C . SER A 1 175 ? -21.949 8.436 11.967 1.00 91.31 175 SER A C 1
ATOM 1457 O O . SER A 1 175 ? -22.713 8.732 12.884 1.00 91.31 175 SER A O 1
ATOM 1459 N N . ILE A 1 176 ? -21.434 7.209 11.828 1.00 89.69 176 ILE A N 1
ATOM 1460 C CA . ILE A 1 176 ? -21.774 6.078 12.698 1.00 89.69 176 ILE A CA 1
ATOM 1461 C C . ILE A 1 176 ? -21.221 6.294 14.108 1.00 89.69 176 ILE A C 1
ATOM 1463 O O . ILE A 1 176 ? -21.915 6.002 15.079 1.00 89.69 176 ILE A O 1
ATOM 1467 N N . GLU A 1 177 ? -19.998 6.805 14.240 1.00 88.56 177 GLU A N 1
ATOM 1468 C CA . GLU A 1 177 ? -19.389 7.133 15.530 1.00 88.56 177 GLU A CA 1
ATOM 1469 C C . GLU A 1 177 ? -20.177 8.222 16.246 1.00 88.56 177 GLU A C 1
ATOM 1471 O O . GLU A 1 177 ? -20.542 8.031 17.403 1.00 88.56 177 GLU A O 1
ATOM 1476 N N . LYS A 1 178 ? -20.543 9.297 15.541 1.00 94.56 178 LYS A N 1
ATOM 1477 C CA . LYS A 1 178 ? -21.376 10.370 16.092 1.00 94.56 178 LYS A CA 1
ATOM 1478 C C . LYS A 1 178 ? -22.741 9.859 16.552 1.00 94.56 178 LYS A C 1
ATOM 1480 O O . LYS A 1 178 ? -23.220 10.248 17.615 1.00 94.56 178 LYS A O 1
ATOM 1485 N N . ASP A 1 179 ? -23.384 8.989 15.778 1.00 93.12 179 ASP A N 1
ATOM 1486 C CA . ASP A 1 179 ? -24.678 8.418 16.159 1.00 93.12 179 ASP A CA 1
ATOM 1487 C C . ASP A 1 179 ? -24.553 7.405 17.305 1.00 93.12 179 ASP A C 1
ATOM 1489 O O . ASP A 1 179 ? -25.414 7.354 18.186 1.00 93.12 179 ASP A O 1
ATOM 1493 N N . ARG A 1 180 ? -23.467 6.625 17.344 1.00 89.25 180 ARG A N 1
ATOM 1494 C CA . ARG A 1 180 ? -23.151 5.733 18.466 1.00 89.25 180 ARG A CA 1
ATOM 1495 C C . ARG A 1 180 ? -22.890 6.527 19.741 1.00 89.25 180 ARG A C 1
ATOM 1497 O O . ARG A 1 180 ? -23.373 6.123 20.793 1.00 89.25 180 ARG A O 1
ATOM 1504 N N . GLU A 1 181 ? -22.149 7.624 19.654 1.00 93.06 181 GLU A N 1
ATOM 1505 C CA . GLU A 1 181 ? -21.840 8.502 20.780 1.00 93.06 181 GLU A CA 1
ATOM 1506 C C . GLU A 1 181 ? -23.111 9.142 21.341 1.00 93.06 181 GLU A C 1
ATOM 1508 O O . GLU A 1 181 ? -23.332 9.078 22.546 1.00 93.06 181 GLU A O 1
ATOM 1513 N N . LYS A 1 182 ? -24.014 9.630 20.478 1.00 94.12 182 LYS A N 1
ATOM 1514 C CA . LYS A 1 182 ? -25.339 10.110 20.907 1.00 94.12 182 LYS A CA 1
ATOM 1515 C C . LYS A 1 182 ? -26.145 9.032 21.628 1.00 94.12 182 LYS A C 1
ATOM 1517 O O . LYS A 1 182 ? -26.631 9.277 22.722 1.00 94.12 182 LYS A O 1
ATOM 1522 N N . ARG A 1 183 ? -26.254 7.825 21.057 1.00 92.38 183 ARG A N 1
ATOM 1523 C CA . ARG A 1 183 ? -27.001 6.719 21.689 1.00 92.38 183 ARG A CA 1
ATOM 1524 C C . ARG A 1 183 ? -26.387 6.288 23.015 1.00 92.38 183 ARG A C 1
ATOM 1526 O O . ARG A 1 183 ? -27.113 5.935 23.938 1.00 92.38 183 ARG A O 1
ATOM 1533 N N . LEU A 1 184 ? -25.057 6.279 23.104 1.00 92.00 184 LEU A N 1
ATOM 1534 C CA . LEU A 1 184 ? -24.357 6.020 24.359 1.00 92.00 184 LEU A CA 1
ATOM 1535 C C . LEU A 1 184 ? -24.678 7.107 25.379 1.00 92.00 184 LEU A C 1
ATOM 1537 O O . LEU A 1 184 ? -25.005 6.763 26.508 1.00 92.00 184 LEU A O 1
ATOM 1541 N N . HIS A 1 185 ? -24.647 8.376 24.973 1.00 93.44 185 HIS A N 1
ATOM 1542 C CA . HIS A 1 185 ? -24.976 9.498 25.841 1.00 93.44 185 HIS A CA 1
ATOM 1543 C C . HIS A 1 185 ? -26.418 9.412 26.365 1.00 93.44 185 HIS A C 1
ATOM 1545 O O . HIS A 1 185 ? -26.622 9.390 27.576 1.00 93.44 185 HIS A O 1
ATOM 1551 N N . GLU A 1 186 ? -27.400 9.220 25.482 1.00 94.56 186 GLU A N 1
ATOM 1552 C CA . GLU A 1 186 ? -28.813 9.035 25.849 1.00 94.56 186 GLU A CA 1
ATOM 1553 C C . GLU A 1 186 ? -29.010 7.851 26.814 1.00 94.56 186 GLU A C 1
ATOM 1555 O O . GLU A 1 186 ? -29.740 7.947 27.802 1.00 94.56 186 GLU A O 1
ATOM 1560 N N . LEU A 1 187 ? -28.326 6.725 26.572 1.00 92.44 187 LEU A N 1
ATOM 1561 C CA . LEU A 1 187 ? -28.402 5.554 27.446 1.00 92.44 187 LEU A CA 1
ATOM 1562 C C . LEU A 1 187 ? -27.743 5.810 28.810 1.00 92.44 187 LEU A C 1
ATOM 1564 O O . LEU A 1 187 ? -28.257 5.352 29.834 1.00 92.44 187 LEU A O 1
ATOM 1568 N N . THR A 1 188 ? -26.619 6.534 28.841 1.00 91.12 188 THR A N 1
ATOM 1569 C CA . THR A 1 188 ? -25.969 6.927 30.097 1.00 91.12 188 THR A CA 1
ATOM 1570 C C . THR A 1 188 ? -26.850 7.867 30.907 1.00 91.12 188 THR A C 1
ATOM 1572 O O . THR A 1 188 ? -27.049 7.607 32.089 1.00 91.12 188 THR A O 1
ATOM 1575 N N . GLU A 1 189 ? -27.462 8.875 30.280 1.00 94.69 189 GLU A N 1
ATOM 1576 C CA . GLU A 1 189 ? -28.380 9.800 30.951 1.00 94.69 189 GLU A CA 1
ATOM 1577 C C . GLU A 1 189 ? -29.599 9.066 31.519 1.00 94.69 189 GLU A C 1
ATOM 1579 O O . GLU A 1 189 ? -29.938 9.242 32.690 1.00 94.69 189 GLU A O 1
ATOM 1584 N N . TYR A 1 190 ? -30.200 8.160 30.739 1.00 95.25 190 TYR A N 1
ATOM 1585 C CA . TYR A 1 190 ? -31.316 7.331 31.197 1.00 95.25 190 TYR A CA 1
ATOM 1586 C C . TYR A 1 190 ? -30.951 6.488 32.430 1.00 95.25 190 TYR A C 1
ATOM 1588 O O . TYR A 1 190 ? -31.722 6.384 33.391 1.00 95.25 190 TYR A O 1
ATOM 1596 N N . HIS A 1 191 ? -29.770 5.865 32.426 1.00 91.75 191 HIS A N 1
ATOM 1597 C CA . HIS A 1 191 ? -29.319 5.058 33.556 1.00 91.75 191 HIS A CA 1
ATOM 1598 C C . HIS A 1 191 ? -28.936 5.903 34.771 1.00 91.75 191 HIS A C 1
ATOM 1600 O O . HIS A 1 191 ? -29.254 5.505 35.892 1.00 91.75 191 HIS A O 1
ATOM 1606 N N . GLU A 1 192 ? -28.327 7.071 34.580 1.00 93.81 192 GLU A N 1
ATOM 1607 C CA . GLU A 1 192 ? -28.064 8.019 35.661 1.00 93.81 192 GLU A CA 1
ATOM 1608 C C . GLU A 1 192 ? -29.356 8.529 36.300 1.00 93.81 192 GLU A C 1
ATOM 1610 O O . GLU A 1 192 ? -29.446 8.596 37.526 1.00 93.81 192 GLU A O 1
ATOM 1615 N N . GLU A 1 193 ? -30.376 8.848 35.505 1.00 95.62 193 GLU A N 1
ATOM 1616 C CA . GLU A 1 193 ? -31.681 9.265 36.016 1.00 95.62 193 GLU A CA 1
ATOM 1617 C C . GLU A 1 193 ? -32.354 8.137 36.808 1.00 95.62 193 GLU A C 1
ATOM 1619 O O . GLU A 1 193 ? -32.834 8.349 37.925 1.00 95.62 193 GLU A O 1
ATOM 1624 N N . LYS A 1 194 ? -32.321 6.901 36.294 1.00 94.88 194 LYS A N 1
ATOM 1625 C CA . LYS A 1 194 ? -32.855 5.735 37.010 1.00 94.88 194 LYS A CA 1
ATOM 1626 C C . LYS A 1 194 ? -32.108 5.468 38.320 1.00 94.88 194 LYS A C 1
ATOM 1628 O O . LYS A 1 194 ? -32.750 5.151 39.322 1.00 94.88 194 LYS A O 1
ATOM 1633 N N . LEU A 1 195 ? -30.782 5.618 38.333 1.00 90.38 195 LEU A N 1
ATOM 1634 C CA . LEU A 1 195 ? -29.967 5.496 39.544 1.00 90.38 195 LEU A CA 1
ATOM 1635 C C . LEU A 1 195 ? -30.285 6.604 40.551 1.00 90.38 195 LEU A C 1
ATOM 1637 O O . LEU A 1 195 ? -30.449 6.303 41.730 1.00 90.38 195 LEU A O 1
ATOM 1641 N N . LYS A 1 196 ? -30.444 7.857 40.103 1.00 93.69 196 LYS A N 1
ATOM 1642 C CA . LYS A 1 196 ? -30.880 8.977 40.957 1.00 93.69 196 LYS A CA 1
ATOM 1643 C C . LYS A 1 196 ? -32.248 8.695 41.577 1.00 93.69 196 LYS A C 1
ATOM 1645 O O . LYS A 1 196 ? -32.413 8.854 42.783 1.00 93.69 196 LYS A O 1
ATOM 1650 N N . ASN A 1 197 ? -33.204 8.207 40.789 1.00 94.81 197 ASN A N 1
ATOM 1651 C CA . ASN A 1 197 ? -34.537 7.860 41.281 1.00 94.81 197 ASN A CA 1
ATOM 1652 C C . ASN A 1 197 ? -34.500 6.710 42.300 1.00 94.81 197 ASN A C 1
ATOM 1654 O O . ASN A 1 197 ? -35.116 6.819 43.360 1.00 94.81 197 ASN A O 1
ATOM 1658 N N . MET A 1 198 ? -33.734 5.648 42.029 1.00 91.94 198 MET A N 1
ATOM 1659 C CA . MET A 1 198 ? -33.529 4.556 42.990 1.00 91.94 198 MET A CA 1
ATOM 1660 C C . MET A 1 198 ? -32.838 5.036 44.271 1.00 91.94 198 MET A C 1
ATOM 1662 O O . MET A 1 198 ? -33.238 4.628 45.357 1.00 91.94 198 MET A O 1
ATOM 1666 N N . ALA A 1 199 ? -31.850 5.929 44.173 1.00 93.12 199 ALA A N 1
ATOM 1667 C CA . ALA A 1 199 ? -31.181 6.511 45.335 1.00 93.12 199 ALA A CA 1
ATOM 1668 C C . ALA A 1 199 ? -32.151 7.336 46.198 1.00 93.12 199 ALA A C 1
ATOM 1670 O O . ALA A 1 199 ? -32.173 7.172 47.414 1.00 93.12 199 ALA A O 1
ATOM 1671 N N . ILE A 1 200 ? -33.012 8.151 45.576 1.00 95.44 200 ILE A N 1
ATOM 1672 C CA . ILE A 1 200 ? -34.066 8.902 46.279 1.00 95.44 200 ILE A CA 1
ATOM 1673 C C . ILE A 1 200 ? -35.046 7.948 46.978 1.00 95.44 200 ILE A C 1
ATOM 1675 O O . ILE A 1 200 ? -35.534 8.239 48.071 1.00 95.44 200 ILE A O 1
ATOM 1679 N N . GLU A 1 201 ? -35.383 6.817 46.359 1.00 93.31 201 GLU A N 1
ATOM 1680 C CA . GLU A 1 201 ? -36.292 5.837 46.955 1.00 93.31 201 GLU A CA 1
ATOM 1681 C C . GLU A 1 201 ? -35.658 5.084 48.131 1.00 93.31 201 GLU A C 1
ATOM 1683 O O . GLU A 1 201 ? -36.314 4.912 49.161 1.00 93.31 201 GLU A O 1
ATOM 1688 N N . ILE A 1 202 ? -34.375 4.728 48.024 1.00 91.56 202 ILE A N 1
ATOM 1689 C CA . ILE A 1 202 ? -33.586 4.194 49.140 1.00 91.56 202 ILE A CA 1
ATOM 1690 C C . ILE A 1 202 ? -33.562 5.204 50.287 1.00 91.56 202 ILE A C 1
ATOM 1692 O O . ILE A 1 202 ? -33.938 4.848 51.398 1.00 91.56 202 ILE A O 1
ATOM 1696 N N . GLU A 1 203 ? -33.255 6.475 50.019 1.00 94.19 203 GLU A N 1
ATOM 1697 C CA . GLU A 1 203 ? -33.215 7.519 51.048 1.00 94.19 203 GLU A CA 1
ATOM 1698 C C . GLU A 1 203 ? -34.584 7.699 51.737 1.00 94.19 203 GLU A C 1
ATOM 1700 O O . GLU A 1 203 ? -34.679 7.855 52.956 1.00 94.19 203 GLU A O 1
ATOM 1705 N N . LYS A 1 204 ? -35.690 7.624 50.981 1.00 93.50 204 LYS A N 1
ATOM 1706 C CA . LYS A 1 204 ? -37.047 7.637 51.557 1.00 93.50 204 LYS A CA 1
ATOM 1707 C C . LYS A 1 204 ? -37.296 6.437 52.473 1.00 93.50 204 LYS A C 1
ATOM 1709 O O . LYS A 1 204 ? -37.962 6.598 53.496 1.00 93.50 204 LYS A O 1
ATOM 1714 N N . LEU A 1 205 ? -36.832 5.243 52.102 1.00 90.06 205 LEU A N 1
ATOM 1715 C CA . LEU A 1 205 ? -36.975 4.036 52.918 1.00 90.06 205 LEU A CA 1
ATOM 1716 C C . LEU A 1 205 ? -36.083 4.086 54.160 1.00 90.06 205 LEU A C 1
ATOM 1718 O O . LEU A 1 205 ? -36.558 3.750 55.240 1.00 90.06 205 LEU A O 1
ATOM 1722 N N . GLU A 1 206 ? -34.850 4.567 54.034 1.00 91.88 206 GLU A N 1
ATOM 1723 C CA . GLU A 1 206 ? -33.927 4.775 55.152 1.00 91.88 206 GLU A CA 1
ATOM 1724 C C . GLU A 1 206 ? -34.521 5.742 56.175 1.00 91.88 206 GLU A C 1
ATOM 1726 O O . GLU A 1 206 ? -34.641 5.384 57.345 1.00 91.88 206 GLU A O 1
ATOM 1731 N N . ARG A 1 207 ? -35.040 6.898 55.738 1.00 93.88 207 ARG A N 1
ATOM 1732 C CA . ARG A 1 207 ? -35.743 7.836 56.631 1.00 93.88 207 ARG A CA 1
ATOM 1733 C C . ARG A 1 207 ? -36.952 7.197 57.319 1.00 93.88 207 ARG A C 1
ATOM 1735 O O . ARG A 1 207 ? -37.184 7.446 58.497 1.00 93.88 207 ARG A O 1
ATOM 1742 N N . LYS A 1 208 ? -37.733 6.367 56.615 1.00 93.88 208 LYS A N 1
ATOM 1743 C CA . LYS A 1 208 ? -38.859 5.631 57.226 1.00 93.88 208 LYS A CA 1
ATOM 1744 C C . LYS A 1 208 ? -38.381 4.622 58.268 1.00 93.88 208 LYS A C 1
ATOM 1746 O O . LYS A 1 208 ? -38.980 4.540 59.335 1.00 93.88 208 LYS A O 1
ATOM 1751 N N . CYS A 1 209 ? -37.321 3.873 57.976 1.00 88.19 209 CYS A N 1
ATOM 1752 C CA . CYS A 1 209 ? -36.712 2.945 58.924 1.00 88.19 209 CYS A CA 1
ATOM 1753 C C . CYS A 1 209 ? -36.197 3.681 60.163 1.00 88.19 209 CYS A C 1
ATOM 1755 O O . CYS A 1 209 ? -36.475 3.241 61.272 1.00 88.19 209 CYS A O 1
ATOM 1757 N N . GLU A 1 210 ? -35.520 4.818 59.994 1.00 94.12 210 GLU A N 1
ATOM 1758 C CA . GLU A 1 210 ? -35.061 5.646 61.112 1.00 94.12 210 GLU A CA 1
ATOM 1759 C C . GLU A 1 210 ? -36.214 6.162 61.973 1.00 94.12 210 GLU A C 1
ATOM 1761 O O . GLU A 1 210 ? -36.121 6.108 63.196 1.00 94.12 210 GLU A O 1
ATOM 1766 N N . MET A 1 211 ? -37.305 6.640 61.363 1.00 91.75 211 MET A N 1
ATOM 1767 C CA . MET A 1 211 ? -38.490 7.061 62.119 1.00 91.75 211 MET A CA 1
ATOM 1768 C C . MET A 1 211 ? -39.083 5.897 62.919 1.00 91.75 211 MET A C 1
ATOM 1770 O O . MET A 1 211 ? -39.320 6.047 64.110 1.00 91.75 211 MET A O 1
ATOM 1774 N N . LEU A 1 212 ? -39.242 4.719 62.305 1.00 89.56 212 LEU A N 1
ATOM 1775 C CA . LEU A 1 212 ? -39.760 3.528 62.990 1.00 89.56 212 LEU A CA 1
ATOM 1776 C C . LEU A 1 212 ? -38.837 3.035 64.113 1.00 89.56 212 LEU A C 1
ATOM 1778 O O . LEU A 1 212 ? -39.319 2.500 65.111 1.00 89.56 212 LEU A O 1
ATOM 1782 N N . ILE A 1 213 ? -37.518 3.172 63.948 1.00 91.19 213 ILE A N 1
ATOM 1783 C CA . ILE A 1 213 ? -36.545 2.865 65.002 1.00 91.19 213 ILE A CA 1
ATOM 1784 C C . ILE A 1 213 ? -36.740 3.831 66.171 1.00 91.19 213 ILE A C 1
ATOM 1786 O O . ILE A 1 213 ? -36.916 3.356 67.287 1.00 91.19 213 ILE A O 1
ATOM 1790 N N . ARG A 1 214 ? -36.819 5.146 65.919 1.00 92.69 214 ARG A N 1
ATOM 1791 C CA . ARG A 1 214 ? -37.070 6.147 66.973 1.00 92.69 2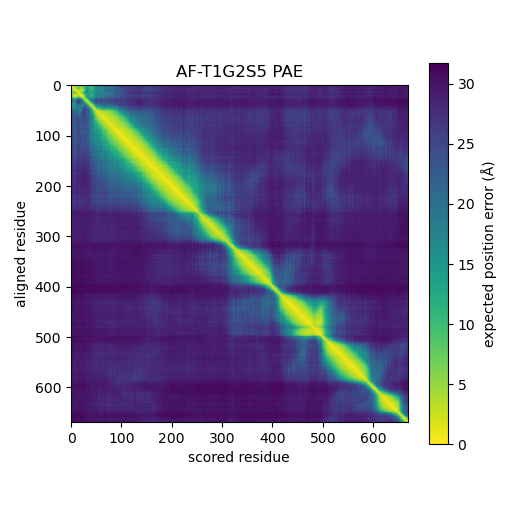14 ARG A CA 1
ATOM 1792 C C . ARG A 1 214 ? -38.397 5.910 67.690 1.00 92.69 214 ARG A C 1
ATOM 1794 O O . ARG A 1 214 ? -38.424 5.875 68.911 1.00 92.69 214 ARG A O 1
ATOM 1801 N N . GLU A 1 215 ? -39.479 5.664 66.951 1.00 91.62 215 GLU A N 1
ATOM 1802 C CA . GLU A 1 215 ? -40.790 5.342 67.536 1.00 91.62 215 GLU A CA 1
ATOM 1803 C C . GLU A 1 215 ? -40.726 4.085 68.417 1.00 91.62 215 GLU A C 1
ATOM 1805 O O . GLU A 1 215 ? -41.313 4.041 69.497 1.00 91.62 215 GLU A O 1
ATOM 1810 N N . ARG A 1 216 ? -39.994 3.047 67.987 1.00 87.44 216 ARG A N 1
ATOM 1811 C CA . ARG A 1 216 ? -39.776 1.849 68.809 1.00 87.44 216 ARG A CA 1
ATOM 1812 C C . ARG A 1 216 ? -38.944 2.138 70.050 1.00 87.44 216 ARG A C 1
ATOM 1814 O O . ARG A 1 216 ? -39.283 1.614 71.103 1.00 87.44 216 ARG A O 1
ATOM 1821 N N . GLU A 1 217 ? -37.881 2.923 69.938 1.00 92.00 217 GLU A N 1
ATOM 1822 C CA . GLU A 1 217 ? -37.035 3.313 71.072 1.00 92.00 217 GLU A CA 1
ATOM 1823 C C . GLU A 1 217 ? -37.830 4.119 72.108 1.00 92.00 217 GLU A C 1
ATOM 1825 O O . GLU A 1 217 ? -37.745 3.843 73.306 1.00 92.00 217 GLU A O 1
ATOM 1830 N N . GLU A 1 218 ? -38.679 5.046 71.659 1.00 92.00 218 GLU A N 1
ATOM 1831 C CA . GLU A 1 218 ? -39.595 5.796 72.523 1.00 92.00 218 GLU A CA 1
ATOM 1832 C C . GLU A 1 218 ? -40.615 4.873 73.203 1.00 92.00 218 GLU A C 1
ATOM 1834 O O . GLU A 1 218 ? -40.799 4.956 74.418 1.00 92.00 218 GLU A O 1
ATOM 1839 N N . MET A 1 219 ? -41.232 3.943 72.462 1.00 86.38 219 MET A N 1
ATOM 1840 C CA . MET A 1 219 ? -42.143 2.951 73.050 1.00 86.38 219 MET A CA 1
ATOM 1841 C C . MET A 1 219 ? -41.445 2.047 74.072 1.00 86.38 219 MET A C 1
ATOM 1843 O O . MET A 1 219 ? -42.025 1.751 75.113 1.00 86.38 219 MET A O 1
ATOM 1847 N N . VAL A 1 220 ? -40.212 1.605 73.801 1.00 92.75 220 VAL A N 1
ATOM 1848 C CA . VAL A 1 220 ? -39.431 0.795 74.750 1.00 92.75 220 VAL A CA 1
ATOM 1849 C C . VAL A 1 220 ? -39.157 1.592 76.017 1.00 92.75 220 VAL A C 1
ATOM 1851 O O . VAL A 1 220 ? -39.420 1.085 77.100 1.00 92.75 220 VAL A O 1
ATOM 1854 N N . THR A 1 221 ? -38.733 2.850 75.886 1.00 92.75 221 THR A N 1
ATOM 1855 C CA . THR A 1 221 ? -38.486 3.732 77.036 1.00 92.75 221 THR A CA 1
ATOM 1856 C C . THR A 1 221 ? -39.751 3.896 77.887 1.00 92.75 221 THR A C 1
ATOM 1858 O O . THR A 1 221 ? -39.698 3.765 79.105 1.00 92.75 221 THR A O 1
ATOM 1861 N N . GLN A 1 222 ? -40.916 4.098 77.259 1.00 90.69 222 GLN A N 1
ATOM 1862 C CA . GLN A 1 222 ? -42.199 4.185 77.971 1.00 90.69 222 GLN A CA 1
ATOM 1863 C C . GLN A 1 222 ? -42.554 2.885 78.707 1.00 90.69 222 GLN A C 1
ATOM 1865 O O . GLN A 1 222 ? -42.976 2.931 79.862 1.00 90.69 222 GLN A O 1
ATOM 1870 N N . ILE A 1 223 ? -42.360 1.727 78.066 1.00 89.00 223 ILE A N 1
ATOM 1871 C CA . ILE A 1 223 ? -42.605 0.415 78.684 1.00 89.00 223 ILE A CA 1
ATOM 1872 C C . ILE A 1 223 ? -41.647 0.178 79.857 1.00 89.00 223 ILE A C 1
ATOM 1874 O O . ILE A 1 223 ? -42.075 -0.330 80.892 1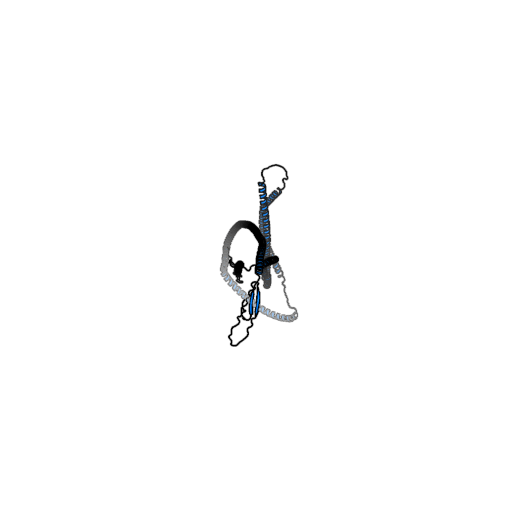.00 89.00 223 ILE A O 1
ATOM 1878 N N . GLU A 1 224 ? -40.369 0.537 79.715 1.00 89.19 224 GLU A N 1
ATOM 1879 C CA . GLU A 1 224 ? -39.367 0.424 80.780 1.00 89.19 224 GLU A CA 1
ATOM 1880 C C . GLU A 1 224 ? -39.730 1.309 81.979 1.00 89.19 224 GLU A C 1
ATOM 1882 O O . GLU A 1 224 ? -39.754 0.824 83.110 1.00 89.19 224 GLU A O 1
ATOM 1887 N N . GLU A 1 225 ? -40.119 2.567 81.746 1.00 92.94 225 GLU A N 1
ATOM 1888 C CA . GLU A 1 225 ? -40.586 3.464 82.807 1.00 92.94 225 GLU A CA 1
ATOM 1889 C C . GLU A 1 225 ? -41.840 2.937 83.523 1.00 92.94 225 GLU A C 1
ATOM 1891 O O . GLU A 1 225 ? -41.944 3.035 84.749 1.00 92.94 225 GLU A O 1
ATOM 1896 N N . ASP A 1 226 ? -42.808 2.387 82.786 1.00 92.31 226 ASP A N 1
ATOM 1897 C CA . ASP A 1 226 ? -44.020 1.798 83.365 1.00 92.31 226 ASP A CA 1
ATOM 1898 C C . ASP A 1 226 ? -43.720 0.532 84.172 1.00 92.31 226 ASP A C 1
ATOM 1900 O O . ASP A 1 226 ? -44.246 0.370 85.278 1.00 92.31 226 ASP A O 1
ATOM 1904 N N . ALA A 1 227 ? -42.834 -0.331 83.669 1.00 88.00 227 ALA A N 1
ATOM 1905 C CA . ALA A 1 227 ? -42.378 -1.515 84.385 1.00 88.00 227 ALA A CA 1
ATOM 1906 C C . ALA A 1 227 ? -41.647 -1.134 85.682 1.00 88.00 227 ALA A C 1
ATOM 1908 O O . ALA A 1 227 ? -41.926 -1.706 86.738 1.00 88.00 227 ALA A O 1
ATOM 1909 N N . ASP A 1 228 ? -40.774 -0.125 85.647 1.00 92.31 228 ASP A N 1
ATOM 1910 C CA . ASP A 1 228 ? -40.090 0.387 86.836 1.00 92.31 228 ASP A CA 1
ATOM 1911 C C . ASP A 1 228 ? -41.080 0.982 87.847 1.00 92.31 228 ASP A C 1
ATOM 1913 O O . ASP A 1 228 ? -40.991 0.703 89.052 1.00 92.31 228 ASP A O 1
ATOM 1917 N N . ARG A 1 229 ? -42.077 1.747 87.376 1.00 90.12 229 ARG A N 1
ATOM 1918 C CA . ARG A 1 229 ? -43.178 2.249 88.216 1.00 90.12 229 ARG A CA 1
ATOM 1919 C C . ARG A 1 229 ? -43.937 1.099 88.886 1.00 90.12 229 ARG A C 1
ATOM 1921 O O . ARG A 1 229 ? -44.188 1.161 90.095 1.00 90.12 229 ARG A O 1
ATOM 1928 N N . GLU A 1 230 ? -44.271 0.041 88.148 1.00 88.94 230 GLU A N 1
ATOM 1929 C CA . GLU A 1 230 ? -44.965 -1.136 88.681 1.00 88.94 230 GLU A CA 1
ATOM 1930 C C . GLU A 1 230 ? -44.106 -1.889 89.708 1.00 88.94 230 GLU A C 1
ATOM 1932 O O . GLU A 1 230 ? -44.581 -2.193 90.808 1.00 88.94 230 GLU A O 1
ATOM 1937 N N . ILE A 1 231 ? -42.823 -2.121 89.412 1.00 90.06 231 ILE A N 1
ATOM 1938 C CA . ILE A 1 231 ? -41.871 -2.761 90.331 1.00 90.06 231 ILE A CA 1
ATOM 1939 C C . ILE A 1 231 ? -41.786 -1.973 91.640 1.00 90.06 231 ILE A C 1
ATOM 1941 O O . ILE A 1 231 ? -41.850 -2.561 92.725 1.00 90.06 231 ILE A O 1
ATOM 1945 N N . VAL A 1 232 ? -41.679 -0.642 91.572 1.00 92.31 232 VAL A N 1
ATOM 1946 C CA . VAL A 1 232 ? -41.647 0.224 92.758 1.00 92.31 232 VAL A CA 1
ATOM 1947 C C . VAL A 1 232 ? -42.961 0.144 93.538 1.00 92.31 232 VAL A C 1
ATOM 1949 O O . VAL A 1 232 ? -42.931 0.041 94.770 1.00 92.31 232 VAL A O 1
ATOM 1952 N N . ALA A 1 233 ? -44.111 0.136 92.864 1.00 90.06 233 ALA A N 1
ATOM 1953 C CA . ALA A 1 233 ? -45.414 0.008 93.512 1.00 90.06 233 ALA A CA 1
ATOM 1954 C C . ALA A 1 233 ? -45.564 -1.342 94.237 1.00 90.06 233 ALA A C 1
ATOM 1956 O O . ALA A 1 233 ? -45.930 -1.378 95.419 1.00 90.06 233 ALA A O 1
ATOM 1957 N N . VAL A 1 234 ? -45.207 -2.450 93.578 1.00 89.38 234 VAL A N 1
ATOM 1958 C CA . VAL A 1 234 ? -45.209 -3.800 94.166 1.00 89.38 234 VAL A CA 1
ATOM 1959 C C . VAL A 1 234 ? -44.238 -3.874 95.342 1.00 89.38 234 VAL A C 1
ATOM 1961 O O . VAL A 1 234 ? -44.611 -4.348 96.419 1.00 89.38 234 VAL A O 1
ATOM 1964 N N . LYS A 1 235 ? -43.018 -3.346 95.188 1.00 88.50 235 LYS A N 1
ATOM 1965 C CA . LYS A 1 235 ? -42.015 -3.286 96.258 1.00 88.50 235 LYS A CA 1
ATOM 1966 C C . LYS A 1 235 ? -42.537 -2.511 97.467 1.00 88.50 235 LYS A C 1
ATOM 1968 O O . LYS A 1 235 ? -42.407 -2.989 98.592 1.00 88.50 235 LYS A O 1
ATOM 1973 N N . THR A 1 236 ? -43.171 -1.361 97.252 1.00 88.94 236 THR A N 1
ATOM 1974 C CA . THR A 1 236 ? -43.736 -0.524 98.324 1.00 88.94 236 THR A CA 1
ATOM 1975 C C . THR A 1 236 ? -44.882 -1.239 99.040 1.00 88.94 236 THR A C 1
ATOM 1977 O O . THR A 1 236 ? -44.941 -1.244 100.272 1.00 88.94 236 THR A O 1
ATOM 1980 N N . LYS A 1 237 ? -45.758 -1.917 98.289 1.00 90.31 237 LYS A N 1
ATOM 1981 C CA . LYS A 1 237 ? -46.859 -2.716 98.843 1.00 90.31 237 LYS A CA 1
ATOM 1982 C C . LYS A 1 237 ? -46.346 -3.887 99.683 1.00 90.31 237 LYS A C 1
ATOM 1984 O O . LYS A 1 237 ? -46.817 -4.089 100.800 1.00 90.31 237 LYS A O 1
ATOM 1989 N N . LEU A 1 238 ? -45.344 -4.621 99.195 1.00 84.88 238 LEU A N 1
ATOM 1990 C CA . LEU A 1 238 ? -44.706 -5.702 99.953 1.00 84.88 238 LEU A CA 1
ATOM 1991 C C . LEU A 1 238 ? -44.007 -5.177 101.212 1.00 84.88 238 LEU A C 1
ATOM 1993 O O . LEU A 1 238 ? -44.173 -5.756 102.283 1.00 84.88 238 LEU A O 1
ATOM 1997 N N . GLN A 1 239 ? -43.284 -4.059 101.123 1.00 86.38 239 GLN A N 1
ATOM 1998 C CA . GLN A 1 239 ? -42.653 -3.426 102.285 1.00 86.38 239 GLN A CA 1
ATOM 1999 C C . GLN A 1 239 ? -43.678 -2.973 103.334 1.00 86.38 239 GLN A C 1
ATOM 2001 O O . GLN A 1 239 ? -43.436 -3.139 104.530 1.00 86.38 239 GLN A O 1
ATOM 2006 N N . SER A 1 240 ? -44.822 -2.430 102.910 1.00 88.94 240 SER A N 1
ATOM 2007 C CA . SER A 1 240 ? -45.924 -2.064 103.806 1.00 88.94 240 SER A CA 1
ATOM 2008 C C . SER A 1 240 ? -46.528 -3.295 104.492 1.00 88.94 240 SER A C 1
ATOM 2010 O O . SER A 1 240 ? -46.596 -3.333 105.720 1.00 88.94 240 SER A O 1
ATOM 2012 N N . ASN A 1 241 ? -46.832 -4.351 103.728 1.00 87.56 241 ASN A N 1
ATOM 2013 C CA . ASN A 1 241 ? -47.345 -5.612 104.271 1.00 87.56 241 ASN A CA 1
ATOM 2014 C C . ASN A 1 241 ? -46.380 -6.231 105.293 1.00 87.56 241 ASN A C 1
ATOM 2016 O O . ASN A 1 241 ? -46.809 -6.711 106.339 1.00 87.56 241 ASN A O 1
ATOM 2020 N N . VAL A 1 242 ? -45.071 -6.211 105.021 1.00 83.06 242 VAL A N 1
ATOM 2021 C CA . VAL A 1 242 ? -44.057 -6.689 105.974 1.00 83.06 242 VAL A CA 1
ATOM 2022 C C . VAL A 1 242 ? -44.083 -5.851 107.252 1.00 83.06 242 VAL A C 1
ATOM 2024 O O . VAL A 1 242 ? -44.124 -6.424 108.339 1.00 83.06 242 VAL A O 1
ATOM 2027 N N . LYS A 1 243 ? -44.121 -4.515 107.150 1.00 82.50 243 LYS A N 1
ATOM 2028 C CA . LYS A 1 243 ? -44.219 -3.626 108.322 1.00 82.50 243 LYS A CA 1
ATOM 2029 C C . LYS A 1 243 ? -45.476 -3.902 109.151 1.00 82.50 243 LYS A C 1
ATOM 2031 O O . LYS A 1 243 ? -45.388 -3.967 110.374 1.00 82.50 243 LYS A O 1
ATOM 2036 N N . GLU A 1 244 ? -46.620 -4.113 108.509 1.00 83.50 244 GLU A N 1
ATOM 2037 C CA . GLU A 1 244 ? -47.882 -4.423 109.187 1.00 83.50 244 GLU A CA 1
ATOM 2038 C C . GLU A 1 244 ? -47.839 -5.790 109.891 1.00 83.50 244 GLU A C 1
ATOM 2040 O O . GLU A 1 244 ? -48.241 -5.908 111.051 1.00 83.50 244 GLU A O 1
ATOM 2045 N N . LYS A 1 245 ? -47.281 -6.822 109.237 1.00 75.50 245 LYS A N 1
ATOM 2046 C CA . LYS A 1 245 ? -47.092 -8.149 109.849 1.00 75.50 245 LYS A CA 1
ATOM 2047 C C . LYS A 1 245 ? -46.129 -8.103 111.036 1.00 75.50 245 LYS A C 1
ATOM 2049 O O . LYS A 1 245 ? -46.406 -8.745 112.046 1.00 75.50 245 LYS A O 1
ATOM 2054 N N . VAL A 1 246 ? -45.046 -7.329 110.950 1.00 80.00 246 VAL A N 1
ATOM 2055 C CA . VAL A 1 246 ? -44.116 -7.113 112.072 1.00 80.00 246 VAL A CA 1
ATOM 2056 C C . VAL A 1 246 ? -44.824 -6.407 113.234 1.00 80.00 246 VAL A C 1
ATOM 2058 O O . VAL A 1 246 ? -44.795 -6.908 114.356 1.00 80.00 246 VAL A O 1
ATOM 2061 N N . ALA A 1 247 ? -45.563 -5.326 112.970 1.00 77.44 247 ALA A N 1
ATOM 2062 C CA . ALA A 1 247 ? -46.314 -4.608 114.002 1.00 77.44 247 ALA A CA 1
ATOM 2063 C C . ALA A 1 247 ? -47.386 -5.483 114.687 1.00 77.44 247 ALA A C 1
ATOM 2065 O O . ALA A 1 247 ? -47.591 -5.392 115.899 1.00 77.44 247 ALA A O 1
ATOM 2066 N N . ALA A 1 248 ? -48.052 -6.369 113.938 1.00 74.00 248 ALA A N 1
ATOM 2067 C CA . ALA A 1 248 ? -49.010 -7.326 114.492 1.00 74.00 248 ALA A CA 1
ATOM 2068 C C . ALA A 1 248 ? -48.338 -8.367 115.407 1.00 74.00 248 ALA A C 1
ATOM 2070 O O . ALA A 1 248 ? -48.878 -8.694 116.468 1.00 74.00 248 ALA A O 1
ATOM 2071 N N . VAL A 1 249 ? -47.150 -8.858 115.031 1.00 68.94 249 VAL A N 1
ATOM 2072 C CA . VAL A 1 249 ? -46.346 -9.770 115.863 1.00 68.94 249 VAL A CA 1
ATOM 2073 C C . VAL A 1 249 ? -45.922 -9.093 117.166 1.00 68.94 249 VAL A C 1
ATOM 2075 O O . VAL A 1 249 ? -46.042 -9.696 118.233 1.00 68.94 249 VAL A O 1
ATOM 2078 N N . ASP A 1 250 ? -45.491 -7.836 117.114 1.00 70.25 250 ASP A N 1
ATOM 2079 C CA . ASP A 1 250 ? -45.067 -7.108 118.314 1.00 70.25 250 ASP A CA 1
ATOM 2080 C C . ASP A 1 250 ? -46.245 -6.804 119.254 1.00 70.25 250 ASP A C 1
ATOM 2082 O O . ASP A 1 250 ? -46.126 -6.938 120.476 1.00 70.25 250 ASP A O 1
ATOM 2086 N N . LYS A 1 251 ? -47.432 -6.518 118.704 1.00 66.19 251 LYS A N 1
ATOM 2087 C CA . LYS A 1 251 ? -48.661 -6.333 119.492 1.00 66.19 251 LYS A CA 1
ATOM 2088 C C . LYS A 1 251 ? -49.117 -7.625 120.183 1.00 66.19 251 LYS A C 1
ATOM 2090 O O . LYS A 1 251 ? -49.545 -7.587 121.336 1.00 66.19 251 LYS A O 1
ATOM 2095 N N . MET A 1 252 ? -48.973 -8.773 119.516 1.00 55.25 252 MET A N 1
ATOM 2096 C CA . MET A 1 252 ? -49.235 -10.095 120.104 1.00 55.25 252 MET A CA 1
ATOM 2097 C C . MET A 1 252 ? -48.245 -10.436 121.230 1.00 55.25 252 MET A C 1
ATOM 2099 O O . MET A 1 252 ? -48.639 -11.018 122.242 1.00 55.25 252 MET A O 1
ATOM 2103 N N . LYS A 1 253 ? -46.978 -10.018 121.106 1.00 58.22 253 LYS A N 1
ATOM 2104 C CA . LYS A 1 253 ? -45.954 -10.221 122.144 1.00 58.22 253 LYS A CA 1
ATOM 2105 C C . LYS A 1 253 ? -46.188 -9.367 123.399 1.00 58.22 253 LYS A C 1
ATOM 2107 O O . LYS A 1 253 ? -45.950 -9.855 124.500 1.00 58.22 253 LYS A O 1
ATOM 2112 N N . GLY A 1 254 ? -46.713 -8.144 123.278 1.00 57.03 254 GLY A N 1
ATOM 2113 C CA . GLY A 1 254 ? -46.904 -7.229 124.418 1.00 57.03 254 GLY A CA 1
ATOM 2114 C C . GLY A 1 254 ? -47.889 -7.705 125.503 1.00 57.03 254 GLY A C 1
ATOM 2115 O O . GLY A 1 254 ? -47.634 -7.513 126.689 1.00 57.03 254 GLY A O 1
ATOM 2116 N N . CYS A 1 255 ? -48.991 -8.372 125.137 1.00 55.56 255 CYS A N 1
ATOM 2117 C CA . CYS A 1 255 ? -50.019 -8.808 126.103 1.00 55.56 255 CYS A CA 1
ATOM 2118 C C . CYS A 1 255 ? -49.804 -10.219 126.681 1.00 55.56 255 CYS A C 1
ATOM 2120 O O . CYS A 1 255 ? -50.339 -10.529 127.746 1.00 55.56 255 CYS A O 1
ATOM 2122 N N . GLN A 1 256 ? -49.028 -11.088 126.025 1.00 55.81 256 GLN A N 1
ATOM 2123 C CA . GLN A 1 256 ? -48.866 -12.482 126.464 1.00 55.81 256 GLN A CA 1
ATOM 2124 C C . GLN A 1 256 ? -47.787 -12.671 127.542 1.00 55.81 256 GLN A C 1
ATOM 2126 O O . GLN A 1 256 ? -47.869 -13.625 128.316 1.00 55.81 256 GLN A O 1
ATOM 2131 N N . VAL A 1 257 ? -46.824 -11.752 127.671 1.00 58.12 257 VAL A N 1
ATOM 2132 C CA . VAL A 1 257 ? -45.688 -11.895 128.603 1.00 58.12 257 VAL A CA 1
ATOM 2133 C C . VAL A 1 257 ? -46.130 -11.880 130.074 1.00 58.12 257 VAL A C 1
ATOM 2135 O O . VAL A 1 257 ? -45.697 -12.728 130.848 1.00 58.12 257 VAL A O 1
ATOM 2138 N N . SER A 1 258 ? -47.063 -11.016 130.484 1.00 57.66 258 SER A N 1
ATOM 2139 C CA . SER A 1 258 ? -47.513 -10.957 131.892 1.00 57.66 258 SER A CA 1
ATOM 2140 C C . SER A 1 258 ? -48.351 -12.181 132.319 1.00 57.66 258 SER A C 1
ATOM 2142 O O . SER A 1 258 ? -48.216 -12.682 133.438 1.00 57.66 258 SER A O 1
ATOM 2144 N N . VAL A 1 259 ? -49.169 -12.724 131.407 1.00 61.81 259 VAL A N 1
ATOM 2145 C CA . VAL A 1 259 ? -50.055 -13.876 131.669 1.00 61.81 259 VAL A CA 1
ATOM 2146 C C . VAL A 1 259 ? -49.311 -15.212 131.548 1.00 61.81 259 VAL A C 1
ATOM 2148 O O . VAL A 1 259 ? -49.562 -16.123 132.340 1.00 61.81 259 VAL A O 1
ATOM 2151 N N . MET A 1 260 ? -48.345 -15.328 130.627 1.00 57.69 260 MET A N 1
ATOM 2152 C CA . MET A 1 260 ? -47.477 -16.506 130.540 1.00 57.69 260 MET A CA 1
ATOM 2153 C C . MET A 1 260 ? -46.534 -16.607 131.737 1.00 57.69 260 MET A C 1
ATOM 2155 O O . MET A 1 260 ? -46.374 -17.704 132.248 1.00 57.69 260 MET A O 1
ATOM 2159 N N . THR A 1 261 ? -46.002 -15.504 132.275 1.00 58.84 261 THR A N 1
ATOM 2160 C CA . THR A 1 261 ? -45.057 -15.569 133.412 1.00 58.84 261 THR A CA 1
ATOM 2161 C C . THR A 1 261 ? -45.700 -16.141 134.689 1.00 58.84 261 THR A C 1
ATOM 2163 O O . THR A 1 261 ? -45.063 -16.902 135.415 1.00 58.84 261 THR A O 1
ATOM 2166 N N . LYS A 1 262 ? -46.995 -15.877 134.938 1.00 64.25 262 LYS A N 1
ATOM 2167 C CA . LYS A 1 262 ? -47.739 -16.486 136.063 1.00 64.25 262 LYS A CA 1
ATOM 2168 C C . LYS A 1 262 ? -48.145 -17.943 135.810 1.00 64.25 262 LYS A C 1
ATOM 2170 O O . LYS A 1 262 ? -48.123 -18.738 136.745 1.00 64.25 262 LYS A O 1
ATOM 2175 N N . LYS A 1 263 ? -48.473 -18.318 134.566 1.00 62.38 263 LYS A N 1
ATOM 2176 C CA . LYS A 1 263 ? -48.758 -19.722 134.204 1.00 62.38 263 LYS A CA 1
ATOM 2177 C C . LYS A 1 263 ? -47.494 -20.592 134.163 1.00 62.38 263 LYS A C 1
ATOM 2179 O O . LYS A 1 263 ? -47.555 -21.745 134.577 1.00 62.38 263 LYS A O 1
ATOM 2184 N N . PHE A 1 264 ? -46.348 -20.040 133.763 1.00 59.88 264 PHE A N 1
ATOM 2185 C CA . PHE A 1 264 ? -45.072 -20.760 133.693 1.00 59.88 264 PHE A CA 1
ATOM 2186 C C . PHE A 1 264 ? -44.568 -21.167 135.082 1.00 59.88 264 PHE A C 1
ATOM 2188 O O . PHE A 1 264 ? -44.170 -22.306 135.265 1.00 59.88 264 PHE A O 1
ATOM 2195 N N . LEU A 1 265 ? -44.668 -20.294 136.092 1.00 68.69 265 LEU A N 1
ATOM 2196 C CA . LEU A 1 265 ? -44.277 -20.621 137.475 1.00 68.69 265 LEU A CA 1
ATOM 2197 C C . LEU A 1 265 ? -45.154 -21.711 138.120 1.00 68.69 265 LEU A C 1
ATOM 2199 O O . LEU A 1 265 ? -44.661 -22.493 138.932 1.00 68.69 265 LEU A O 1
ATOM 2203 N N . SER A 1 266 ? -46.436 -21.784 137.744 1.00 69.06 266 SER A N 1
ATOM 2204 C CA . SER A 1 266 ? -47.355 -22.845 138.180 1.00 69.06 266 SER A CA 1
ATOM 2205 C C . SER A 1 266 ? -47.027 -24.182 137.509 1.00 69.06 266 SER A C 1
ATOM 2207 O O . SER A 1 266 ? -46.900 -25.192 138.194 1.00 69.06 266 SER A O 1
ATOM 2209 N N . MET A 1 267 ? -46.817 -24.185 136.186 1.00 66.00 267 MET A N 1
ATOM 2210 C CA . MET A 1 267 ? -46.458 -25.400 135.443 1.00 66.00 267 MET A CA 1
ATOM 2211 C C . MET A 1 267 ? -45.040 -25.891 135.759 1.00 66.00 267 MET A C 1
ATOM 2213 O O . MET A 1 267 ? -44.806 -27.093 135.737 1.00 66.00 267 MET A O 1
ATOM 2217 N N . GLN A 1 268 ? -44.102 -25.004 136.107 1.00 73.00 268 GLN A N 1
ATOM 2218 C CA . GLN A 1 268 ? -42.753 -25.388 136.532 1.00 73.00 268 GLN A CA 1
ATOM 2219 C C . GLN A 1 268 ? -42.796 -26.191 137.846 1.00 73.00 268 GLN A C 1
ATOM 2221 O O . GLN A 1 268 ? -42.170 -27.242 137.934 1.00 73.00 268 GLN A O 1
ATOM 2226 N N . LYS A 1 269 ? -43.606 -25.760 138.830 1.00 75.19 269 LYS A N 1
ATOM 2227 C CA . LYS A 1 269 ? -43.798 -26.495 140.095 1.00 75.19 269 LYS A CA 1
ATOM 2228 C C . LYS A 1 269 ? -44.472 -27.859 139.904 1.00 75.19 269 LYS A C 1
ATOM 2230 O O . LYS A 1 269 ? -44.110 -28.806 140.595 1.00 75.19 269 LYS A O 1
ATOM 2235 N N . GLU A 1 270 ? -45.409 -27.981 138.965 1.00 70.56 270 GLU A N 1
ATOM 2236 C CA . GLU A 1 270 ? -46.032 -29.271 138.622 1.00 70.56 270 GLU A CA 1
ATOM 2237 C C . GLU A 1 270 ? -45.097 -30.181 137.802 1.00 70.56 270 GLU A C 1
ATOM 2239 O O . GLU A 1 270 ? -45.097 -31.398 137.989 1.00 70.56 270 GLU A O 1
ATOM 2244 N N . MET A 1 271 ? -44.250 -29.616 136.933 1.00 71.19 271 MET A N 1
ATOM 2245 C CA . MET A 1 271 ? -43.229 -30.375 136.201 1.00 71.19 271 MET A CA 1
ATOM 2246 C C . MET A 1 271 ? -42.133 -30.922 137.116 1.00 71.19 271 MET A C 1
ATOM 2248 O O . MET A 1 271 ? -41.682 -32.043 136.889 1.00 71.19 271 MET A O 1
ATOM 2252 N N . ASP A 1 272 ? -41.713 -30.174 138.137 1.00 73.31 272 ASP A N 1
ATOM 2253 C CA . ASP A 1 272 ? -40.682 -30.635 139.072 1.00 73.31 272 ASP A CA 1
ATOM 2254 C C . ASP A 1 272 ? -41.216 -31.753 139.993 1.00 73.31 272 ASP A C 1
ATOM 2256 O O . ASP A 1 272 ? -40.524 -32.750 140.198 1.00 73.31 272 ASP A O 1
ATOM 2260 N N . ALA A 1 273 ? -42.485 -31.686 140.421 1.00 75.19 273 ALA A N 1
ATOM 2261 C CA . ALA A 1 273 ? -43.147 -32.781 141.143 1.00 75.19 273 ALA A CA 1
ATOM 2262 C C . ALA A 1 273 ? -43.339 -34.046 140.274 1.00 75.19 273 ALA A C 1
ATOM 2264 O O . ALA A 1 273 ? -43.131 -35.169 140.736 1.00 75.19 273 ALA A O 1
ATOM 2265 N N . ASN A 1 274 ? -43.679 -33.883 138.989 1.00 71.50 274 ASN A N 1
ATOM 2266 C CA . ASN A 1 274 ? -43.799 -35.006 138.052 1.00 71.50 274 ASN A CA 1
ATOM 2267 C C . ASN A 1 274 ? -42.441 -35.609 137.658 1.00 71.50 274 ASN A C 1
ATOM 2269 O O . ASN A 1 274 ? -42.355 -36.819 137.451 1.00 71.50 274 ASN A O 1
ATOM 2273 N N . LYS A 1 275 ? -41.365 -34.813 137.593 1.00 77.19 275 LYS A N 1
ATOM 2274 C CA . LYS A 1 275 ? -39.999 -35.336 137.4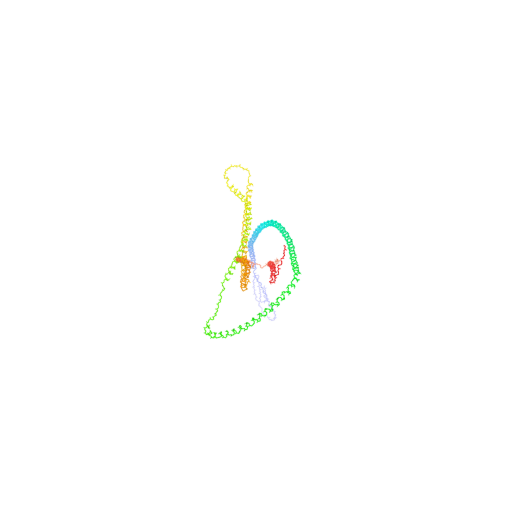20 1.00 77.19 275 LYS A CA 1
ATOM 2275 C C . LYS A 1 275 ? -39.581 -36.221 138.591 1.00 77.19 275 LYS A C 1
ATOM 2277 O O . LYS A 1 275 ? -39.024 -37.286 138.353 1.00 77.19 275 LYS A O 1
ATOM 2282 N N . GLU A 1 276 ? -39.917 -35.843 139.822 1.00 75.25 276 GLU A N 1
ATOM 2283 C CA . GLU A 1 276 ? -39.602 -36.647 141.009 1.00 75.25 276 GLU A CA 1
ATOM 2284 C C . GLU A 1 276 ? -40.336 -38.007 141.012 1.00 75.25 276 GLU A C 1
ATOM 2286 O O . GLU A 1 276 ? -39.767 -39.030 141.401 1.00 75.25 276 GLU A O 1
ATOM 2291 N N . LEU A 1 277 ? -41.574 -38.061 140.500 1.00 75.00 277 LEU A N 1
ATOM 2292 C CA . LEU A 1 277 ? -42.306 -39.319 140.284 1.00 75.00 277 LEU A CA 1
ATOM 2293 C C . LEU A 1 277 ? -41.715 -40.159 139.139 1.00 75.00 277 LEU A C 1
ATOM 2295 O O . LEU A 1 277 ? -41.610 -41.380 139.266 1.00 75.00 277 LEU A O 1
ATOM 2299 N N . ILE A 1 278 ? -41.281 -39.523 138.046 1.00 74.31 278 ILE A N 1
ATOM 2300 C CA . ILE A 1 278 ? -40.599 -40.202 136.933 1.00 74.31 278 IL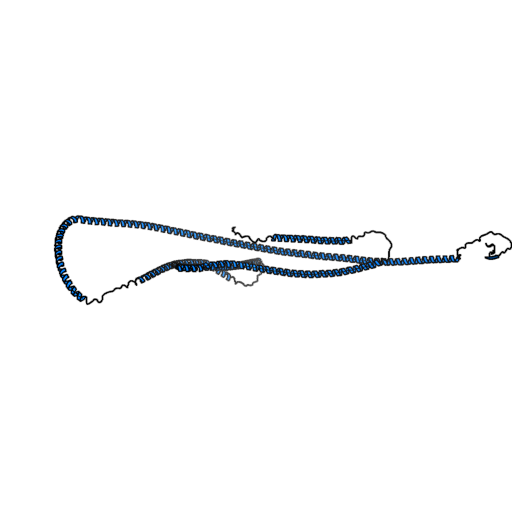E A CA 1
ATOM 2301 C C . ILE A 1 278 ? -39.268 -40.804 137.396 1.00 74.31 278 ILE A C 1
ATOM 2303 O O . ILE A 1 278 ? -38.937 -41.918 136.995 1.00 74.31 278 ILE A O 1
ATOM 2307 N N . ASP A 1 279 ? -38.512 -40.118 138.250 1.00 74.94 279 ASP A N 1
ATOM 2308 C CA . ASP A 1 279 ? -37.226 -40.623 138.729 1.00 74.94 279 ASP A CA 1
ATOM 2309 C C . ASP A 1 279 ? -37.393 -41.774 139.743 1.00 74.94 279 ASP A C 1
ATOM 2311 O O . ASP A 1 279 ? -36.605 -42.724 139.716 1.00 74.94 279 ASP A O 1
ATOM 2315 N N . LYS A 1 280 ? -38.483 -41.797 140.530 1.00 75.88 280 LYS A N 1
ATOM 2316 C CA . LYS A 1 280 ? -38.889 -42.994 141.300 1.00 75.88 280 LYS A CA 1
ATOM 2317 C C . LYS A 1 280 ? -39.255 -44.170 140.383 1.00 75.88 280 LYS A C 1
ATOM 2319 O O . LYS A 1 280 ? -38.756 -45.273 140.594 1.00 75.88 280 LYS A O 1
ATOM 2324 N N . GLY A 1 281 ? -40.020 -43.929 139.315 1.00 70.44 281 GLY A N 1
ATOM 2325 C CA . GLY A 1 281 ? -40.344 -44.956 138.315 1.00 70.44 281 GLY A CA 1
ATOM 2326 C C . GLY A 1 281 ? -39.118 -45.487 137.558 1.00 70.44 281 GLY A C 1
ATOM 2327 O O . GLY A 1 281 ? -39.010 -46.685 137.305 1.00 70.44 281 GLY A O 1
ATOM 2328 N N . LYS A 1 282 ? -38.132 -44.634 137.250 1.00 74.62 282 LYS A N 1
ATOM 2329 C CA . LYS A 1 282 ? -36.857 -45.062 136.644 1.00 74.62 282 LYS A CA 1
ATOM 2330 C C . LYS A 1 282 ? -36.015 -45.926 137.587 1.00 74.62 282 LYS A C 1
ATOM 2332 O O . LYS A 1 282 ? -35.359 -46.851 137.113 1.00 74.62 282 LYS A O 1
ATOM 2337 N N . SER A 1 283 ? -36.040 -45.657 138.894 1.00 73.56 283 SER A N 1
ATOM 2338 C CA . SER A 1 283 ? -35.371 -46.488 139.909 1.00 73.56 283 SER A CA 1
ATOM 2339 C C . SER A 1 283 ? -35.967 -47.904 139.969 1.00 73.56 283 SER A C 1
ATOM 2341 O O . SER A 1 283 ? -35.234 -48.894 139.982 1.00 73.56 283 SER A O 1
ATOM 2343 N N . GLU A 1 284 ? -37.295 -48.028 139.882 1.00 74.94 284 GLU A N 1
ATOM 2344 C CA . GLU A 1 284 ? -37.977 -49.329 139.809 1.00 74.94 284 GLU A CA 1
ATOM 2345 C C . GLU A 1 284 ? -37.707 -50.065 138.487 1.00 74.94 284 GLU A C 1
ATOM 2347 O O . GLU A 1 284 ? -37.426 -51.265 138.505 1.00 74.94 284 GLU A O 1
ATOM 2352 N N . ILE A 1 285 ? -37.681 -49.354 137.351 1.00 74.00 285 ILE A N 1
ATOM 2353 C CA . ILE A 1 285 ? -37.277 -49.919 136.049 1.00 74.00 285 ILE A CA 1
ATOM 2354 C C . ILE A 1 285 ? -35.825 -50.418 136.092 1.00 74.00 285 ILE A C 1
ATOM 2356 O O . ILE A 1 285 ? -35.525 -51.476 135.546 1.00 74.00 285 ILE A O 1
ATOM 2360 N N . SER A 1 286 ? -34.921 -49.705 136.769 1.00 75.81 286 SER A N 1
ATOM 2361 C CA . SER A 1 286 ? -33.529 -50.135 136.953 1.00 75.81 286 SER A CA 1
ATOM 2362 C C . SER A 1 286 ? -33.433 -51.439 137.755 1.00 75.81 286 SER A C 1
ATOM 2364 O O . SER A 1 286 ? -32.706 -52.354 137.366 1.00 75.81 286 SER A O 1
ATOM 2366 N N . ASN A 1 287 ? -34.211 -51.572 138.833 1.00 77.75 287 ASN A N 1
ATOM 2367 C CA . ASN A 1 287 ? -34.242 -52.792 139.645 1.00 77.75 287 ASN A CA 1
ATOM 2368 C C . ASN A 1 287 ? -34.854 -53.981 138.883 1.00 77.75 287 ASN A C 1
ATOM 2370 O O . ASN A 1 287 ? -34.308 -55.086 138.924 1.00 77.75 287 ASN A O 1
ATOM 2374 N N . LEU A 1 288 ? -35.932 -53.754 138.123 1.00 76.00 288 LEU A N 1
ATOM 2375 C CA . LEU A 1 288 ? -36.536 -54.775 137.262 1.00 76.00 288 LEU A CA 1
ATOM 2376 C C . LEU A 1 288 ? -35.588 -55.191 136.126 1.00 76.00 288 LEU A C 1
ATOM 2378 O O . LEU A 1 288 ? -35.417 -56.386 135.891 1.00 76.00 288 LEU A O 1
ATOM 2382 N N . ASN A 1 289 ? -34.872 -54.254 135.501 1.00 75.00 289 ASN A N 1
ATOM 2383 C CA . ASN A 1 289 ? -33.845 -54.567 134.500 1.00 75.00 289 ASN A CA 1
ATOM 2384 C C . ASN A 1 289 ? -32.671 -55.373 135.086 1.00 75.00 289 ASN A C 1
ATOM 2386 O O . ASN A 1 289 ? -32.123 -56.236 134.401 1.00 75.00 289 ASN A O 1
ATOM 2390 N N . GLY A 1 290 ? -32.321 -55.167 136.361 1.00 77.69 290 GLY A N 1
ATOM 2391 C CA . GLY A 1 290 ? -31.366 -56.012 137.090 1.00 77.69 290 GLY A CA 1
ATOM 2392 C C . GLY A 1 290 ? -31.850 -57.459 137.270 1.00 77.69 290 GLY A C 1
ATOM 2393 O O . GLY A 1 290 ? -31.078 -58.408 137.133 1.00 77.69 290 GLY A O 1
ATOM 2394 N N . THR A 1 291 ? -33.147 -57.658 137.519 1.00 77.25 291 THR A N 1
ATOM 2395 C CA . THR A 1 291 ? -33.731 -59.011 137.576 1.00 77.25 291 THR A CA 1
ATOM 2396 C C . THR A 1 291 ? -33.840 -59.661 136.195 1.00 77.25 291 THR A C 1
ATOM 2398 O O . THR A 1 291 ? -33.537 -60.846 136.059 1.00 77.25 291 THR A O 1
ATOM 2401 N N . ILE A 1 292 ? -34.172 -58.880 135.159 1.00 73.50 292 ILE A N 1
ATOM 2402 C CA . ILE A 1 292 ? -34.227 -59.338 133.764 1.00 73.50 292 ILE A CA 1
ATOM 2403 C C . ILE A 1 292 ? -32.838 -59.776 133.298 1.00 73.50 292 ILE A C 1
ATOM 2405 O O . ILE A 1 292 ? -32.705 -60.880 132.787 1.00 73.50 292 ILE A O 1
ATOM 2409 N N . THR A 1 293 ? -31.783 -59.006 133.570 1.00 77.62 293 THR A N 1
ATOM 2410 C CA . THR A 1 293 ? -30.409 -59.389 133.187 1.00 77.62 293 THR A CA 1
ATOM 2411 C C . THR A 1 293 ? -29.914 -60.661 133.885 1.00 77.62 293 THR A C 1
ATOM 2413 O O . THR A 1 293 ? -29.155 -61.433 133.294 1.00 77.62 293 THR A O 1
ATOM 2416 N N . ASN A 1 294 ? -30.355 -60.943 135.113 1.00 77.56 294 ASN A N 1
ATOM 2417 C CA . ASN A 1 294 ? -30.033 -62.207 135.784 1.00 77.56 294 ASN A CA 1
ATOM 2418 C C . ASN A 1 294 ? -30.784 -63.407 135.179 1.00 77.56 294 ASN A C 1
ATOM 2420 O O . ASN A 1 294 ? -30.188 -64.476 135.026 1.00 77.56 294 ASN A O 1
ATOM 2424 N N . LEU A 1 295 ? -32.045 -63.222 134.771 1.00 74.00 295 LEU A N 1
ATOM 2425 C CA . LEU A 1 295 ? -32.828 -64.235 134.051 1.00 74.00 295 LEU A CA 1
ATOM 2426 C C . LEU A 1 295 ? -32.322 -64.442 132.608 1.00 74.00 295 LEU A C 1
ATOM 2428 O O . LEU A 1 295 ? -32.228 -65.572 132.135 1.00 74.00 295 LEU A O 1
ATOM 2432 N N . GLU A 1 296 ? -31.888 -63.383 131.924 1.00 74.56 296 GLU A N 1
ATOM 2433 C CA . GLU A 1 296 ? -31.249 -63.446 130.601 1.00 74.56 296 GLU A CA 1
ATOM 2434 C C . GLU A 1 296 ? -29.898 -64.173 130.644 1.00 74.56 296 GLU A C 1
ATOM 2436 O O . GLU A 1 296 ? -29.559 -64.909 129.716 1.00 74.56 296 GLU A O 1
ATOM 2441 N N . LYS A 1 297 ? -29.137 -64.063 131.741 1.00 76.94 297 LYS A N 1
ATOM 2442 C CA . LYS A 1 297 ? -27.923 -64.873 131.952 1.00 76.94 297 LYS A CA 1
ATOM 2443 C C . LYS A 1 297 ? -28.224 -66.365 132.122 1.00 76.94 297 LYS A C 1
ATOM 2445 O O . LYS A 1 297 ? -27.455 -67.199 131.653 1.00 76.94 297 LYS A O 1
ATOM 2450 N N . THR A 1 298 ? -29.354 -66.723 132.730 1.00 74.38 298 THR A N 1
ATOM 2451 C CA . THR A 1 298 ? -29.786 -68.130 132.824 1.00 74.38 298 THR A CA 1
ATOM 2452 C C . THR A 1 298 ? -30.280 -68.649 131.470 1.00 74.38 298 THR A C 1
ATOM 2454 O O . THR A 1 298 ? -29.947 -69.765 131.075 1.00 74.38 298 THR A O 1
ATOM 2457 N N . ILE A 1 299 ? -30.991 -67.809 130.708 1.00 72.94 299 ILE A N 1
ATOM 2458 C CA . ILE A 1 299 ? -31.439 -68.118 129.340 1.00 72.94 299 ILE A CA 1
ATOM 2459 C C . ILE A 1 299 ? -30.252 -68.261 128.378 1.00 72.94 299 ILE A C 1
ATOM 2461 O O . ILE A 1 299 ? -30.251 -69.167 127.551 1.00 72.94 299 ILE A O 1
ATOM 2465 N N . THR A 1 300 ? -29.224 -67.417 128.472 1.00 72.06 300 THR A N 1
ATOM 2466 C CA . THR A 1 300 ? -28.019 -67.537 127.628 1.00 72.06 300 THR A CA 1
ATOM 2467 C C . THR A 1 300 ? -27.185 -68.771 127.980 1.00 72.06 300 THR A C 1
ATOM 2469 O O . THR A 1 300 ? -26.637 -69.396 127.075 1.00 72.06 300 THR A O 1
ATOM 2472 N N . GLY A 1 301 ? -27.171 -69.204 129.246 1.00 71.38 301 GLY A N 1
ATOM 2473 C CA . GLY A 1 301 ? -26.612 -70.501 129.646 1.00 71.38 301 GLY A CA 1
ATOM 2474 C C . GLY A 1 301 ? -27.304 -71.689 128.966 1.00 71.38 301 GLY A C 1
ATOM 2475 O O . GLY A 1 301 ? -26.626 -72.532 128.387 1.00 71.38 301 GLY A O 1
ATOM 2476 N N . LEU A 1 302 ? -28.642 -71.704 128.957 1.00 69.44 302 LEU A N 1
ATOM 2477 C CA . LEU A 1 302 ? -29.447 -72.762 128.327 1.00 69.44 302 LEU A CA 1
ATOM 2478 C C . LEU A 1 302 ? -29.439 -72.693 126.787 1.00 69.44 302 LEU A C 1
ATOM 2480 O O . LEU A 1 302 ? -29.495 -73.723 126.122 1.00 69.44 302 LEU A O 1
ATOM 2484 N N . LYS A 1 303 ? -29.311 -71.497 126.194 1.00 65.50 303 LYS A N 1
ATOM 2485 C CA . LYS A 1 303 ? -29.153 -71.331 124.737 1.00 65.50 303 LYS A CA 1
ATOM 2486 C C . LYS A 1 303 ? -27.784 -71.793 124.229 1.00 65.50 303 LYS A C 1
ATOM 2488 O O . LYS A 1 303 ? -27.722 -72.311 123.122 1.00 65.50 303 LYS A O 1
ATOM 2493 N N . ARG A 1 304 ? -26.713 -71.680 125.025 1.00 67.50 304 ARG A N 1
ATOM 2494 C CA . ARG A 1 304 ? -25.375 -72.188 124.661 1.00 67.50 304 ARG A CA 1
ATOM 2495 C C . ARG A 1 304 ? -25.327 -73.722 124.581 1.00 67.50 304 ARG A C 1
ATOM 2497 O O . ARG A 1 304 ? -24.624 -74.256 123.738 1.00 67.50 304 ARG A O 1
ATOM 2504 N N . GLU A 1 305 ? -26.140 -74.412 125.380 1.00 62.75 305 GLU A N 1
ATOM 2505 C CA . GLU A 1 305 ? -26.312 -75.875 125.328 1.00 62.75 305 GLU A CA 1
ATOM 2506 C C . GLU A 1 305 ? -27.143 -76.351 124.119 1.00 62.75 305 GLU A C 1
ATOM 2508 O O . GLU A 1 305 ? -26.939 -77.454 123.614 1.00 62.75 305 GLU A O 1
ATOM 2513 N N . ILE A 1 306 ? -28.071 -75.515 123.635 1.00 65.25 306 ILE A N 1
ATOM 2514 C CA . ILE A 1 306 ? -28.850 -75.768 122.410 1.00 65.25 306 ILE A CA 1
ATOM 2515 C C . ILE A 1 306 ? -27.992 -75.488 121.165 1.00 65.25 306 ILE A C 1
ATOM 2517 O O . ILE A 1 306 ? -28.028 -76.252 120.206 1.00 65.25 306 ILE A O 1
ATOM 2521 N N . GLN A 1 307 ? -27.149 -74.455 121.209 1.00 57.38 307 GLN A N 1
ATOM 2522 C CA . GLN A 1 307 ? -26.324 -74.036 120.077 1.00 57.38 307 GLN A CA 1
ATOM 2523 C C . GLN A 1 307 ? -25.185 -75.024 119.755 1.00 57.38 307 GLN A C 1
ATOM 2525 O O . GLN A 1 307 ? -24.918 -75.274 118.587 1.00 57.38 307 GLN A O 1
ATOM 2530 N N . GLU A 1 308 ? -24.631 -75.726 120.751 1.00 59.41 308 GLU A N 1
ATOM 2531 C CA . GLU A 1 308 ? -23.698 -76.846 120.513 1.00 59.41 308 GLU A CA 1
ATOM 2532 C C . GLU A 1 308 ? -24.371 -78.082 119.870 1.00 59.41 308 GLU A C 1
ATOM 2534 O O . GLU A 1 308 ? -23.685 -78.936 119.306 1.00 59.41 308 GLU A O 1
ATOM 2539 N N . ARG A 1 309 ? -25.711 -78.187 119.915 1.00 59.00 309 ARG A N 1
ATOM 2540 C CA . ARG A 1 309 ? -26.482 -79.230 119.210 1.00 59.00 309 ARG A CA 1
ATOM 2541 C C . ARG A 1 309 ? -26.964 -78.801 117.821 1.00 59.00 309 ARG A C 1
ATOM 2543 O O . ARG A 1 309 ? -27.159 -79.673 116.975 1.00 59.00 309 ARG A O 1
ATOM 2550 N N . ASP A 1 310 ? -27.092 -77.500 117.572 1.00 58.25 310 ASP A N 1
ATOM 2551 C CA . ASP A 1 310 ? -27.508 -76.941 116.279 1.00 58.25 310 ASP A CA 1
ATOM 2552 C C . ASP A 1 310 ? -26.318 -76.661 115.327 1.00 58.25 310 ASP A C 1
ATOM 2554 O O . ASP A 1 310 ? -26.475 -76.773 114.108 1.00 58.25 310 ASP A O 1
ATOM 2558 N N . ASP A 1 311 ? -25.102 -76.444 115.852 1.00 56.88 311 ASP A N 1
ATOM 2559 C CA . ASP A 1 311 ? -23.857 -76.265 115.071 1.00 56.88 311 ASP A CA 1
ATOM 2560 C C . ASP A 1 311 ? -23.378 -77.549 114.344 1.00 56.88 311 ASP A C 1
ATOM 2562 O O . ASP A 1 311 ? -22.427 -77.520 113.563 1.00 56.88 311 ASP A O 1
ATOM 2566 N N . ALA A 1 312 ? -24.063 -78.685 114.526 1.00 55.41 312 ALA A N 1
ATOM 2567 C CA . ALA A 1 312 ? -23.799 -79.923 113.789 1.00 55.41 312 ALA A CA 1
ATOM 2568 C C . ALA A 1 312 ? -24.622 -80.077 112.493 1.00 55.41 312 ALA A C 1
ATOM 2570 O O . ALA A 1 312 ? -24.329 -80.977 111.703 1.00 55.41 312 ALA A O 1
ATOM 2571 N N . ILE A 1 313 ? -25.665 -79.264 112.259 1.00 56.19 313 ILE A N 1
ATOM 2572 C CA . ILE A 1 313 ? -26.698 -79.633 111.276 1.00 56.19 313 ILE A CA 1
ATOM 2573 C C . ILE A 1 313 ? -26.684 -78.833 109.971 1.00 56.19 313 ILE A C 1
ATOM 2575 O O . ILE A 1 313 ? -26.913 -79.450 108.932 1.00 56.19 313 ILE A O 1
ATOM 2579 N N . LEU A 1 314 ? -26.388 -77.533 109.919 1.00 45.94 314 LEU A N 1
ATOM 2580 C CA . LEU A 1 314 ? -26.636 -76.785 108.670 1.00 45.94 314 LEU A CA 1
ATOM 2581 C C . LEU A 1 314 ? -25.578 -75.733 108.316 1.00 45.94 314 LEU A C 1
ATOM 2583 O O . LEU A 1 314 ? -25.893 -74.663 107.807 1.00 45.94 314 LEU A O 1
ATOM 2587 N N . ASP A 1 315 ? -24.307 -76.121 108.417 1.00 42.53 315 ASP A N 1
ATOM 2588 C CA . ASP A 1 315 ? -23.190 -75.483 107.702 1.00 42.53 315 ASP A CA 1
ATOM 2589 C C . ASP A 1 315 ? -23.124 -75.949 106.223 1.00 42.53 315 ASP A C 1
ATOM 2591 O O . ASP A 1 315 ? -22.081 -76.287 105.659 1.00 42.53 315 ASP A O 1
ATOM 2595 N N . LYS A 1 316 ? -24.290 -76.017 105.564 1.00 43.50 316 LYS A N 1
ATOM 2596 C CA . LYS A 1 316 ? -24.414 -76.280 104.125 1.00 43.50 316 LYS A CA 1
ATOM 2597 C C . LYS A 1 316 ? -25.400 -75.303 103.485 1.00 43.50 316 LYS A C 1
ATOM 2599 O O . LYS A 1 316 ? -26.607 -75.507 103.498 1.00 43.50 316 LYS A O 1
ATOM 2604 N N . VAL A 1 317 ? -24.798 -74.338 102.787 1.00 40.44 317 VAL A N 1
ATOM 2605 C CA . VAL A 1 317 ? -25.341 -73.559 101.655 1.00 40.44 317 VAL A CA 1
ATOM 2606 C C . VAL A 1 317 ? -26.005 -72.215 101.996 1.00 40.44 317 VAL A C 1
ATOM 2608 O O . VAL A 1 317 ? -27.179 -71.952 101.768 1.00 40.44 317 VAL A O 1
ATOM 2611 N N . ALA A 1 318 ? -25.167 -71.329 102.517 1.00 33.94 318 ALA A N 1
ATOM 2612 C CA . ALA A 1 318 ? -24.774 -70.048 101.923 1.00 33.94 318 ALA A CA 1
ATOM 2613 C C . ALA A 1 318 ? -25.357 -69.586 100.540 1.00 33.94 318 ALA A C 1
ATOM 2615 O O . ALA A 1 318 ? -25.189 -70.267 99.534 1.00 33.94 318 ALA A O 1
ATOM 2616 N N . ILE A 1 319 ? -25.841 -68.322 100.510 1.00 32.47 319 ILE A N 1
ATOM 2617 C CA . ILE A 1 319 ? -25.333 -67.159 99.711 1.00 32.47 319 ILE A CA 1
ATOM 2618 C C . ILE A 1 319 ? -25.680 -66.993 98.182 1.00 32.47 319 ILE A C 1
ATOM 2620 O O . ILE A 1 319 ? -25.136 -67.692 97.340 1.00 32.47 319 ILE A O 1
ATOM 2624 N N . SER A 1 320 ? -26.402 -65.884 97.848 1.00 29.66 320 SER A N 1
ATOM 2625 C CA . SER A 1 320 ? -26.106 -64.821 96.814 1.00 29.66 320 SER A CA 1
ATOM 2626 C C . SER A 1 320 ? -26.756 -64.707 95.391 1.00 29.66 320 SER A C 1
ATOM 2628 O O . SER A 1 320 ? -26.917 -65.685 94.673 1.00 29.66 320 SER A O 1
ATOM 2630 N N . MET A 1 321 ? -26.924 -63.414 94.985 1.00 29.42 321 MET A N 1
ATOM 2631 C CA . MET A 1 321 ? -27.068 -62.714 93.659 1.00 29.42 321 MET A CA 1
ATOM 2632 C C . MET A 1 321 ? -28.457 -62.553 92.976 1.00 29.42 321 MET A C 1
ATOM 2634 O O . MET A 1 321 ? -29.261 -63.465 93.061 1.00 29.42 321 MET A O 1
ATOM 2638 N N . ILE A 1 322 ? -28.796 -61.560 92.109 1.00 38.34 322 ILE A N 1
ATOM 2639 C CA . ILE A 1 322 ? -28.633 -60.081 91.878 1.00 38.34 322 ILE A CA 1
ATOM 2640 C C . ILE A 1 322 ? -29.277 -59.751 90.468 1.00 38.34 322 ILE A C 1
ATOM 2642 O O . ILE A 1 322 ? -29.082 -60.547 89.555 1.00 38.34 322 ILE A O 1
ATOM 2646 N N . MET A 1 323 ? -29.925 -58.565 90.266 1.00 37.41 323 MET A N 1
ATOM 2647 C CA . MET A 1 323 ? -30.336 -57.835 88.994 1.00 37.41 323 MET A CA 1
ATOM 2648 C C . MET A 1 323 ? -31.587 -58.280 88.148 1.00 37.41 323 MET A C 1
ATOM 2650 O O . MET A 1 323 ? -31.940 -59.447 88.280 1.00 37.41 323 MET A O 1
ATOM 2654 N N . PRO A 1 324 ? -32.288 -57.435 87.290 1.00 52.66 324 PRO A N 1
ATOM 2655 C CA . PRO A 1 324 ? -31.733 -56.517 86.240 1.00 52.66 324 PRO A CA 1
ATOM 2656 C C . PRO A 1 324 ? -32.478 -55.205 85.786 1.00 52.66 324 PRO A C 1
ATOM 2658 O O . PRO A 1 324 ? -33.664 -54.988 86.025 1.00 52.66 324 PRO A O 1
ATOM 2661 N N . THR A 1 325 ? -31.763 -54.363 85.004 1.00 50.28 325 THR A N 1
ATOM 2662 C CA . THR A 1 325 ? -32.190 -53.145 84.258 1.00 50.28 325 THR A CA 1
ATOM 2663 C C . THR A 1 325 ? -31.925 -53.263 82.735 1.00 50.28 325 THR A C 1
ATOM 2665 O O . THR A 1 325 ? -30.770 -53.311 82.326 1.00 50.28 325 THR A O 1
ATOM 2668 N N . THR A 1 326 ? -32.958 -53.249 81.864 1.00 50.16 326 THR A N 1
ATOM 2669 C CA . THR A 1 326 ? -32.807 -53.360 80.377 1.00 50.16 326 THR A CA 1
ATOM 2670 C C . THR A 1 326 ? -33.931 -52.709 79.520 1.00 50.16 326 THR A C 1
ATOM 2672 O O . THR A 1 326 ? -34.409 -53.309 78.561 1.00 50.16 326 THR A O 1
ATOM 2675 N N . LYS A 1 327 ? -34.376 -51.465 79.786 1.00 48.97 327 LYS A N 1
ATOM 2676 C CA . LYS A 1 327 ? -35.402 -50.793 78.928 1.00 48.97 327 LYS A CA 1
ATOM 2677 C C . LYS A 1 327 ? -35.098 -49.376 78.415 1.00 48.97 327 LYS A C 1
ATOM 2679 O O . LYS A 1 327 ? -35.864 -48.859 77.611 1.00 48.97 327 LYS A O 1
ATOM 2684 N N . PHE A 1 328 ? -33.981 -48.755 78.797 1.00 49.97 328 PHE A N 1
ATOM 2685 C CA . PHE A 1 328 ? -33.733 -47.332 78.497 1.00 49.97 328 PHE A CA 1
ATOM 2686 C C . PHE A 1 328 ? -32.950 -47.056 77.192 1.00 49.97 328 PHE A C 1
ATOM 2688 O O . PHE A 1 328 ? -32.981 -45.942 76.679 1.00 49.97 328 PHE A O 1
ATOM 2695 N N . ALA A 1 329 ? -32.284 -48.060 76.609 1.00 50.78 329 ALA A N 1
ATOM 2696 C CA . ALA A 1 329 ? -31.381 -47.859 75.466 1.00 50.78 329 ALA A CA 1
ATOM 2697 C C . ALA A 1 329 ? -32.082 -47.761 74.091 1.00 50.78 329 ALA A C 1
ATOM 2699 O O . ALA A 1 329 ? -31.515 -47.202 73.158 1.00 50.78 329 ALA A O 1
ATOM 2700 N N . TYR A 1 330 ? -33.316 -48.261 73.955 1.00 54.22 330 TYR A N 1
ATOM 2701 C CA . TYR A 1 330 ? -34.023 -48.319 72.663 1.00 54.22 330 TYR A CA 1
ATOM 2702 C C . TYR A 1 330 ? -34.812 -47.037 72.325 1.00 54.22 330 TYR A C 1
ATOM 2704 O O . TYR A 1 330 ? -35.079 -46.760 71.157 1.00 54.22 330 TYR A O 1
ATOM 2712 N N . LEU A 1 331 ? -35.162 -46.219 73.329 1.00 57.09 331 LEU A N 1
ATOM 2713 C CA . LEU A 1 331 ? -35.894 -44.961 73.115 1.00 57.09 331 LEU A CA 1
ATOM 2714 C C . LEU A 1 331 ? -34.989 -43.814 72.635 1.00 57.09 331 LEU A C 1
ATOM 2716 O O . LEU A 1 331 ? -35.437 -42.943 71.890 1.00 57.09 331 LEU A O 1
ATOM 2720 N N . LEU A 1 332 ? -33.715 -43.809 73.038 1.00 57.09 332 LEU A N 1
ATOM 2721 C CA . LEU A 1 332 ? -32.806 -42.692 72.768 1.00 57.09 332 LEU A CA 1
ATOM 2722 C C . LEU A 1 332 ? -32.292 -42.681 71.315 1.00 57.09 332 LEU A C 1
ATOM 2724 O O . LEU A 1 332 ? -32.050 -41.619 70.746 1.00 57.09 332 LEU A O 1
ATOM 2728 N N . THR A 1 333 ? -32.194 -43.850 70.677 1.00 60.25 333 THR A N 1
ATOM 2729 C CA . THR A 1 333 ? -31.780 -43.993 69.270 1.00 60.25 333 THR A CA 1
ATOM 2730 C C . THR A 1 333 ? -32.892 -43.624 68.282 1.00 60.25 333 THR A C 1
ATOM 2732 O O . THR A 1 333 ? -32.604 -43.080 67.215 1.00 60.25 333 THR A O 1
ATOM 2735 N N . CYS A 1 334 ? -34.163 -43.818 68.650 1.00 57.41 334 CYS A N 1
ATOM 2736 C CA . CYS A 1 334 ? -35.308 -43.456 67.807 1.00 57.41 334 CYS A CA 1
ATOM 2737 C C . CYS A 1 334 ? -35.556 -41.933 67.748 1.00 57.41 334 CYS A C 1
ATOM 2739 O O . CYS A 1 334 ? -35.941 -41.414 66.701 1.00 57.41 334 CYS A O 1
ATOM 2741 N N . LEU A 1 335 ? -35.269 -41.190 68.826 1.00 63.69 335 LEU A N 1
ATOM 2742 C CA . LEU A 1 335 ? -35.454 -39.730 68.868 1.00 63.69 335 LEU A CA 1
ATOM 2743 C C . LEU A 1 335 ? -34.445 -38.971 67.983 1.00 63.69 335 LEU A C 1
ATOM 2745 O O . LEU A 1 335 ? -34.782 -37.961 67.363 1.00 63.69 335 LEU A O 1
ATOM 2749 N N . TYR A 1 336 ? -33.207 -39.469 67.894 1.00 66.62 336 TYR A N 1
ATOM 2750 C CA . TYR A 1 336 ? -32.126 -38.826 67.138 1.00 66.62 336 TYR A CA 1
ATOM 2751 C C . TYR A 1 336 ? -32.349 -38.884 65.616 1.00 66.62 336 TYR A C 1
ATOM 2753 O O . TYR A 1 336 ? -32.073 -37.915 64.906 1.00 66.62 336 TYR A O 1
ATOM 2761 N N . ILE A 1 337 ? -32.907 -39.988 65.108 1.00 65.62 337 ILE A N 1
ATOM 2762 C CA . ILE A 1 337 ? -33.236 -40.146 63.682 1.00 65.62 337 ILE A CA 1
ATOM 2763 C C . ILE A 1 337 ? -34.422 -39.245 63.299 1.00 65.62 337 ILE A C 1
ATOM 2765 O O . ILE A 1 337 ? -34.384 -38.603 62.248 1.00 65.62 337 ILE A O 1
ATOM 2769 N N . PHE A 1 338 ? -35.421 -39.110 64.178 1.00 69.25 338 PHE A N 1
ATOM 2770 C CA . PHE A 1 338 ? -36.590 -38.252 63.955 1.00 69.25 338 PHE A CA 1
ATOM 2771 C C . PHE A 1 338 ? -36.215 -36.762 63.852 1.00 69.25 338 PHE A C 1
ATOM 2773 O O . PHE A 1 338 ? -36.611 -36.085 62.903 1.00 69.25 338 PHE A O 1
ATOM 2780 N N . PHE A 1 339 ? -35.359 -36.260 64.752 1.00 68.00 339 PHE A N 1
ATOM 2781 C CA . PHE A 1 339 ? -34.878 -34.871 64.701 1.00 68.00 339 PHE A CA 1
ATOM 2782 C C . PHE A 1 339 ? -33.992 -34.574 63.480 1.00 68.00 339 PHE A C 1
ATOM 2784 O O . PHE A 1 339 ? -34.022 -33.463 62.944 1.00 68.00 339 PHE A O 1
ATOM 2791 N N . LYS A 1 340 ? -33.220 -35.560 63.001 1.00 69.06 340 LYS A N 1
ATOM 2792 C CA . LYS A 1 340 ? -32.373 -35.407 61.808 1.00 69.06 340 LYS A CA 1
ATOM 2793 C C . LYS A 1 340 ? -33.202 -35.364 60.515 1.00 69.06 340 LYS A C 1
ATOM 2795 O O . LYS A 1 340 ? -32.873 -34.584 59.623 1.00 69.06 340 LY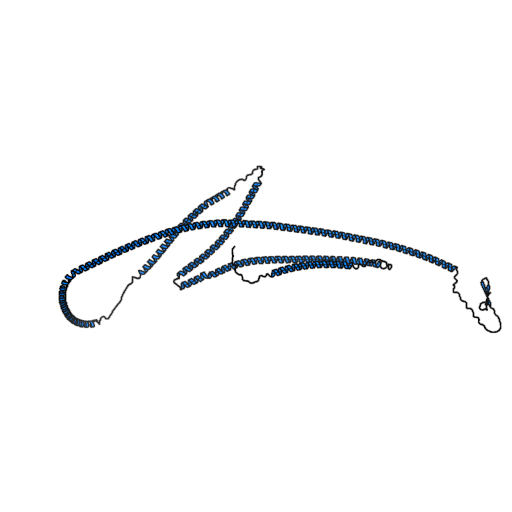S A O 1
ATOM 2800 N N . LEU A 1 341 ? -34.301 -36.125 60.443 1.00 67.12 341 LEU A N 1
ATOM 2801 C CA . LEU A 1 341 ? -35.250 -36.087 59.323 1.00 67.12 341 LEU A CA 1
ATOM 2802 C C . LEU A 1 341 ? -36.038 -34.764 59.285 1.00 67.12 341 LEU A C 1
ATOM 2804 O O . LEU A 1 341 ? -36.181 -34.169 58.220 1.00 67.12 341 LEU A O 1
ATOM 2808 N N . LEU A 1 342 ? -36.469 -34.255 60.448 1.00 69.12 342 LEU A N 1
ATOM 2809 C CA . LEU A 1 342 ? -37.222 -32.997 60.551 1.00 69.12 342 LEU A CA 1
ATOM 2810 C C . LEU A 1 342 ? -36.407 -31.789 60.052 1.00 69.12 342 LEU A C 1
ATOM 2812 O O . LEU A 1 342 ? -36.921 -30.925 59.344 1.00 69.12 342 LEU A O 1
ATOM 2816 N N . LYS A 1 343 ? -35.104 -31.760 60.367 1.00 71.06 343 LYS A N 1
ATOM 2817 C CA . LYS A 1 343 ? -34.187 -30.697 59.928 1.00 71.06 343 LYS A CA 1
ATOM 2818 C C . LYS A 1 343 ? -33.899 -30.752 58.421 1.00 71.06 343 LYS A C 1
ATOM 2820 O O . LYS A 1 343 ? -33.729 -29.708 57.797 1.00 71.06 343 LYS A O 1
ATOM 2825 N N . TYR A 1 344 ? -33.865 -31.951 57.833 1.00 72.31 344 TYR A N 1
ATOM 2826 C CA . TYR A 1 344 ? -33.690 -32.147 56.388 1.00 72.31 344 TYR A CA 1
ATOM 2827 C C . TYR A 1 344 ? -34.937 -31.717 55.596 1.00 72.31 344 TYR A C 1
ATOM 2829 O O . TYR A 1 344 ? -34.815 -31.084 54.549 1.00 72.31 344 TYR A O 1
ATOM 2837 N N . ILE A 1 345 ? -36.133 -31.979 56.136 1.00 73.06 345 ILE A N 1
ATOM 2838 C CA . ILE A 1 345 ? -37.409 -31.553 55.541 1.00 73.06 345 ILE A CA 1
ATOM 2839 C C . ILE A 1 345 ? -37.539 -30.023 55.562 1.00 73.06 345 ILE A C 1
ATOM 2841 O O . ILE A 1 345 ? -37.782 -29.431 54.515 1.00 73.06 345 ILE A O 1
ATOM 2845 N N . GLN A 1 346 ? -37.247 -29.362 56.689 1.00 69.12 346 GLN A N 1
ATOM 2846 C CA . GLN A 1 346 ? -37.295 -27.892 56.774 1.00 69.12 346 GLN A CA 1
ATOM 2847 C C . GLN A 1 346 ? -36.305 -27.185 55.832 1.00 69.12 346 GLN A C 1
ATOM 2849 O O . GLN A 1 346 ? -36.590 -26.098 55.328 1.00 69.12 346 GLN A O 1
ATOM 2854 N N . LEU A 1 347 ? -35.129 -27.774 55.591 1.00 73.44 347 LEU A N 1
ATOM 2855 C CA . LEU A 1 347 ? -34.137 -27.200 54.677 1.00 73.44 347 LEU A CA 1
ATOM 2856 C C . LEU A 1 347 ? -34.587 -27.318 53.211 1.00 73.44 347 LEU A C 1
ATOM 2858 O O . LEU A 1 347 ? -34.408 -26.382 52.431 1.00 73.44 347 LEU A O 1
ATOM 2862 N N . ASN A 1 348 ? -35.217 -28.440 52.854 1.00 78.06 348 ASN A N 1
ATOM 2863 C CA . ASN A 1 348 ? -35.785 -28.641 51.523 1.00 78.06 348 ASN A CA 1
ATOM 2864 C C . ASN A 1 348 ? -37.022 -27.765 51.286 1.00 78.06 348 ASN A C 1
ATOM 2866 O O . ASN A 1 348 ? -37.154 -27.210 50.200 1.00 78.06 348 ASN A O 1
ATOM 2870 N N . GLU A 1 349 ? -37.879 -27.557 52.289 1.00 78.62 349 GLU A N 1
ATOM 2871 C CA . GLU A 1 349 ? -39.018 -26.632 52.191 1.00 78.62 349 GLU A CA 1
ATOM 2872 C C . GLU A 1 349 ? -38.569 -25.186 51.938 1.00 78.62 349 GLU A C 1
ATOM 2874 O O . GLU A 1 349 ? -39.117 -24.517 51.060 1.00 78.62 349 GLU A O 1
ATOM 2879 N N . LYS A 1 350 ? -37.515 -24.719 52.625 1.00 77.19 350 LYS A N 1
ATOM 2880 C CA . LYS A 1 350 ? -36.930 -23.389 52.373 1.00 77.19 350 LYS A CA 1
ATOM 2881 C C . LYS A 1 350 ? -36.352 -23.264 50.963 1.00 77.19 350 LYS A C 1
ATOM 2883 O O . LYS A 1 350 ? -36.607 -22.274 50.285 1.00 77.19 350 LYS A O 1
ATOM 2888 N N . ARG A 1 351 ? -35.642 -24.289 50.483 1.00 78.56 351 ARG A N 1
ATOM 2889 C CA . ARG A 1 351 ? -35.071 -24.302 49.127 1.00 78.56 351 ARG A CA 1
ATOM 2890 C C . ARG A 1 351 ? -36.145 -24.361 48.036 1.00 78.56 351 ARG A C 1
ATOM 2892 O O . ARG A 1 351 ? -35.990 -23.732 46.996 1.00 78.56 351 ARG A O 1
ATOM 2899 N N . ILE A 1 352 ? -37.253 -25.064 48.274 1.00 78.56 352 ILE A N 1
ATOM 2900 C CA . ILE A 1 352 ? -38.416 -25.076 47.372 1.00 78.56 352 ILE A CA 1
ATOM 2901 C C . ILE A 1 352 ? -39.101 -23.704 47.348 1.00 78.56 352 ILE A C 1
ATOM 2903 O O . ILE A 1 352 ? -39.504 -23.248 46.280 1.00 78.56 352 ILE A O 1
ATOM 2907 N N . TYR A 1 353 ? -39.210 -23.028 48.494 1.00 81.06 353 TYR A N 1
ATOM 2908 C CA . TYR A 1 353 ? -39.768 -21.677 48.571 1.00 81.06 353 TYR A CA 1
ATOM 2909 C C . TYR A 1 353 ? -38.920 -20.653 47.798 1.00 81.06 353 TYR A C 1
ATOM 2911 O O . TYR A 1 353 ? -39.457 -19.873 47.012 1.00 81.06 353 TYR A O 1
ATOM 2919 N N . GLU A 1 354 ? -37.594 -20.704 47.945 1.00 77.81 354 GLU A N 1
ATOM 2920 C CA . GLU A 1 354 ? -36.664 -19.858 47.185 1.00 77.81 354 GLU A CA 1
ATOM 2921 C C . GLU A 1 354 ? -36.738 -20.131 45.675 1.00 77.81 354 GLU A C 1
ATOM 2923 O O . GLU A 1 354 ? -36.811 -19.190 44.885 1.00 77.81 354 GLU A O 1
ATOM 2928 N N . LEU A 1 355 ? -36.807 -21.403 45.265 1.00 76.12 355 LEU A N 1
ATOM 2929 C CA . LEU A 1 355 ? -36.966 -21.780 43.855 1.00 76.12 355 LEU A CA 1
ATOM 2930 C C . LEU A 1 355 ? -38.314 -21.332 43.274 1.00 76.12 355 LEU A C 1
ATOM 2932 O O . LEU A 1 355 ? -38.356 -20.896 42.127 1.00 76.12 355 LEU A O 1
ATOM 2936 N N . LYS A 1 356 ? -39.405 -21.380 44.051 1.00 78.12 356 LYS A N 1
ATOM 2937 C CA . LYS A 1 356 ? -40.708 -20.845 43.624 1.00 78.12 356 LYS A CA 1
ATOM 2938 C C . LYS A 1 356 ? -40.664 -19.336 43.403 1.00 78.12 356 LYS A C 1
ATOM 2940 O O . LYS A 1 356 ? -41.186 -18.867 42.398 1.00 78.12 356 LYS A O 1
ATOM 2945 N N . LYS A 1 357 ? -40.009 -18.594 44.298 1.00 83.50 357 LYS A N 1
ATOM 2946 C CA . LYS A 1 357 ? -39.865 -17.139 44.171 1.00 83.50 357 LYS A CA 1
ATOM 2947 C C . LYS A 1 357 ? -39.016 -16.754 42.953 1.00 83.50 357 LYS A C 1
ATOM 2949 O O . LYS A 1 357 ? -39.387 -15.853 42.208 1.00 83.50 357 LYS A O 1
ATOM 2954 N N . LEU A 1 358 ? -37.924 -17.483 42.706 1.00 77.06 358 LEU A N 1
ATOM 2955 C CA . LEU A 1 358 ? -37.088 -17.277 41.520 1.00 77.06 358 LEU A CA 1
ATOM 2956 C C . LEU A 1 358 ? -37.836 -17.630 40.220 1.00 77.06 358 LEU A C 1
ATOM 2958 O O . LEU A 1 358 ? -37.638 -16.986 39.193 1.00 77.06 358 LEU A O 1
ATOM 2962 N N . ASN A 1 359 ? -38.722 -18.630 40.262 1.00 82.12 359 ASN A N 1
ATOM 2963 C CA . ASN A 1 359 ? -39.568 -18.997 39.128 1.00 82.12 359 ASN A CA 1
ATOM 2964 C C . ASN A 1 359 ? -40.659 -17.948 38.845 1.00 82.12 359 ASN A C 1
ATOM 2966 O O . ASN A 1 359 ? -40.913 -17.649 37.684 1.00 82.12 359 ASN A O 1
ATOM 2970 N N . GLU A 1 360 ? -41.252 -17.332 39.875 1.00 79.56 360 GLU A N 1
ATOM 2971 C CA . GLU A 1 360 ? -42.149 -16.175 39.699 1.00 79.56 360 GLU A CA 1
ATOM 2972 C C . GLU A 1 360 ? -41.424 -14.972 39.074 1.00 79.56 360 GLU A C 1
ATOM 2974 O O . GLU A 1 360 ? -41.991 -14.256 38.249 1.00 79.56 360 GLU A O 1
ATOM 2979 N N . GLU A 1 361 ? -40.161 -14.733 39.438 1.00 77.62 361 GLU A N 1
ATOM 2980 C CA . GLU A 1 361 ? -39.341 -13.699 38.796 1.00 77.62 361 GLU A CA 1
ATOM 2981 C C . GLU A 1 361 ? -39.034 -14.052 37.332 1.00 77.62 361 GLU A C 1
ATOM 2983 O O . GLU A 1 361 ? -39.167 -13.197 36.455 1.00 77.62 361 GLU A O 1
ATOM 2988 N N . ALA A 1 362 ? -38.719 -15.316 37.033 1.00 70.56 362 ALA A N 1
ATOM 2989 C CA . ALA A 1 362 ? -38.516 -15.795 35.665 1.00 70.56 362 ALA A CA 1
ATOM 2990 C C . ALA A 1 362 ? -39.783 -15.680 34.795 1.00 70.56 362 ALA A C 1
ATOM 2992 O O . ALA A 1 362 ? -39.688 -15.295 33.629 1.00 70.56 362 ALA A O 1
ATOM 2993 N N . GLU A 1 363 ? -40.972 -15.941 35.345 1.00 77.00 363 GLU A N 1
ATOM 2994 C CA . GLU A 1 363 ? -42.246 -15.736 34.642 1.00 77.00 363 GLU A CA 1
ATOM 2995 C C . GLU A 1 363 ? -42.510 -14.256 34.335 1.00 77.00 363 GLU A C 1
ATOM 2997 O O . GLU A 1 363 ? -42.989 -13.930 33.247 1.00 77.00 363 GLU A O 1
ATOM 3002 N N . LYS A 1 364 ? -42.118 -13.340 35.228 1.00 81.81 364 LYS A N 1
ATOM 3003 C CA . LYS A 1 364 ? -42.178 -11.894 34.955 1.00 81.81 364 LYS A CA 1
ATOM 3004 C C . LYS A 1 364 ? -41.226 -11.492 33.829 1.00 81.81 364 LYS A C 1
ATOM 3006 O O . LYS A 1 364 ? -41.623 -10.732 32.948 1.00 81.81 364 LYS A O 1
ATOM 3011 N N . PHE A 1 365 ? -40.001 -12.027 33.804 1.00 75.06 365 PHE A N 1
ATOM 3012 C CA . PHE A 1 365 ? -39.072 -11.796 32.690 1.00 75.06 365 PHE A CA 1
ATOM 3013 C C . PHE A 1 365 ? -39.599 -12.362 31.372 1.00 75.06 365 PHE A C 1
ATOM 3015 O O . PHE A 1 365 ? -39.493 -11.696 30.344 1.00 75.06 365 PHE A O 1
ATOM 3022 N N . LYS A 1 366 ? -40.225 -13.544 31.398 1.00 79.19 366 LYS A N 1
ATOM 3023 C CA . LYS A 1 366 ? -40.895 -14.121 30.230 1.00 79.19 366 LYS A CA 1
ATOM 3024 C C . LYS A 1 366 ? -41.994 -13.194 29.704 1.00 79.19 366 LYS A C 1
ATOM 3026 O O . LYS A 1 366 ? -42.032 -12.945 28.509 1.00 79.19 366 LYS A O 1
ATOM 3031 N N . PHE A 1 367 ? -42.812 -12.609 30.580 1.00 83.56 367 PHE A N 1
ATOM 3032 C CA . PHE A 1 367 ? -43.867 -11.674 30.176 1.00 83.56 367 PHE A CA 1
ATOM 3033 C C . PHE A 1 367 ? -43.312 -10.397 29.521 1.00 83.56 367 PHE A C 1
ATOM 3035 O O . PHE A 1 367 ? -43.838 -9.931 28.513 1.00 83.56 367 PHE A O 1
ATOM 3042 N N . VAL A 1 368 ? -42.216 -9.847 30.056 1.00 84.94 368 VAL A N 1
ATOM 3043 C CA . VAL A 1 368 ? -41.537 -8.675 29.471 1.00 84.94 368 VAL A CA 1
ATOM 3044 C C . VAL A 1 368 ? -40.924 -9.011 28.109 1.00 84.94 368 VAL A C 1
ATOM 3046 O O . VAL A 1 368 ? -41.020 -8.214 27.175 1.00 84.94 368 VAL A O 1
ATOM 3049 N N . LEU A 1 369 ? -40.315 -10.191 27.976 1.00 78.06 369 LEU A N 1
ATOM 3050 C CA . LEU A 1 369 ? -39.757 -10.655 26.707 1.00 78.06 369 LEU A CA 1
ATOM 3051 C C . LEU A 1 369 ? -40.854 -10.931 25.673 1.00 78.06 369 LEU A C 1
ATOM 3053 O O . LEU A 1 369 ? -40.708 -10.500 24.534 1.00 78.06 369 LEU A O 1
ATOM 3057 N N . ASP A 1 370 ? -41.963 -11.559 26.062 1.00 80.12 370 ASP A N 1
ATOM 3058 C CA . ASP A 1 370 ? -43.112 -11.806 25.184 1.00 80.12 370 ASP A CA 1
ATOM 3059 C C . ASP A 1 370 ? -43.752 -10.486 24.720 1.00 80.12 370 ASP A C 1
ATOM 3061 O O . ASP A 1 370 ? -44.070 -10.335 23.539 1.00 80.12 370 ASP A O 1
ATOM 3065 N N . TYR A 1 371 ? -43.849 -9.484 25.603 1.00 84.69 371 TYR A N 1
ATOM 3066 C CA . TYR A 1 371 ? -44.288 -8.135 25.234 1.00 84.69 371 TYR A CA 1
ATOM 3067 C C . TYR A 1 371 ? -43.331 -7.478 24.227 1.00 84.69 371 TYR A C 1
ATOM 3069 O O . TYR A 1 371 ? -43.773 -6.930 23.218 1.00 84.69 371 TYR A O 1
ATOM 3077 N N . ARG A 1 372 ? -42.012 -7.591 24.438 1.00 81.56 372 ARG A N 1
ATOM 3078 C CA . ARG A 1 372 ? -41.006 -7.043 23.515 1.00 81.56 372 ARG A CA 1
ATOM 3079 C C . ARG A 1 372 ? -40.996 -7.761 22.164 1.00 81.56 372 ARG A C 1
ATOM 3081 O O . ARG A 1 372 ? -40.819 -7.115 21.136 1.00 81.56 372 ARG A O 1
ATOM 3088 N N . ILE A 1 373 ? -41.211 -9.076 22.146 1.00 80.00 373 ILE A N 1
ATOM 3089 C CA . ILE A 1 373 ? -41.374 -9.861 20.915 1.00 80.00 373 ILE A CA 1
ATOM 3090 C C . ILE A 1 373 ? -42.635 -9.413 20.168 1.00 80.00 373 ILE A C 1
ATOM 3092 O O . ILE A 1 373 ? -42.595 -9.269 18.947 1.00 80.00 373 ILE A O 1
ATOM 3096 N N . HIS A 1 374 ? -43.737 -9.159 20.876 1.00 83.88 374 HIS A N 1
ATOM 3097 C CA . HIS A 1 374 ? -44.973 -8.681 20.262 1.00 83.88 374 HIS A CA 1
ATOM 3098 C C . HIS A 1 374 ? -44.829 -7.261 19.690 1.00 83.88 374 HIS A C 1
ATOM 3100 O O . HIS A 1 374 ? -45.297 -6.991 18.584 1.00 83.88 374 HIS A O 1
ATOM 3106 N N . GLU A 1 375 ? -44.142 -6.367 20.399 1.00 83.81 375 GLU A N 1
ATOM 3107 C CA . GLU A 1 375 ? -43.849 -5.007 19.938 1.00 83.81 375 GLU A CA 1
ATOM 3108 C C . GLU A 1 375 ? -42.944 -5.010 18.694 1.00 83.81 375 GLU A C 1
ATOM 3110 O O . GLU A 1 375 ? -43.219 -4.307 17.722 1.00 83.81 375 GLU A O 1
ATOM 3115 N N . LEU A 1 376 ? -41.902 -5.852 18.686 1.00 75.31 376 LEU A N 1
ATOM 3116 C CA . LEU A 1 376 ? -41.020 -6.020 17.529 1.00 75.31 376 LEU A CA 1
ATOM 3117 C C . LEU A 1 376 ? -41.758 -6.635 16.332 1.00 75.31 376 LEU A C 1
ATOM 3119 O O . LEU A 1 376 ? -41.553 -6.183 15.210 1.00 75.31 376 LEU A O 1
ATOM 3123 N N . LYS A 1 377 ? -42.662 -7.601 16.550 1.00 74.50 377 LYS A N 1
ATOM 3124 C CA . LYS A 1 377 ? -43.526 -8.137 15.483 1.00 74.50 377 LYS A CA 1
ATOM 3125 C C . LYS A 1 377 ? -44.413 -7.058 14.862 1.00 74.50 377 LYS A C 1
ATOM 3127 O O . LYS A 1 377 ? -44.471 -6.975 13.641 1.00 74.50 377 LYS A O 1
ATOM 3132 N N . ASN A 1 378 ? -45.017 -6.188 15.672 1.00 78.75 378 ASN A N 1
ATOM 3133 C CA . ASN A 1 378 ? -45.865 -5.101 15.169 1.00 78.75 378 ASN A CA 1
ATOM 3134 C C . ASN A 1 378 ? -45.083 -4.046 14.360 1.00 78.75 378 ASN A C 1
ATOM 3136 O O . ASN A 1 378 ? -45.664 -3.387 13.505 1.00 78.75 378 ASN A O 1
ATOM 3140 N N . GLN A 1 379 ? -43.777 -3.877 14.601 1.00 72.88 379 GLN A N 1
ATOM 3141 C CA . GLN A 1 379 ? -42.920 -2.987 13.799 1.00 72.88 379 GLN A CA 1
ATOM 3142 C C . GLN A 1 379 ? -42.439 -3.627 12.487 1.00 72.88 379 GLN A C 1
ATOM 3144 O O . GLN A 1 379 ? -42.096 -2.911 11.546 1.00 72.88 379 GLN A O 1
ATOM 3149 N N . VAL A 1 380 ? -42.397 -4.960 12.423 1.00 71.38 380 VAL A N 1
ATOM 3150 C CA . VAL A 1 380 ? -41.985 -5.720 11.231 1.00 71.38 380 VAL A CA 1
ATOM 3151 C C . VAL A 1 380 ? -43.152 -5.913 10.259 1.00 71.38 380 VAL A C 1
ATOM 3153 O O . VAL A 1 380 ? -42.956 -5.791 9.056 1.00 71.38 380 VAL A O 1
ATOM 3156 N N . GLN A 1 381 ? -44.372 -6.087 10.767 1.00 74.06 381 GLN A N 1
ATOM 3157 C CA . GLN A 1 381 ? -45.590 -6.307 9.978 1.00 74.06 381 GLN A CA 1
ATOM 3158 C C . GLN A 1 381 ? -45.823 -5.299 8.825 1.00 74.06 381 GLN A C 1
ATOM 3160 O O . GLN A 1 381 ? -45.954 -5.744 7.692 1.00 74.06 381 GLN A O 1
ATOM 3165 N N . PRO A 1 382 ? -45.742 -3.963 9.019 1.00 72.00 382 PRO A N 1
ATOM 3166 C CA . PRO A 1 382 ? -45.917 -3.014 7.912 1.00 72.00 382 PRO A CA 1
ATOM 3167 C C . PRO A 1 382 ? -44.781 -3.058 6.877 1.00 72.00 382 PRO A C 1
ATOM 3169 O O . PRO A 1 382 ? -44.972 -2.656 5.732 1.00 72.00 382 PRO A O 1
ATOM 3172 N N . LYS A 1 383 ? -43.586 -3.531 7.261 1.00 70.88 383 LYS A N 1
ATOM 3173 C CA . LYS A 1 383 ? -42.471 -3.716 6.322 1.00 70.88 383 LYS A CA 1
ATOM 3174 C C . LYS A 1 383 ? -42.618 -4.994 5.506 1.00 70.88 383 LYS A C 1
ATOM 3176 O O . LYS A 1 383 ? -42.216 -4.993 4.348 1.00 70.88 383 LYS A O 1
ATOM 3181 N N . ASP A 1 384 ? -43.199 -6.040 6.084 1.00 71.00 384 ASP A N 1
ATOM 3182 C CA . ASP A 1 384 ? -43.537 -7.264 5.359 1.00 71.00 384 ASP A CA 1
ATOM 3183 C C . ASP A 1 384 ? -44.697 -7.013 4.377 1.00 71.00 384 ASP A C 1
ATOM 3185 O O . ASP A 1 384 ? -44.585 -7.405 3.216 1.00 71.00 384 ASP A O 1
ATOM 3189 N N . ASP A 1 385 ? -45.716 -6.238 4.771 1.00 74.00 385 ASP A N 1
ATOM 3190 C CA . ASP A 1 385 ? -46.821 -5.819 3.890 1.00 74.00 385 ASP A CA 1
ATOM 3191 C C . ASP A 1 385 ? -46.323 -4.930 2.720 1.00 74.00 385 ASP A C 1
ATOM 3193 O O . ASP A 1 385 ? -46.760 -5.055 1.572 1.00 74.00 385 ASP A O 1
ATOM 3197 N N . GLU A 1 386 ? -45.342 -4.047 2.964 1.00 70.81 386 GLU A N 1
ATOM 3198 C CA . GLU A 1 386 ? -44.673 -3.271 1.905 1.00 70.81 386 GLU A CA 1
ATOM 3199 C C . GLU A 1 386 ? -43.851 -4.146 0.943 1.00 70.81 386 GLU A C 1
ATOM 3201 O O . GLU A 1 386 ? -43.687 -3.803 -0.230 1.00 70.81 386 GLU A O 1
ATOM 3206 N N . ILE A 1 387 ? -43.281 -5.250 1.427 1.00 70.44 387 ILE A N 1
ATOM 3207 C CA . ILE A 1 387 ? -42.520 -6.190 0.596 1.00 70.44 387 ILE A CA 1
ATOM 3208 C C . ILE A 1 387 ? -43.476 -7.052 -0.234 1.00 70.44 387 ILE A C 1
ATOM 3210 O O . ILE A 1 387 ? -43.181 -7.328 -1.397 1.00 70.44 387 ILE A O 1
ATOM 3214 N N . GLU A 1 388 ? -44.616 -7.446 0.330 1.00 73.81 388 GLU A N 1
ATOM 3215 C CA . GLU A 1 388 ? -45.673 -8.178 -0.371 1.00 73.81 388 GLU A CA 1
ATOM 3216 C C . GLU A 1 388 ? -46.293 -7.323 -1.485 1.00 73.81 388 GLU A C 1
ATOM 3218 O O . GLU A 1 388 ? -46.308 -7.739 -2.642 1.00 73.81 388 GLU A O 1
ATOM 3223 N N . THR A 1 389 ? -46.631 -6.064 -1.200 1.00 68.56 389 THR A N 1
ATOM 3224 C CA . THR A 1 389 ? -47.119 -5.121 -2.225 1.00 68.56 389 THR A CA 1
ATOM 3225 C C . THR A 1 389 ? -46.078 -4.831 -3.314 1.00 68.56 389 THR A C 1
ATOM 3227 O O . THR A 1 389 ? -46.421 -4.764 -4.493 1.00 68.56 389 THR A O 1
ATOM 3230 N N . LYS A 1 390 ? -44.784 -4.721 -2.974 1.00 67.38 390 LYS A N 1
ATOM 3231 C CA . LYS A 1 390 ? -43.701 -4.574 -3.972 1.00 67.38 390 LYS A CA 1
ATOM 3232 C C . LYS A 1 390 ? -43.470 -5.845 -4.799 1.00 67.38 390 LYS A C 1
ATOM 3234 O O . LYS A 1 390 ? -43.028 -5.741 -5.942 1.00 67.38 390 LYS A O 1
ATOM 3239 N N . LYS A 1 391 ? -43.780 -7.030 -4.264 1.00 63.88 391 LYS A N 1
ATOM 3240 C CA . LYS A 1 391 ? -43.798 -8.292 -5.021 1.00 63.88 391 LYS A CA 1
ATOM 3241 C C . LYS A 1 391 ? -44.977 -8.365 -5.990 1.00 63.88 391 LYS A C 1
ATOM 3243 O O . LYS A 1 391 ? -44.773 -8.767 -7.131 1.00 63.88 391 LYS A O 1
ATOM 3248 N N . ASP A 1 392 ? -46.160 -7.918 -5.580 1.00 63.44 392 ASP A N 1
ATOM 3249 C CA . ASP A 1 392 ? -47.348 -7.894 -6.443 1.00 63.44 392 ASP A CA 1
ATOM 3250 C C . ASP A 1 392 ? -47.229 -6.875 -7.584 1.00 63.44 392 ASP A C 1
ATOM 3252 O O . ASP A 1 392 ? -47.697 -7.129 -8.692 1.00 63.44 392 ASP A O 1
ATOM 3256 N N . ILE A 1 393 ? -46.534 -5.753 -7.364 1.00 61.81 393 ILE A N 1
ATOM 3257 C CA . ILE A 1 393 ? -46.203 -4.799 -8.437 1.00 61.81 393 ILE A CA 1
ATOM 3258 C C . ILE A 1 393 ? -45.209 -5.415 -9.437 1.00 61.81 393 ILE A C 1
ATOM 3260 O O . ILE A 1 393 ? -45.329 -5.177 -10.632 1.00 61.81 393 ILE A O 1
ATOM 3264 N N . MET A 1 394 ? -44.261 -6.245 -8.987 1.00 54.00 394 MET A N 1
ATOM 3265 C CA . MET A 1 394 ? -43.336 -6.956 -9.886 1.00 54.00 394 MET A CA 1
ATOM 3266 C C . MET A 1 394 ? -44.019 -8.054 -10.710 1.00 54.00 394 MET A C 1
ATOM 3268 O O . MET A 1 394 ? -43.619 -8.283 -11.847 1.00 54.00 394 MET A O 1
ATOM 3272 N N . ASN A 1 395 ? -45.041 -8.716 -10.163 1.00 55.81 395 ASN A N 1
ATOM 3273 C CA . ASN A 1 395 ? -45.769 -9.771 -10.872 1.00 55.81 395 ASN A CA 1
ATOM 3274 C C . ASN A 1 395 ? -46.801 -9.233 -11.884 1.00 55.81 395 ASN A C 1
ATOM 3276 O O . ASN A 1 395 ? -47.215 -9.989 -12.751 1.00 55.81 395 ASN A O 1
ATOM 3280 N N . ASN A 1 396 ? -47.187 -7.952 -11.810 1.00 48.31 396 ASN A N 1
ATOM 3281 C CA . ASN A 1 396 ? -48.168 -7.319 -12.708 1.00 48.31 396 ASN A CA 1
ATOM 3282 C C . ASN A 1 396 ? -47.539 -6.446 -13.822 1.00 48.31 396 ASN A C 1
ATOM 3284 O O . ASN A 1 396 ? -48.231 -5.620 -14.408 1.00 48.31 396 ASN A O 1
ATOM 3288 N N . VAL A 1 397 ? -46.235 -6.585 -14.106 1.00 51.19 397 VAL A N 1
ATOM 3289 C CA . VAL A 1 397 ? -45.534 -5.869 -15.206 1.00 51.19 397 VAL A CA 1
ATOM 3290 C C . VAL A 1 397 ? -45.061 -6.825 -16.319 1.00 51.19 397 VAL A C 1
ATOM 3292 O O . VAL A 1 397 ? -44.361 -6.427 -17.244 1.00 51.19 397 VAL A O 1
ATOM 3295 N N . GLY A 1 398 ? -45.458 -8.095 -16.276 1.00 48.47 398 GLY A N 1
ATOM 3296 C CA . GLY A 1 398 ? -45.276 -9.023 -17.390 1.00 48.47 398 GLY A CA 1
ATOM 3297 C C . GLY A 1 398 ? -46.634 -9.484 -17.873 1.00 48.47 398 GLY A C 1
ATOM 3298 O O . GLY A 1 398 ? -47.188 -10.353 -17.218 1.00 48.47 398 GLY A O 1
ATOM 3299 N N . ASP A 1 399 ? -47.157 -8.833 -18.913 1.00 47.28 399 ASP A N 1
ATOM 3300 C CA . ASP A 1 399 ? -48.133 -9.331 -19.901 1.00 47.28 399 ASP A CA 1
ATOM 3301 C C . ASP A 1 399 ? -48.962 -8.138 -20.403 1.00 47.28 399 ASP A C 1
ATOM 3303 O O . ASP A 1 399 ? -50.020 -7.879 -19.853 1.00 47.28 399 ASP A O 1
ATOM 3307 N N . ASP A 1 400 ? -48.465 -7.388 -21.396 1.00 42.72 400 ASP A N 1
ATOM 3308 C CA . ASP A 1 400 ? -49.305 -6.621 -22.334 1.00 42.72 400 ASP A CA 1
ATOM 3309 C C . ASP A 1 400 ? -48.503 -6.243 -23.605 1.00 42.72 400 ASP A C 1
ATOM 3311 O O . ASP A 1 400 ? -47.430 -5.639 -23.543 1.00 42.72 400 ASP A O 1
ATOM 3315 N N . ASP A 1 401 ? -49.099 -6.630 -24.735 1.00 40.06 401 ASP A N 1
ATOM 3316 C CA . ASP A 1 401 ? -48.924 -6.242 -26.143 1.00 40.06 401 ASP A CA 1
ATOM 3317 C C . ASP A 1 401 ? -47.677 -6.647 -26.957 1.00 40.06 401 ASP A C 1
ATOM 3319 O O . ASP A 1 401 ? -46.767 -5.868 -27.245 1.00 40.06 401 ASP A O 1
ATOM 3323 N N . GLU A 1 402 ? -47.775 -7.861 -27.518 1.00 49.84 402 GLU A N 1
ATOM 3324 C CA . GLU A 1 402 ? -47.556 -8.077 -28.955 1.00 49.84 402 GLU A CA 1
ATOM 3325 C C . GLU A 1 402 ? -48.673 -7.377 -29.761 1.00 49.84 402 GLU A C 1
ATOM 3327 O O . GLU A 1 402 ? -49.852 -7.659 -29.554 1.00 49.84 402 GLU A O 1
ATOM 3332 N N . GLY A 1 403 ? -48.319 -6.516 -30.720 1.00 40.53 403 GLY A N 1
ATOM 3333 C CA . GLY A 1 403 ? -49.287 -5.919 -31.643 1.00 40.53 403 GLY A CA 1
ATOM 3334 C C . GLY A 1 403 ? -48.638 -5.044 -32.714 1.00 40.53 403 GLY A C 1
ATOM 3335 O O . GLY A 1 403 ? -48.214 -3.925 -32.440 1.00 40.53 403 GLY A O 1
ATOM 3336 N N . ASP A 1 404 ? -48.568 -5.581 -33.931 1.00 48.03 404 ASP A N 1
ATOM 3337 C CA . ASP A 1 404 ? -48.293 -4.863 -35.176 1.00 48.03 404 ASP A CA 1
ATOM 3338 C C . ASP A 1 404 ? -49.268 -3.683 -35.367 1.00 48.03 404 ASP A C 1
ATOM 3340 O O . ASP A 1 404 ? -50.470 -3.870 -35.205 1.00 48.03 404 ASP A O 1
ATOM 3344 N N . ASP A 1 405 ? -48.781 -2.500 -35.767 1.00 39.12 405 ASP A N 1
ATOM 3345 C CA . ASP A 1 405 ? -49.376 -1.758 -36.889 1.00 39.12 405 ASP A CA 1
ATOM 3346 C C . ASP A 1 405 ? -48.572 -0.513 -37.311 1.00 39.12 405 ASP A C 1
ATOM 3348 O O . ASP A 1 405 ? -48.028 0.269 -36.530 1.00 39.12 405 ASP A O 1
ATOM 3352 N N . ASP A 1 406 ? -48.544 -0.376 -38.627 1.00 42.19 406 ASP A N 1
ATOM 3353 C CA . ASP A 1 406 ? -47.997 0.659 -39.490 1.00 42.19 406 ASP A CA 1
ATOM 3354 C C . ASP A 1 406 ? -48.621 2.048 -39.215 1.00 42.19 406 ASP A C 1
ATOM 3356 O O . ASP A 1 406 ? -49.796 2.280 -39.504 1.00 42.19 406 ASP A O 1
ATOM 3360 N N . PHE A 1 407 ? -47.851 3.014 -38.691 1.00 40.75 407 PHE A N 1
ATOM 3361 C CA . PHE A 1 407 ? -48.213 4.434 -38.804 1.00 40.75 407 PHE A CA 1
ATOM 3362 C C . PHE A 1 407 ? -46.994 5.368 -38.827 1.00 40.75 407 PHE A C 1
ATOM 3364 O O . PHE A 1 407 ? -46.284 5.594 -37.846 1.00 40.75 407 PHE A O 1
ATOM 3371 N N . ASP A 1 408 ? -46.797 5.941 -40.007 1.00 42.78 408 ASP A N 1
ATOM 3372 C CA . ASP A 1 408 ? -45.805 6.928 -40.412 1.00 42.78 408 ASP A CA 1
ATOM 3373 C C . ASP A 1 408 ? -45.835 8.196 -39.519 1.00 42.78 408 ASP A C 1
ATOM 3375 O O . ASP A 1 408 ? -46.650 9.100 -39.713 1.00 42.78 408 ASP A O 1
ATOM 3379 N N . VAL A 1 409 ? -44.924 8.309 -38.538 1.00 42.28 409 VAL A N 1
ATOM 3380 C CA . VAL A 1 409 ? -44.640 9.579 -37.835 1.00 42.28 409 VAL A CA 1
ATOM 3381 C C . VAL A 1 409 ? -43.143 9.861 -37.826 1.00 42.28 409 VAL A C 1
ATOM 3383 O O . VAL A 1 409 ? -42.389 9.640 -36.879 1.00 42.28 409 VAL A O 1
ATOM 3386 N N . LYS A 1 410 ? -42.722 10.460 -38.932 1.00 48.69 410 LYS A N 1
ATOM 3387 C CA . LYS A 1 410 ? -41.454 11.157 -39.118 1.00 48.69 410 LYS A CA 1
ATOM 3388 C C . LYS A 1 410 ? -41.419 12.431 -38.253 1.00 48.69 410 LYS A C 1
ATOM 3390 O O . LYS A 1 410 ? -41.622 13.537 -38.750 1.00 48.69 410 LYS A O 1
ATOM 3395 N N . ARG A 1 411 ? -41.155 12.294 -36.949 1.00 43.44 411 ARG A N 1
ATOM 3396 C CA . ARG A 1 411 ? -40.663 13.380 -36.074 1.00 43.44 411 ARG A CA 1
ATOM 3397 C C . ARG A 1 411 ? -39.913 12.794 -34.871 1.00 43.44 411 ARG A C 1
ATOM 3399 O O . ARG A 1 411 ? -40.519 12.319 -33.928 1.00 43.44 411 ARG A O 1
ATOM 3406 N N . CYS A 1 412 ? -38.584 12.829 -34.967 1.00 51.28 412 CYS A N 1
ATOM 3407 C CA . CYS A 1 412 ? -37.563 12.681 -33.920 1.00 51.28 412 CYS A CA 1
ATOM 3408 C C . CYS A 1 412 ? -37.977 12.053 -32.563 1.00 51.28 412 CYS A C 1
ATOM 3410 O O . CYS A 1 412 ? -38.450 12.789 -31.699 1.00 51.28 412 CYS A O 1
ATOM 3412 N N . PRO A 1 413 ? -37.625 10.774 -32.306 1.00 42.38 413 PRO A N 1
ATOM 3413 C CA . PRO A 1 413 ? -37.500 10.250 -30.941 1.00 42.38 413 PRO A CA 1
ATOM 3414 C C . PRO A 1 413 ? -36.139 9.580 -30.638 1.00 42.38 413 PRO A C 1
ATOM 3416 O O . PRO A 1 413 ? -36.016 8.862 -29.654 1.00 42.38 413 PRO A O 1
ATOM 3419 N N . GLY A 1 414 ? -35.093 9.820 -31.441 1.00 43.75 414 GLY A N 1
ATOM 3420 C CA . GLY A 1 414 ? -33.769 9.205 -31.222 1.00 43.75 414 GLY A CA 1
ATOM 3421 C C . GLY A 1 414 ? -33.032 9.675 -29.959 1.00 43.75 414 GLY A C 1
ATOM 3422 O O . GLY A 1 414 ? -32.218 8.944 -29.428 1.00 43.75 414 GLY A O 1
ATOM 3423 N N . ALA A 1 415 ? -33.337 10.864 -29.431 1.00 48.72 415 ALA A N 1
ATOM 3424 C CA . ALA A 1 415 ? -32.626 11.395 -28.262 1.00 48.72 415 ALA A CA 1
ATOM 3425 C C . ALA A 1 415 ? -33.187 10.912 -26.911 1.00 48.72 415 ALA A C 1
ATOM 3427 O O . ALA A 1 415 ? -32.472 10.937 -25.922 1.00 48.72 415 ALA A O 1
ATOM 3428 N N . LEU A 1 416 ? -34.450 10.472 -26.855 1.00 47.00 416 LEU A N 1
ATOM 3429 C CA . LEU A 1 416 ? -35.087 10.033 -25.603 1.00 47.00 416 LEU A CA 1
ATOM 3430 C C . LEU A 1 416 ? -34.872 8.540 -25.327 1.00 47.00 416 LEU A C 1
ATOM 3432 O O . LEU A 1 416 ? -34.700 8.168 -24.171 1.00 47.00 416 LEU A O 1
ATOM 3436 N N . ASN A 1 417 ? -34.826 7.700 -26.366 1.00 49.44 417 ASN A N 1
ATOM 3437 C CA . ASN A 1 417 ? -34.527 6.274 -26.202 1.00 49.44 417 ASN A CA 1
ATOM 3438 C C . ASN A 1 417 ? -33.045 6.031 -25.897 1.00 49.44 417 ASN A C 1
ATOM 3440 O O . ASN A 1 417 ? -32.752 5.220 -25.027 1.00 49.44 417 ASN A O 1
ATOM 3444 N N . ASP A 1 418 ? -32.130 6.781 -26.518 1.00 56.06 418 ASP A N 1
ATOM 3445 C CA . ASP A 1 418 ? -30.698 6.693 -26.205 1.00 56.06 418 ASP A CA 1
ATOM 3446 C C . ASP A 1 418 ? -30.408 7.162 -24.771 1.00 56.06 418 ASP A C 1
ATOM 3448 O O . ASP A 1 418 ? -29.612 6.537 -24.072 1.00 56.06 418 ASP A O 1
ATOM 3452 N N . ASP A 1 419 ? -31.083 8.219 -24.302 1.00 57.72 419 ASP A N 1
ATOM 3453 C CA . ASP A 1 419 ? -30.974 8.687 -22.916 1.00 57.72 419 ASP A CA 1
ATOM 3454 C C . ASP A 1 419 ? -31.575 7.676 -21.929 1.00 57.72 419 ASP A C 1
ATOM 3456 O O . ASP A 1 419 ? -30.979 7.419 -20.881 1.00 57.72 419 ASP A O 1
ATOM 3460 N N . MET A 1 420 ? -32.699 7.037 -22.270 1.00 61.25 420 MET A N 1
ATOM 3461 C CA . MET A 1 420 ? -33.309 6.009 -21.423 1.00 61.25 420 MET A CA 1
ATOM 3462 C C . MET A 1 420 ? -32.486 4.711 -21.402 1.00 61.25 420 MET A C 1
ATOM 3464 O O . MET A 1 420 ? -32.334 4.116 -20.338 1.00 61.25 420 MET A O 1
ATOM 3468 N N . GLU A 1 421 ? -31.883 4.295 -22.521 1.00 61.41 421 GLU A N 1
ATOM 3469 C CA . GLU A 1 421 ? -30.924 3.181 -22.580 1.00 61.41 421 GLU A CA 1
ATOM 3470 C C . GLU A 1 421 ? -29.627 3.504 -21.826 1.00 61.41 421 GLU A C 1
ATOM 3472 O O . GLU A 1 421 ? -29.074 2.644 -21.133 1.00 61.41 421 GLU A O 1
ATOM 3477 N N . LEU A 1 422 ? -29.156 4.753 -21.883 1.00 69.75 422 LEU A N 1
ATOM 3478 C CA . LEU A 1 422 ? -28.036 5.236 -21.074 1.00 69.75 422 LEU A CA 1
ATOM 3479 C C . LEU A 1 422 ? -28.366 5.223 -19.583 1.00 69.75 422 LEU A C 1
ATOM 3481 O O . LEU A 1 422 ? -27.515 4.833 -18.778 1.00 69.75 422 LEU A O 1
ATOM 3485 N N . GLU A 1 423 ? -29.571 5.636 -19.198 1.00 73.06 423 GLU A N 1
ATOM 3486 C CA . GLU A 1 423 ? -30.036 5.578 -17.816 1.00 73.06 423 GLU A CA 1
ATOM 3487 C C . GLU A 1 423 ? -30.211 4.134 -17.344 1.00 73.06 423 GLU A C 1
ATOM 3489 O O . GLU A 1 423 ? -29.663 3.777 -16.302 1.00 73.06 423 GLU A O 1
ATOM 3494 N N . LEU A 1 424 ? -30.852 3.265 -18.128 1.00 71.06 424 LEU A N 1
ATOM 3495 C CA . LEU A 1 424 ? -30.958 1.826 -17.859 1.00 71.06 424 LEU A CA 1
ATOM 3496 C C . LEU A 1 424 ? -29.578 1.173 -17.730 1.00 71.06 424 LEU A C 1
ATOM 3498 O O . LEU A 1 424 ? -29.339 0.419 -16.787 1.00 71.06 424 LEU A O 1
ATOM 3502 N N . GLY A 1 425 ? -28.629 1.521 -18.600 1.00 73.94 425 GLY A N 1
ATOM 3503 C CA . GLY A 1 425 ? -27.246 1.058 -18.517 1.00 73.94 425 GLY A CA 1
ATOM 3504 C C . GLY A 1 425 ? -26.511 1.578 -17.276 1.00 73.94 425 GLY A C 1
ATOM 3505 O O . GLY A 1 425 ? -25.688 0.863 -16.695 1.00 73.94 425 GLY A O 1
ATOM 3506 N N . ARG A 1 426 ? -26.811 2.800 -16.814 1.00 75.06 426 ARG A N 1
ATOM 3507 C CA . ARG A 1 426 ? -26.310 3.327 -15.531 1.00 75.06 426 ARG A CA 1
ATOM 3508 C C . ARG A 1 426 ? -26.920 2.573 -14.355 1.00 75.06 426 ARG A C 1
ATOM 3510 O O . ARG A 1 426 ? -26.167 2.175 -13.470 1.00 75.06 426 ARG A O 1
ATOM 3517 N N . TYR A 1 427 ? -28.226 2.314 -14.363 1.00 73.56 427 TYR A N 1
ATOM 3518 C CA . TYR A 1 427 ? -28.887 1.528 -13.323 1.00 73.56 427 TYR A CA 1
ATOM 3519 C C . TYR A 1 427 ? -28.352 0.098 -13.275 1.00 73.56 427 TYR A C 1
ATOM 3521 O O . TYR A 1 427 ? -27.995 -0.359 -12.199 1.00 73.56 427 TYR A O 1
ATOM 3529 N N . GLN A 1 428 ? -28.164 -0.578 -14.410 1.00 76.19 428 GLN A N 1
ATOM 3530 C CA . GLN A 1 428 ? -27.559 -1.915 -14.456 1.00 76.19 428 GLN A CA 1
ATOM 3531 C C . GLN A 1 428 ? -26.121 -1.928 -13.911 1.00 76.19 428 GLN A C 1
ATOM 3533 O O . GLN A 1 428 ? -25.745 -2.829 -13.158 1.00 76.19 428 GLN A O 1
ATOM 3538 N N . LYS A 1 429 ? -25.311 -0.907 -14.221 1.00 84.75 429 LYS A N 1
ATOM 3539 C CA . LYS A 1 429 ? -23.964 -0.757 -13.640 1.00 84.75 429 LYS A CA 1
ATOM 3540 C C . LYS A 1 429 ? -24.005 -0.526 -12.131 1.00 84.75 429 LYS A C 1
ATOM 3542 O O . LYS A 1 429 ? -23.208 -1.108 -11.404 1.00 84.75 429 LYS A O 1
ATOM 3547 N N . VAL A 1 430 ? -24.938 0.290 -11.648 1.00 86.19 430 VAL A N 1
ATOM 3548 C CA . VAL A 1 430 ? -25.121 0.516 -10.208 1.00 86.19 430 VAL A CA 1
ATOM 3549 C C . VAL A 1 430 ? -25.613 -0.758 -9.521 1.00 86.19 430 VAL A C 1
ATOM 3551 O O . VAL A 1 430 ? -25.085 -1.109 -8.473 1.00 86.19 430 VAL A O 1
ATOM 3554 N N . THR A 1 431 ? -26.548 -1.495 -10.119 1.00 83.75 431 THR A N 1
ATOM 3555 C CA . THR A 1 431 ? -27.068 -2.762 -9.589 1.00 83.75 431 THR A CA 1
ATOM 3556 C C . THR A 1 431 ? -25.971 -3.816 -9.493 1.00 83.75 431 THR A C 1
ATOM 3558 O O . THR A 1 431 ? -25.749 -4.350 -8.412 1.00 83.75 431 THR A O 1
ATOM 3561 N N . THR A 1 432 ? -25.194 -4.036 -10.556 1.00 85.06 432 THR A N 1
ATOM 3562 C CA . THR A 1 432 ? -24.045 -4.965 -10.525 1.00 85.06 432 THR A CA 1
ATOM 3563 C C . THR A 1 432 ? -22.974 -4.529 -9.514 1.00 85.06 432 THR A C 1
ATOM 3565 O O . THR A 1 432 ? -22.364 -5.352 -8.824 1.00 85.06 432 THR A O 1
ATOM 3568 N N . GLN A 1 433 ? -22.767 -3.222 -9.341 1.00 84.00 433 GLN A N 1
ATOM 3569 C CA . GLN A 1 433 ? -21.867 -2.704 -8.313 1.00 84.00 433 GLN A CA 1
ATOM 3570 C C . GLN A 1 433 ? -22.416 -2.899 -6.888 1.00 84.00 433 GLN A C 1
ATOM 3572 O O . GLN A 1 433 ? -21.659 -3.187 -5.961 1.00 84.00 433 GLN A O 1
ATOM 3577 N N . LEU A 1 434 ? -23.727 -2.789 -6.686 1.00 85.94 434 LEU A N 1
ATOM 3578 C CA . LEU A 1 434 ? -24.373 -3.093 -5.411 1.00 85.94 434 LEU A CA 1
ATOM 3579 C C . LEU A 1 434 ? -24.368 -4.594 -5.109 1.00 85.94 434 LEU A C 1
ATOM 3581 O O . LEU A 1 434 ? -24.140 -4.960 -3.961 1.00 85.94 434 LEU A O 1
ATOM 3585 N N . GLU A 1 435 ? -24.537 -5.456 -6.110 1.00 86.31 435 GLU A N 1
ATOM 3586 C CA . GLU A 1 435 ? -24.435 -6.916 -5.977 1.00 86.31 435 GLU A CA 1
ATOM 3587 C C . GLU A 1 435 ? -23.027 -7.342 -5.558 1.00 86.31 435 GLU A C 1
ATOM 3589 O O . GLU A 1 435 ? -22.859 -8.056 -4.571 1.00 86.31 435 GLU A O 1
ATOM 3594 N N . THR A 1 436 ? -21.996 -6.821 -6.226 1.00 88.75 436 THR A N 1
ATOM 3595 C CA . THR A 1 436 ? -20.600 -7.082 -5.838 1.00 88.75 436 THR A CA 1
ATOM 3596 C C . THR A 1 436 ? -20.281 -6.555 -4.437 1.00 88.75 436 THR A C 1
ATOM 3598 O O . THR A 1 436 ? -19.600 -7.226 -3.658 1.00 88.75 436 THR A O 1
ATOM 3601 N N . ASN A 1 437 ? -20.811 -5.389 -4.056 1.00 86.81 437 ASN A N 1
ATOM 3602 C CA . ASN A 1 437 ? -20.690 -4.870 -2.692 1.00 86.81 437 ASN A CA 1
ATOM 3603 C C . ASN A 1 437 ? -21.434 -5.732 -1.663 1.00 86.81 437 ASN A C 1
ATOM 3605 O O . ASN A 1 437 ? -20.915 -5.952 -0.566 1.00 86.81 437 ASN A O 1
ATOM 3609 N N . LEU A 1 438 ? -22.618 -6.240 -2.006 1.00 88.06 438 LEU A N 1
ATOM 3610 C CA . LEU A 1 438 ? -23.404 -7.139 -1.169 1.00 88.06 438 LEU A CA 1
ATOM 3611 C C . LEU A 1 438 ? -22.667 -8.462 -0.953 1.00 88.06 438 LEU A C 1
ATOM 3613 O O . LEU A 1 438 ? -22.595 -8.940 0.177 1.00 88.06 438 LEU A O 1
ATOM 3617 N N . ASP A 1 439 ? -22.068 -9.028 -1.997 1.00 89.06 439 ASP A N 1
ATOM 3618 C CA . ASP A 1 439 ? -21.295 -10.263 -1.897 1.00 89.06 439 ASP A CA 1
ATOM 3619 C C . ASP A 1 439 ? -20.006 -10.067 -1.093 1.00 89.06 439 ASP A C 1
ATOM 3621 O O . ASP A 1 439 ? -19.695 -10.880 -0.220 1.00 89.06 439 ASP A O 1
ATOM 3625 N N . ASN A 1 440 ? -19.311 -8.941 -1.274 1.00 87.62 440 ASN A N 1
ATOM 3626 C CA . ASN A 1 440 ? -18.169 -8.571 -0.435 1.00 87.62 440 ASN A CA 1
ATOM 3627 C C . ASN A 1 440 ? -18.571 -8.399 1.041 1.00 87.62 440 ASN A C 1
ATOM 3629 O O . ASN A 1 440 ? -17.862 -8.858 1.942 1.00 87.62 440 ASN A O 1
ATOM 3633 N N . ALA A 1 441 ? -19.718 -7.770 1.310 1.00 82.31 441 ALA A N 1
ATOM 3634 C CA . ALA A 1 441 ? -20.249 -7.617 2.661 1.00 82.31 441 ALA A CA 1
ATOM 3635 C C . ALA A 1 441 ? -20.643 -8.969 3.278 1.00 82.31 441 ALA A C 1
ATOM 3637 O O . ALA A 1 441 ? -20.304 -9.227 4.433 1.00 82.31 441 ALA A O 1
ATOM 3638 N N . LYS A 1 442 ? -21.273 -9.868 2.510 1.00 88.88 442 LYS A N 1
ATOM 3639 C CA . LYS A 1 442 ? -21.601 -11.240 2.940 1.00 88.88 442 LYS A CA 1
ATOM 3640 C C . LYS A 1 442 ? -20.351 -12.057 3.256 1.00 88.88 442 LYS A C 1
ATOM 3642 O O . LYS A 1 442 ? -20.314 -12.748 4.271 1.00 88.88 442 LYS A O 1
ATOM 3647 N N . GLN A 1 443 ? -19.308 -11.969 2.430 1.00 88.62 443 GLN A N 1
ATOM 3648 C CA . GLN A 1 443 ? -18.043 -12.661 2.690 1.00 88.62 443 GLN A CA 1
ATOM 3649 C C . GLN A 1 443 ? -17.370 -12.147 3.968 1.00 88.62 443 GLN A C 1
ATOM 3651 O O . GLN A 1 443 ? -16.907 -12.948 4.782 1.00 88.62 443 GLN A O 1
ATOM 3656 N N . ARG A 1 444 ? -17.369 -10.824 4.187 1.00 86.62 444 ARG A N 1
ATOM 3657 C CA . ARG A 1 444 ? -16.870 -10.215 5.430 1.00 86.62 444 ARG A CA 1
ATOM 3658 C C . ARG A 1 444 ? -17.681 -10.642 6.648 1.00 86.62 444 ARG A C 1
ATOM 3660 O O . ARG A 1 444 ? -17.085 -10.971 7.669 1.00 86.62 444 ARG A O 1
ATOM 3667 N N . LEU A 1 445 ? -19.008 -10.688 6.530 1.00 87.50 445 LEU A N 1
ATOM 3668 C CA . LEU A 1 445 ? -19.887 -11.180 7.588 1.00 87.50 445 LEU A CA 1
ATOM 3669 C C . LEU A 1 445 ? -19.563 -12.641 7.927 1.00 87.50 445 LEU A C 1
ATOM 3671 O O . LEU A 1 445 ? -19.324 -12.948 9.087 1.00 87.50 445 LEU A O 1
ATOM 3675 N N . SER A 1 446 ? -19.432 -13.513 6.923 1.00 92.69 446 SER A N 1
ATOM 3676 C CA . SER A 1 446 ? -19.077 -14.923 7.135 1.00 92.69 446 SER A CA 1
ATOM 3677 C C . SER A 1 446 ? -17.688 -15.104 7.767 1.00 92.69 446 SER A C 1
ATOM 3679 O O . SER A 1 446 ? -17.484 -15.996 8.594 1.00 92.69 446 SER A O 1
ATOM 3681 N N . ALA A 1 447 ? -16.714 -14.262 7.407 1.00 87.88 447 ALA A N 1
ATOM 3682 C CA . ALA A 1 447 ? -15.396 -14.263 8.038 1.00 87.88 447 ALA A CA 1
ATOM 3683 C C . ALA A 1 447 ? -15.473 -13.834 9.514 1.00 87.88 447 ALA A C 1
ATOM 3685 O O . ALA A 1 447 ? -14.947 -14.538 10.378 1.00 87.88 447 ALA A O 1
ATOM 3686 N N . ALA A 1 448 ? -16.190 -12.745 9.807 1.00 82.62 448 ALA A N 1
ATOM 3687 C CA . ALA A 1 448 ? -16.399 -12.253 11.167 1.00 82.62 448 ALA A CA 1
ATOM 3688 C C . ALA A 1 448 ? -17.182 -13.254 12.034 1.00 82.62 448 ALA A C 1
ATOM 3690 O O . ALA A 1 448 ? -16.840 -13.465 13.194 1.00 82.62 448 ALA A O 1
ATOM 3691 N N . GLU A 1 449 ? -18.183 -13.938 11.474 1.00 86.94 449 GLU A N 1
ATOM 3692 C CA . GLU A 1 449 ? -18.919 -15.014 12.150 1.00 86.94 449 GLU A CA 1
ATOM 3693 C C . GLU A 1 449 ? -18.006 -16.190 12.513 1.00 86.94 449 GLU A C 1
ATOM 3695 O O . GLU A 1 449 ? -18.091 -16.725 13.620 1.00 86.94 449 GLU A O 1
ATOM 3700 N N . LYS A 1 450 ? -17.086 -16.579 11.619 1.00 91.50 450 LYS A N 1
ATOM 3701 C CA . LYS A 1 450 ? -16.098 -17.631 11.904 1.00 91.50 450 LYS A CA 1
ATOM 3702 C C . LYS A 1 450 ? -15.114 -17.220 12.996 1.00 91.50 450 LYS A C 1
ATOM 3704 O O . LYS A 1 450 ? -14.759 -18.055 13.826 1.00 91.50 450 LYS A O 1
ATOM 3709 N N . GLU A 1 451 ? -14.663 -15.969 13.010 1.00 87.38 451 GLU A N 1
ATOM 3710 C CA . GLU A 1 451 ? -13.803 -15.451 14.080 1.00 87.38 451 GLU A CA 1
ATOM 3711 C C . GLU A 1 451 ? -14.542 -15.376 15.415 1.00 87.38 451 GLU A C 1
ATOM 3713 O O . GLU A 1 451 ? -14.034 -15.871 16.421 1.00 87.38 451 GLU A O 1
ATOM 3718 N N . LEU A 1 452 ? -15.779 -14.877 15.414 1.00 88.00 452 LEU A N 1
ATOM 3719 C CA . LEU A 1 452 ? -16.640 -14.857 16.592 1.00 88.00 452 LEU A CA 1
ATOM 3720 C C . LEU A 1 452 ? -16.867 -16.272 17.136 1.00 88.00 452 LEU A C 1
ATOM 3722 O O . LEU A 1 452 ? -16.828 -16.477 18.347 1.00 88.00 452 LEU A O 1
ATOM 3726 N N . GLN A 1 453 ? -17.071 -17.261 16.262 1.00 91.31 453 GLN A N 1
ATOM 3727 C CA . GLN A 1 453 ? -17.236 -18.654 16.669 1.00 91.31 453 GLN A CA 1
ATOM 3728 C C . GLN A 1 453 ? -15.961 -19.223 17.302 1.00 91.31 453 GLN A C 1
ATOM 3730 O O . GLN A 1 453 ? -16.046 -19.920 18.313 1.00 91.31 453 GLN A O 1
ATOM 3735 N N . LYS A 1 454 ? -14.779 -18.906 16.757 1.00 88.75 454 LYS A N 1
ATOM 3736 C CA . LYS A 1 454 ? -13.497 -19.283 17.375 1.00 88.75 454 LYS A CA 1
ATOM 3737 C C . LYS A 1 454 ? -13.335 -18.645 18.750 1.00 88.75 454 LYS A C 1
ATOM 3739 O O . LYS A 1 454 ? -12.933 -19.325 19.688 1.00 88.75 454 LYS A O 1
ATOM 3744 N N . GLU A 1 455 ? -13.681 -17.370 18.892 1.00 80.06 455 GLU A N 1
ATOM 3745 C CA . GLU A 1 455 ? -13.558 -16.671 20.170 1.00 80.06 455 GLU A CA 1
ATOM 3746 C C . GLU A 1 455 ? -14.551 -17.212 21.205 1.00 80.06 455 GLU A C 1
ATOM 3748 O O . GLU A 1 455 ? -14.174 -17.487 22.341 1.00 80.06 455 GLU A O 1
ATOM 3753 N N . ARG A 1 456 ? -15.789 -17.513 20.790 1.00 87.69 456 ARG A N 1
ATOM 3754 C CA . ARG A 1 456 ? -16.773 -18.223 21.624 1.00 87.69 456 ARG A CA 1
ATOM 3755 C C . ARG A 1 456 ? -16.262 -19.588 22.080 1.00 87.69 456 ARG A C 1
ATOM 3757 O O . ARG A 1 456 ? -16.455 -19.945 23.237 1.00 87.69 456 ARG A O 1
ATOM 3764 N N . GLN A 1 457 ? -15.590 -20.342 21.208 1.00 86.94 457 GLN A N 1
ATOM 3765 C CA . GLN A 1 457 ? -14.980 -21.623 21.578 1.00 86.94 457 GLN A CA 1
ATOM 3766 C C . GLN A 1 457 ? -13.843 -21.454 22.593 1.00 86.94 457 GLN A C 1
ATOM 3768 O O . GLN A 1 457 ? -13.762 -22.248 23.528 1.00 86.94 457 GLN A O 1
ATOM 3773 N N . LYS A 1 458 ? -13.000 -20.420 22.461 1.00 87.00 458 LYS A N 1
ATOM 3774 C CA . LYS A 1 458 ? -11.954 -20.117 23.454 1.00 87.00 458 LYS A CA 1
ATOM 3775 C C . LYS A 1 458 ? -12.551 -19.748 24.807 1.00 87.00 458 LYS A C 1
ATOM 3777 O O . LYS A 1 458 ? -12.135 -20.307 25.818 1.00 87.00 458 LYS A O 1
ATOM 3782 N N . VAL A 1 459 ? -13.545 -18.858 24.823 1.00 85.12 459 VAL A N 1
ATOM 3783 C CA . VAL A 1 459 ? -14.258 -18.471 26.049 1.00 85.12 459 VAL A CA 1
ATOM 3784 C C . VAL A 1 459 ? -14.864 -19.705 26.705 1.00 85.12 459 VAL A C 1
ATOM 3786 O O . VAL A 1 459 ? -14.618 -19.947 27.883 1.00 85.12 459 VAL A O 1
ATOM 3789 N N . HIS A 1 460 ? -15.547 -20.551 25.931 1.00 88.31 460 HIS A N 1
ATOM 3790 C CA . HIS A 1 460 ? -16.122 -21.785 26.450 1.00 88.31 460 HIS A CA 1
ATOM 3791 C C . HIS A 1 460 ? -15.056 -22.746 27.003 1.00 88.31 460 HIS A C 1
ATOM 3793 O O . HIS A 1 460 ? -15.241 -23.336 28.064 1.00 88.31 460 HIS A O 1
ATOM 3799 N N . ALA A 1 461 ? -13.908 -22.885 26.336 1.00 85.12 461 ALA A N 1
ATOM 3800 C CA . ALA A 1 461 ? -12.808 -23.714 26.827 1.00 85.12 461 ALA A CA 1
ATOM 3801 C C . ALA A 1 461 ? -12.244 -23.196 28.164 1.00 85.12 461 ALA A C 1
ATOM 3803 O O . ALA A 1 461 ? -11.996 -23.988 29.076 1.00 85.12 461 ALA A O 1
ATOM 3804 N N . VAL A 1 462 ? -12.086 -21.876 28.308 1.00 84.00 462 VAL A N 1
ATOM 3805 C CA . VAL A 1 462 ? -11.659 -21.242 29.566 1.00 84.00 462 VAL A CA 1
ATOM 3806 C C . VAL A 1 462 ? -12.711 -21.435 30.655 1.00 84.00 462 VAL A C 1
ATOM 3808 O O . VAL A 1 462 ? -12.368 -21.835 31.765 1.00 84.00 462 VAL A O 1
ATOM 3811 N N . GLU A 1 463 ? -13.991 -21.234 30.348 1.00 85.81 463 GLU A N 1
ATOM 3812 C CA . GLU A 1 463 ? -15.092 -21.488 31.282 1.00 85.81 463 GLU A CA 1
ATOM 3813 C C . GLU A 1 463 ? -15.093 -22.941 31.769 1.00 85.81 463 GLU A C 1
ATOM 3815 O O . GLU A 1 463 ? -15.235 -23.186 32.966 1.00 85.81 463 GLU A O 1
ATOM 3820 N N . MET A 1 464 ? -14.855 -23.910 30.881 1.00 86.38 464 MET A N 1
ATOM 3821 C CA . MET A 1 464 ? -14.742 -25.322 31.250 1.00 86.38 464 MET A CA 1
ATOM 3822 C C . MET A 1 464 ? -13.528 -25.595 32.151 1.00 86.38 464 MET A C 1
ATOM 3824 O O . MET A 1 464 ? -13.664 -26.330 33.134 1.00 86.38 464 MET A O 1
ATOM 3828 N N . LYS A 1 465 ? -12.365 -24.971 31.889 1.00 84.44 465 LYS A N 1
ATOM 3829 C CA . LYS A 1 465 ? -11.192 -25.032 32.787 1.00 84.44 465 LYS A CA 1
ATOM 3830 C C . LYS A 1 465 ? -11.538 -24.460 34.172 1.00 84.44 465 LYS A C 1
ATOM 3832 O O . LYS A 1 465 ? -11.293 -25.117 35.186 1.00 84.44 465 LYS A O 1
ATOM 3837 N N . VAL A 1 466 ? -12.188 -23.294 34.225 1.00 86.69 466 VAL A N 1
ATOM 3838 C CA . VAL A 1 466 ? -12.624 -22.642 35.474 1.00 86.69 466 VAL A CA 1
ATOM 3839 C C . VAL A 1 466 ? -13.628 -23.507 36.241 1.00 86.69 466 VAL A C 1
ATOM 3841 O O . VAL A 1 466 ? -13.495 -23.672 37.454 1.00 86.69 466 VAL A O 1
ATOM 3844 N N . GLN A 1 467 ? -14.608 -24.111 35.563 1.00 89.25 467 GLN A N 1
ATOM 3845 C CA . GLN A 1 467 ? -15.583 -25.001 36.202 1.00 89.25 467 GLN A CA 1
ATOM 3846 C C . GLN A 1 467 ? -14.941 -26.293 36.712 1.00 89.25 467 GLN A C 1
ATOM 3848 O O . GLN A 1 467 ? -15.254 -26.737 37.822 1.00 89.25 467 GLN A O 1
ATOM 3853 N N . SER A 1 468 ? -14.001 -26.877 35.961 1.00 87.19 468 SER A N 1
ATOM 3854 C CA . SER A 1 468 ? -13.236 -28.034 36.436 1.00 87.19 468 SER A CA 1
ATOM 3855 C C . SER A 1 468 ? -12.416 -27.680 37.677 1.00 87.19 468 SER A C 1
ATOM 3857 O O . SER A 1 468 ? -12.435 -28.443 38.641 1.00 87.19 468 SER A O 1
ATOM 3859 N N . PHE A 1 469 ? -11.731 -26.533 37.687 1.00 88.56 469 PHE A N 1
ATOM 3860 C CA . PHE A 1 469 ? -10.969 -26.065 38.847 1.00 88.56 469 PHE A CA 1
ATOM 3861 C C . PHE A 1 469 ? -11.876 -25.832 40.056 1.00 88.56 469 PHE A C 1
ATOM 3863 O O . PHE A 1 469 ? -11.578 -26.292 41.155 1.00 88.56 469 PHE A O 1
ATOM 3870 N N . LYS A 1 470 ? -13.018 -25.166 39.857 1.00 88.44 470 LYS A N 1
ATOM 3871 C CA . LYS A 1 470 ? -14.003 -24.905 40.912 1.00 88.44 470 LYS A CA 1
ATOM 3872 C C . LYS A 1 470 ? -14.544 -26.201 41.518 1.00 88.44 470 LYS A C 1
ATOM 3874 O O . LYS A 1 470 ? -14.696 -26.284 42.734 1.00 88.44 470 LYS A O 1
ATOM 3879 N N . THR A 1 471 ? -14.800 -27.210 40.687 1.00 88.44 471 THR A N 1
ATOM 3880 C CA . THR A 1 471 ? -15.256 -28.535 41.132 1.00 88.44 471 THR A CA 1
ATOM 3881 C C . THR A 1 471 ? -14.174 -29.246 41.944 1.00 88.44 471 THR A C 1
ATOM 3883 O O . THR A 1 471 ? -14.442 -29.728 43.044 1.00 88.44 471 THR A O 1
ATOM 3886 N N . ASP A 1 472 ? -12.932 -29.252 41.455 1.00 87.50 472 ASP A N 1
ATOM 3887 C CA . ASP A 1 472 ? -11.796 -29.866 42.152 1.00 87.50 472 ASP A CA 1
ATOM 3888 C C . ASP A 1 472 ? -11.484 -29.150 43.481 1.00 87.50 472 ASP A C 1
ATOM 3890 O O . ASP A 1 472 ? -11.202 -29.801 44.490 1.00 87.50 472 ASP A O 1
ATOM 3894 N N . LEU A 1 473 ? -11.619 -27.820 43.521 1.00 88.50 473 LEU A N 1
ATOM 3895 C CA . LEU A 1 473 ? -11.485 -27.016 44.735 1.00 88.50 473 LEU A CA 1
ATOM 3896 C C . LEU A 1 473 ? -12.597 -27.334 45.741 1.00 88.50 473 LEU A C 1
ATOM 3898 O O . LEU A 1 473 ? -12.313 -27.556 46.916 1.00 88.50 473 LEU A O 1
ATOM 3902 N N . HIS A 1 474 ? -13.851 -27.408 45.288 1.00 89.38 474 HIS A N 1
ATOM 3903 C CA . HIS A 1 474 ? -14.985 -27.781 46.134 1.00 89.38 474 HIS A CA 1
ATOM 3904 C C . HIS A 1 474 ? -14.796 -29.182 46.740 1.00 89.38 474 HIS A C 1
ATOM 3906 O O . HIS A 1 474 ? -15.062 -29.393 47.924 1.00 89.38 474 HIS A O 1
ATOM 3912 N N . ASN A 1 475 ? -14.252 -30.122 45.963 1.00 86.00 475 ASN A N 1
ATOM 3913 C CA . ASN A 1 475 ? -13.898 -31.454 46.448 1.00 86.00 475 ASN A CA 1
ATOM 3914 C C . ASN A 1 475 ? -12.759 -31.410 47.484 1.00 86.00 475 ASN A C 1
ATOM 3916 O O . ASN A 1 475 ? -12.818 -32.129 48.477 1.00 86.00 475 ASN A O 1
ATOM 3920 N N . CYS A 1 476 ? -11.756 -30.539 47.309 1.00 86.25 476 CYS A N 1
ATOM 3921 C CA . CYS A 1 476 ? -10.676 -30.354 48.286 1.00 86.25 476 CYS A CA 1
ATOM 3922 C C . CYS A 1 476 ? -11.173 -29.764 49.614 1.00 86.25 476 CYS A C 1
ATOM 3924 O O . CYS A 1 476 ? -10.739 -30.207 50.676 1.00 86.25 476 CYS A O 1
ATOM 3926 N N . VAL A 1 477 ? -12.108 -28.809 49.574 1.00 86.69 477 VAL A N 1
ATOM 3927 C CA . VAL A 1 477 ? -12.711 -28.209 50.780 1.00 86.69 477 VAL A CA 1
ATOM 3928 C C . VAL A 1 477 ? -13.458 -29.256 51.618 1.00 86.69 477 VAL A C 1
ATOM 3930 O O . VAL A 1 477 ? -13.469 -29.161 52.844 1.00 86.69 477 VAL A O 1
ATOM 3933 N N . GLY A 1 478 ? -13.995 -30.312 50.998 1.00 84.44 478 GLY A N 1
ATOM 3934 C CA . GLY A 1 478 ? -14.593 -31.449 51.710 1.00 84.44 478 GLY A CA 1
ATOM 3935 C C . GLY A 1 478 ? -13.631 -32.186 52.655 1.00 84.44 478 GLY A C 1
ATOM 3936 O O . GLY A 1 478 ? -14.077 -32.805 53.618 1.00 84.44 478 GLY A O 1
ATOM 3937 N N . TYR A 1 479 ? -12.317 -32.069 52.437 1.00 90.56 479 TYR A N 1
ATOM 3938 C CA . TYR A 1 479 ? -11.275 -32.706 53.250 1.00 90.56 479 TYR A CA 1
ATOM 3939 C C . TYR A 1 479 ? -10.614 -31.755 54.253 1.00 90.56 479 TYR A C 1
ATOM 3941 O O . TYR A 1 479 ? -9.573 -32.087 54.810 1.00 90.56 479 TYR A O 1
ATOM 3949 N N . ILE A 1 480 ? -11.202 -30.584 54.529 1.00 83.38 480 ILE A N 1
ATOM 3950 C CA . ILE A 1 480 ? -10.585 -29.558 55.390 1.00 83.38 480 ILE A CA 1
ATOM 3951 C C . ILE A 1 480 ? -10.270 -30.047 56.817 1.00 83.38 480 ILE A C 1
ATOM 3953 O O . ILE A 1 480 ? -9.393 -29.498 57.478 1.00 83.38 480 ILE A O 1
ATOM 3957 N N . GLN A 1 481 ? -10.959 -31.094 57.284 1.00 84.94 481 GLN A N 1
ATOM 3958 C CA . GLN A 1 481 ? -10.740 -31.716 58.595 1.00 84.94 481 GLN A CA 1
ATOM 3959 C C . GLN A 1 481 ? -9.682 -32.839 58.578 1.00 84.94 481 GLN A C 1
ATOM 3961 O O . GLN A 1 481 ? -9.162 -33.184 59.637 1.00 84.94 481 GLN A O 1
ATOM 3966 N N . ASP A 1 482 ? -9.324 -33.388 57.408 1.00 88.81 482 ASP A N 1
ATOM 3967 C CA . ASP A 1 482 ? -8.295 -34.426 57.252 1.00 88.81 482 ASP A CA 1
ATOM 3968 C C . ASP A 1 482 ? -7.070 -33.870 56.512 1.00 88.81 482 ASP A C 1
ATOM 3970 O O . ASP A 1 482 ? -6.992 -33.834 55.281 1.00 88.81 482 ASP A O 1
ATOM 3974 N N . TYR A 1 483 ? -6.065 -33.468 57.292 1.00 83.75 483 TYR A N 1
ATOM 3975 C CA . TYR A 1 483 ? -4.831 -32.868 56.786 1.00 83.75 483 TYR A CA 1
ATOM 3976 C C . TYR A 1 483 ? -4.069 -33.763 55.791 1.00 83.75 483 TYR A C 1
ATOM 3978 O O . TYR A 1 483 ? -3.453 -33.252 54.850 1.00 83.75 483 TYR A O 1
ATOM 3986 N N . LYS A 1 484 ? -4.078 -35.093 55.970 1.00 88.88 484 LYS A N 1
ATOM 3987 C CA . LYS A 1 484 ? -3.326 -35.997 55.083 1.00 88.88 484 LYS A CA 1
ATOM 3988 C C . LYS A 1 484 ? -4.006 -36.093 53.723 1.00 88.88 484 LYS A C 1
ATOM 3990 O O . LYS A 1 484 ? -3.325 -36.009 52.697 1.00 88.88 484 LYS A O 1
ATOM 3995 N N . LEU A 1 485 ? -5.330 -36.220 53.727 1.00 85.19 485 LEU A N 1
ATOM 3996 C CA . LEU A 1 485 ? -6.117 -36.320 52.507 1.00 85.19 485 LEU A CA 1
ATOM 3997 C C . LEU A 1 485 ? -6.124 -34.984 51.750 1.00 85.19 485 LEU A C 1
ATOM 3999 O O . LEU A 1 485 ? -5.793 -34.973 50.565 1.00 85.19 485 LEU A O 1
ATOM 4003 N N . LEU A 1 486 ? -6.312 -33.858 52.449 1.00 89.44 486 LEU A N 1
ATOM 4004 C CA . LEU A 1 486 ? -6.239 -32.504 51.884 1.00 89.44 486 LEU A CA 1
ATOM 4005 C C . LEU A 1 486 ? -4.896 -32.220 51.194 1.00 89.44 486 LEU A C 1
ATOM 4007 O O . LEU A 1 486 ? -4.839 -31.699 50.081 1.00 89.44 486 LEU A O 1
ATOM 4011 N N . LYS A 1 487 ? -3.784 -32.594 51.836 1.00 87.94 487 LYS A N 1
ATOM 4012 C CA . LYS A 1 487 ? -2.442 -32.421 51.265 1.00 87.94 487 LYS A CA 1
ATOM 4013 C C . LYS A 1 487 ? -2.253 -33.235 49.983 1.00 87.94 487 LYS A C 1
ATOM 4015 O O . LYS A 1 487 ? -1.566 -32.781 49.068 1.00 87.94 487 LYS A O 1
ATOM 4020 N N . SER A 1 488 ? -2.831 -34.435 49.915 1.00 88.31 488 SER A N 1
ATOM 4021 C CA . SER A 1 488 ? -2.761 -35.284 48.721 1.00 88.31 488 SER A CA 1
ATOM 4022 C C . SER A 1 488 ? -3.605 -34.731 47.567 1.00 88.31 488 SER A C 1
ATOM 4024 O O . SER A 1 488 ? -3.121 -34.675 46.437 1.00 88.31 488 SER A O 1
ATOM 4026 N N . THR A 1 489 ? -4.809 -34.226 47.853 1.00 85.06 489 THR A N 1
ATOM 4027 C CA . THR A 1 489 ? -5.727 -33.690 46.840 1.00 85.06 489 THR A CA 1
ATOM 4028 C C . THR A 1 489 ? -5.266 -32.341 46.299 1.00 85.06 489 THR A C 1
ATOM 4030 O O . THR A 1 489 ? -5.317 -32.134 45.092 1.00 85.06 489 THR A O 1
ATOM 4033 N N . ILE A 1 490 ? -4.707 -31.461 47.139 1.00 87.19 490 ILE A N 1
ATOM 4034 C CA . ILE A 1 490 ? -4.110 -30.191 46.686 1.00 87.19 490 ILE A CA 1
ATOM 4035 C C . ILE A 1 490 ? -2.896 -30.446 45.782 1.00 87.19 490 ILE A C 1
ATOM 4037 O O . ILE A 1 490 ? -2.735 -29.777 44.765 1.00 87.19 490 ILE A O 1
ATOM 4041 N N . ARG A 1 491 ? -2.051 -31.439 46.101 1.00 86.19 491 ARG A N 1
ATOM 4042 C CA . ARG A 1 491 ? -0.932 -31.825 45.221 1.00 86.19 491 ARG A CA 1
ATOM 4043 C C . ARG A 1 491 ? -1.420 -32.345 43.871 1.00 86.19 491 ARG A C 1
ATOM 4045 O O . ARG A 1 491 ? -0.871 -31.947 42.849 1.00 86.19 491 ARG A O 1
ATOM 4052 N N . ALA A 1 492 ? -2.445 -33.197 43.863 1.00 85.31 492 ALA A N 1
ATOM 4053 C CA . ALA A 1 492 ? -3.043 -33.702 42.628 1.00 85.31 492 ALA A CA 1
ATOM 4054 C C . ALA A 1 492 ? -3.666 -32.573 41.786 1.00 85.31 492 ALA A C 1
ATOM 4056 O O . ALA A 1 492 ? -3.485 -32.531 40.573 1.00 85.31 492 ALA A O 1
ATOM 4057 N N . MET A 1 493 ? -4.337 -31.619 42.434 1.00 85.81 493 MET A N 1
ATOM 4058 C CA . MET A 1 493 ? -4.922 -30.443 41.792 1.00 85.81 493 MET A CA 1
ATOM 4059 C C . MET A 1 493 ? -3.850 -29.507 41.206 1.00 85.81 493 MET A C 1
ATOM 4061 O O . MET A 1 493 ? -4.002 -29.041 40.081 1.00 85.81 493 MET A O 1
ATOM 4065 N N . TYR A 1 494 ? -2.745 -29.282 41.924 1.00 81.69 494 TYR A N 1
ATOM 4066 C CA . TYR A 1 494 ? -1.602 -28.499 41.440 1.00 81.69 494 TYR A CA 1
ATOM 4067 C C . TYR A 1 494 ? -0.964 -29.134 40.195 1.00 81.69 494 TYR A C 1
ATOM 4069 O O . TYR A 1 494 ? -0.742 -28.456 39.198 1.00 81.69 494 TYR A O 1
ATOM 4077 N N . LEU A 1 495 ? -0.742 -30.451 40.216 1.00 82.12 495 LEU A N 1
ATOM 4078 C CA . LEU A 1 495 ? -0.243 -31.199 39.056 1.00 82.12 495 LEU A CA 1
ATOM 4079 C C . LEU A 1 495 ? -1.181 -31.090 37.844 1.00 82.12 495 LEU A C 1
ATOM 4081 O O . LEU A 1 495 ? -0.706 -30.950 36.725 1.00 82.12 495 LEU A O 1
ATOM 4085 N N . LYS A 1 496 ? -2.499 -31.125 38.064 1.00 82.50 496 LYS A N 1
ATOM 4086 C CA . LYS A 1 496 ? -3.507 -31.102 36.997 1.00 82.50 496 LYS A CA 1
ATOM 4087 C C . LYS A 1 496 ? -3.695 -29.724 36.353 1.00 82.50 496 LYS A C 1
ATOM 4089 O O . LYS A 1 496 ? -3.858 -29.660 35.144 1.00 82.50 496 LYS A O 1
ATOM 4094 N N . HIS A 1 497 ? -3.700 -28.646 37.141 1.00 81.69 497 HIS A N 1
ATOM 4095 C CA . HIS A 1 497 ? -4.082 -27.308 36.657 1.00 81.69 497 HIS A CA 1
ATOM 4096 C C . HIS A 1 497 ? -2.907 -26.345 36.448 1.00 81.69 497 HIS A C 1
ATOM 4098 O O . HIS A 1 497 ? -3.067 -25.383 35.714 1.00 81.69 497 HIS A O 1
ATOM 4104 N N . VAL A 1 498 ? -1.740 -26.583 37.063 1.00 72.06 498 VAL A N 1
ATOM 4105 C CA . VAL A 1 498 ? -0.582 -25.661 36.988 1.00 72.06 498 VAL A CA 1
ATOM 4106 C C . VAL A 1 498 ? 0.510 -26.160 36.035 1.00 72.06 498 VAL A C 1
ATOM 4108 O O . VAL A 1 498 ? 1.246 -25.357 35.471 1.00 72.06 498 VAL A O 1
ATOM 4111 N N . GLN A 1 499 ? 0.631 -27.472 35.795 1.00 61.16 499 GLN A N 1
ATOM 4112 C CA . GLN A 1 499 ? 1.598 -27.968 34.801 1.00 61.16 499 GLN A CA 1
ATOM 4113 C C . GLN A 1 499 ? 1.152 -27.743 33.347 1.00 61.16 499 GLN A C 1
ATOM 4115 O O . GLN A 1 499 ? 1.997 -27.771 32.454 1.00 61.16 499 GLN A O 1
ATOM 4120 N N . ASP A 1 500 ? -0.134 -27.483 33.104 1.00 54.31 500 ASP A N 1
ATOM 4121 C CA . ASP A 1 500 ? -0.663 -27.227 31.758 1.00 54.31 500 ASP A CA 1
ATOM 4122 C C . ASP A 1 500 ? -0.309 -25.812 31.239 1.00 54.31 500 ASP A C 1
ATOM 4124 O O . ASP A 1 500 ? -0.181 -25.621 30.032 1.00 54.31 500 ASP A O 1
ATOM 4128 N N . ASP A 1 501 ? 0.000 -24.849 32.120 1.00 52.72 501 ASP A N 1
ATOM 4129 C CA . ASP A 1 501 ? 0.471 -23.504 31.726 1.00 52.72 501 ASP A CA 1
ATOM 4130 C C . ASP A 1 501 ? 1.837 -23.543 31.008 1.00 52.72 501 ASP A C 1
ATOM 4132 O O . ASP A 1 501 ? 2.140 -22.694 30.168 1.00 52.72 501 ASP A O 1
ATOM 4136 N N . MET A 1 502 ? 2.662 -24.570 31.264 1.00 49.12 502 MET A N 1
ATOM 4137 C CA . MET A 1 502 ? 3.903 -24.785 30.506 1.00 49.12 502 MET A CA 1
ATOM 4138 C C . MET A 1 502 ? 3.651 -25.296 29.079 1.00 49.12 502 MET A C 1
ATOM 4140 O O . MET A 1 502 ? 4.521 -25.134 28.225 1.00 49.12 502 MET A O 1
ATOM 4144 N N . ARG A 1 503 ? 2.493 -25.908 28.795 1.00 52.00 503 ARG A N 1
ATOM 4145 C CA . ARG A 1 503 ? 2.106 -26.328 27.437 1.00 52.00 503 ARG A CA 1
ATOM 4146 C C . ARG A 1 503 ? 1.532 -25.173 26.623 1.00 52.00 503 ARG A C 1
ATOM 4148 O O . ARG A 1 503 ? 1.851 -25.080 25.441 1.00 52.00 503 ARG A O 1
ATOM 4155 N N . ASP A 1 504 ? 0.767 -24.277 27.242 1.00 51.78 504 ASP A N 1
ATOM 4156 C CA . ASP A 1 504 ? 0.221 -23.096 26.558 1.00 51.78 504 ASP A CA 1
ATOM 4157 C C . ASP A 1 504 ? 1.334 -22.078 26.204 1.00 51.78 504 ASP A C 1
ATOM 4159 O O . ASP A 1 504 ? 1.319 -21.518 25.106 1.00 51.78 504 ASP A O 1
ATOM 4163 N N . TYR A 1 505 ? 2.402 -21.964 27.013 1.00 49.31 505 TYR A N 1
ATOM 4164 C CA . TYR A 1 505 ? 3.619 -21.216 26.633 1.00 49.31 505 TYR A CA 1
ATOM 4165 C C . TYR A 1 505 ? 4.326 -21.814 25.400 1.00 49.31 505 TYR A C 1
ATOM 4167 O O . TYR A 1 505 ? 4.859 -21.092 24.559 1.00 49.31 505 TYR A O 1
ATOM 4175 N N . VAL A 1 506 ? 4.293 -23.144 25.246 1.00 50.94 506 VAL A N 1
ATOM 4176 C CA . VAL A 1 506 ? 4.801 -23.843 24.050 1.00 50.94 506 VAL A CA 1
ATOM 4177 C C . VAL A 1 506 ? 3.873 -23.644 22.844 1.00 50.94 506 VAL A C 1
ATOM 4179 O O . VAL A 1 506 ? 4.350 -23.694 21.712 1.00 50.94 506 VAL A O 1
ATOM 4182 N N . SER A 1 507 ? 2.581 -23.365 23.053 1.00 52.28 507 SER A N 1
ATOM 4183 C CA . SER A 1 507 ? 1.623 -23.070 21.979 1.00 52.28 507 SER A CA 1
ATOM 4184 C C . SER A 1 507 ? 1.778 -21.651 21.423 1.00 52.28 507 SER A C 1
ATOM 4186 O O . SER A 1 507 ? 1.762 -21.477 20.208 1.00 52.28 507 SER A O 1
ATOM 4188 N N . GLU A 1 508 ? 2.024 -20.644 22.267 1.00 51.84 508 GLU A N 1
ATOM 4189 C CA . GLU A 1 508 ? 2.390 -19.298 21.787 1.00 51.84 508 GLU A CA 1
ATOM 4190 C C . GLU A 1 508 ? 3.738 -19.302 21.046 1.00 51.84 508 GLU A C 1
ATOM 4192 O O . GLU A 1 508 ? 3.945 -18.557 20.085 1.00 51.84 508 GLU A O 1
ATOM 4197 N N . ASP A 1 509 ? 4.656 -20.178 21.457 1.00 50.88 509 ASP A N 1
ATOM 4198 C CA . ASP A 1 509 ? 5.921 -20.417 20.762 1.00 50.88 509 ASP A CA 1
ATOM 4199 C C . ASP A 1 509 ? 5.725 -21.225 19.460 1.00 50.88 509 ASP A C 1
ATOM 4201 O O . ASP A 1 509 ? 6.486 -21.068 18.503 1.00 50.88 509 ASP A O 1
ATOM 4205 N N . ALA A 1 510 ? 4.672 -22.047 19.373 1.00 57.16 510 ALA A N 1
ATOM 4206 C CA . ALA A 1 510 ? 4.271 -22.761 18.161 1.00 57.16 510 ALA A CA 1
ATOM 4207 C C . ALA A 1 510 ? 3.628 -21.830 17.122 1.00 57.16 510 ALA A C 1
ATOM 4209 O O . ALA A 1 510 ? 3.919 -21.971 15.934 1.00 57.16 510 ALA A O 1
ATOM 4210 N N . ASP A 1 511 ? 2.834 -20.844 17.546 1.00 62.06 511 ASP A N 1
ATOM 4211 C CA . ASP A 1 511 ? 2.284 -19.818 16.653 1.00 62.06 511 ASP A CA 1
ATOM 4212 C C . ASP A 1 511 ? 3.377 -18.868 16.148 1.00 62.06 511 ASP A C 1
ATOM 4214 O O . ASP A 1 511 ? 3.466 -18.622 14.943 1.00 62.06 511 ASP A O 1
ATOM 4218 N N . LYS A 1 512 ? 4.313 -18.453 17.015 1.00 64.38 512 LYS A N 1
ATOM 4219 C CA . LYS A 1 512 ? 5.521 -17.725 16.583 1.00 64.38 512 LYS A CA 1
ATOM 4220 C C . LYS A 1 512 ? 6.352 -18.554 15.602 1.00 64.38 512 LYS A C 1
ATOM 4222 O O . LYS A 1 512 ? 6.763 -18.040 14.564 1.00 64.38 512 LYS A O 1
ATOM 4227 N N . LYS A 1 513 ? 6.566 -19.849 15.866 1.00 66.25 513 LYS A N 1
ATOM 4228 C CA . LYS A 1 513 ? 7.247 -20.763 14.928 1.00 66.25 513 LYS A CA 1
ATOM 4229 C C . LYS A 1 513 ? 6.492 -20.935 13.612 1.00 66.25 513 LYS A C 1
ATOM 4231 O O . LYS A 1 513 ? 7.144 -21.025 12.576 1.00 66.25 513 LYS A O 1
ATOM 4236 N N . ASN A 1 514 ? 5.161 -20.958 13.624 1.00 70.81 514 ASN A N 1
ATOM 4237 C CA . ASN A 1 514 ? 4.344 -21.037 12.414 1.00 70.81 514 ASN A CA 1
ATOM 4238 C C . ASN A 1 514 ? 4.420 -19.753 11.583 1.00 70.81 514 ASN A C 1
ATOM 4240 O O . ASN A 1 514 ? 4.514 -19.835 10.358 1.00 70.81 514 ASN A O 1
ATOM 4244 N N . ASP A 1 515 ? 4.457 -18.580 12.212 1.00 70.44 515 ASP A N 1
ATOM 4245 C CA . ASP A 1 515 ? 4.670 -17.317 11.502 1.00 70.44 515 ASP A CA 1
ATOM 4246 C C . ASP A 1 515 ? 6.095 -17.207 10.947 1.00 70.44 515 ASP A C 1
ATOM 4248 O O . ASP A 1 515 ? 6.272 -16.833 9.784 1.00 70.44 515 ASP A O 1
ATOM 4252 N N . PHE A 1 516 ? 7.109 -17.656 11.694 1.00 67.75 516 PHE A N 1
ATOM 4253 C CA . PHE A 1 516 ? 8.464 -17.810 11.155 1.00 67.75 516 PHE A CA 1
ATOM 4254 C C . PHE A 1 516 ? 8.519 -18.833 10.012 1.00 67.75 516 PHE A C 1
ATOM 4256 O O . PHE A 1 516 ? 9.233 -18.613 9.036 1.00 67.75 516 PHE A O 1
ATOM 4263 N N . ALA A 1 517 ? 7.747 -19.921 10.072 1.00 72.38 517 ALA A N 1
ATOM 4264 C CA . ALA A 1 517 ? 7.663 -20.901 8.992 1.00 72.38 517 ALA A CA 1
ATOM 4265 C C . ALA A 1 517 ? 6.995 -20.318 7.737 1.00 72.38 517 ALA A C 1
ATOM 4267 O O . ALA A 1 517 ? 7.466 -20.576 6.632 1.00 72.38 517 ALA A O 1
ATOM 4268 N N . ARG A 1 518 ? 5.958 -19.485 7.889 1.00 81.19 518 ARG A N 1
ATOM 4269 C CA . ARG A 1 518 ? 5.303 -18.771 6.778 1.00 81.19 518 ARG A CA 1
ATOM 4270 C C . ARG A 1 518 ? 6.219 -17.728 6.145 1.00 81.19 518 ARG A C 1
ATOM 4272 O O . ARG A 1 518 ? 6.298 -17.654 4.921 1.00 81.19 518 ARG A O 1
ATOM 4279 N N . GLN A 1 519 ? 6.939 -16.955 6.958 1.00 75.25 519 GLN A N 1
ATOM 4280 C CA . GLN A 1 519 ? 7.935 -16.001 6.464 1.00 75.25 519 GLN A CA 1
ATOM 4281 C C . GLN A 1 519 ? 9.095 -16.718 5.764 1.00 75.25 519 GLN A C 1
ATOM 4283 O O . GLN A 1 519 ? 9.510 -16.295 4.684 1.00 75.25 519 GLN A O 1
ATOM 4288 N N . ARG A 1 520 ? 9.567 -17.843 6.319 1.00 79.75 520 ARG A N 1
ATOM 4289 C CA . ARG A 1 520 ? 10.583 -18.696 5.690 1.00 79.75 520 ARG A CA 1
ATOM 4290 C C . ARG A 1 520 ? 10.101 -19.229 4.347 1.00 79.75 520 ARG A C 1
ATOM 4292 O O . ARG A 1 520 ? 10.835 -19.088 3.384 1.00 79.75 520 ARG A O 1
ATOM 4299 N N . ASP A 1 521 ? 8.879 -19.750 4.260 1.00 81.88 521 ASP A N 1
ATOM 4300 C CA . ASP A 1 521 ? 8.298 -20.294 3.024 1.00 81.88 521 ASP A CA 1
ATOM 4301 C C . ASP A 1 521 ? 8.078 -19.206 1.952 1.00 81.88 521 ASP A C 1
ATOM 4303 O O . ASP A 1 521 ? 8.324 -19.428 0.766 1.00 81.88 521 ASP A O 1
ATOM 4307 N N . HIS A 1 522 ? 7.692 -17.986 2.347 1.00 79.88 522 HIS A N 1
ATOM 4308 C CA . HIS A 1 522 ? 7.616 -16.845 1.428 1.00 79.88 522 HIS A CA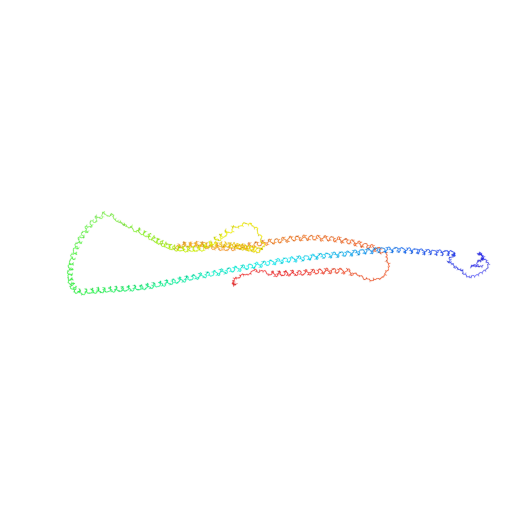 1
ATOM 4309 C C . HIS A 1 522 ? 8.997 -16.448 0.885 1.00 79.88 522 HIS A C 1
ATOM 4311 O O . HIS A 1 522 ? 9.157 -16.245 -0.322 1.00 79.88 522 HIS A O 1
ATOM 4317 N N . LEU A 1 523 ? 10.009 -16.383 1.754 1.00 75.94 523 LEU A N 1
ATOM 4318 C CA . LEU A 1 523 ? 11.387 -16.103 1.352 1.00 75.94 523 LEU A CA 1
ATOM 4319 C C . LEU A 1 523 ? 11.977 -17.239 0.508 1.00 75.94 523 LEU A C 1
ATOM 4321 O O . LEU A 1 523 ? 12.643 -16.954 -0.480 1.00 75.94 523 LEU A O 1
ATOM 4325 N N . GLU A 1 524 ? 11.678 -18.502 0.816 1.00 81.88 524 GLU A N 1
ATOM 4326 C CA . GLU A 1 524 ? 12.082 -19.674 0.027 1.00 81.88 524 GLU A CA 1
ATOM 4327 C C . GLU A 1 524 ? 11.460 -19.620 -1.370 1.00 81.88 524 GLU A C 1
ATOM 4329 O O . GLU A 1 524 ? 12.167 -19.755 -2.365 1.00 81.88 524 GLU A O 1
ATOM 4334 N N . LYS A 1 525 ? 10.160 -19.321 -1.480 1.00 87.94 525 LYS A N 1
ATOM 4335 C CA . LYS A 1 525 ? 9.478 -19.139 -2.773 1.00 87.94 525 LYS A CA 1
ATOM 4336 C C . LYS A 1 525 ? 10.051 -17.968 -3.568 1.00 87.94 525 LYS A C 1
ATOM 4338 O O . LYS A 1 525 ? 10.240 -18.084 -4.780 1.00 87.94 525 LYS A O 1
ATOM 4343 N N . THR A 1 526 ? 10.368 -16.862 -2.900 1.00 82.56 526 THR A N 1
ATOM 4344 C CA . THR A 1 526 ? 10.971 -15.684 -3.539 1.00 82.56 526 THR A CA 1
ATOM 4345 C C . THR A 1 526 ? 12.397 -15.982 -4.002 1.00 82.56 526 THR A C 1
ATOM 4347 O O . THR A 1 526 ? 12.754 -15.671 -5.136 1.00 82.56 526 THR A O 1
ATOM 4350 N N . MET A 1 527 ? 13.186 -16.675 -3.182 1.00 84.25 527 MET A N 1
ATOM 4351 C CA . MET A 1 527 ? 14.533 -17.129 -3.514 1.00 84.25 527 MET A CA 1
ATOM 4352 C C . MET A 1 527 ? 14.512 -18.132 -4.670 1.00 84.25 527 MET A C 1
ATOM 4354 O O . MET A 1 527 ? 15.275 -17.974 -5.613 1.00 84.25 527 MET A O 1
ATOM 4358 N N . VAL A 1 528 ? 13.606 -19.112 -4.671 1.00 89.19 528 VAL A N 1
ATOM 4359 C CA . VAL A 1 528 ? 13.436 -20.060 -5.784 1.00 89.19 528 VAL A CA 1
ATOM 4360 C C . VAL A 1 528 ? 13.029 -19.333 -7.066 1.00 89.19 528 VAL A C 1
ATOM 4362 O O . VAL A 1 528 ? 13.554 -19.642 -8.136 1.00 89.19 528 VAL A O 1
ATOM 4365 N N . SER A 1 529 ? 12.138 -18.342 -6.982 1.00 87.38 529 SER A N 1
ATOM 4366 C CA . SER A 1 529 ? 11.755 -17.508 -8.127 1.00 87.38 529 SER A CA 1
ATOM 4367 C C . SER A 1 529 ? 12.947 -16.714 -8.674 1.00 87.38 529 SER A C 1
ATOM 4369 O O . SER A 1 529 ? 13.194 -16.728 -9.882 1.00 87.38 529 SER A O 1
ATOM 4371 N N . LEU A 1 530 ? 13.742 -16.098 -7.794 1.00 80.94 530 LEU A N 1
ATOM 4372 C CA . LEU A 1 530 ? 14.953 -15.356 -8.152 1.00 80.94 530 LEU A CA 1
ATOM 4373 C C . LEU A 1 530 ? 16.035 -16.263 -8.738 1.00 80.94 530 LEU A C 1
ATOM 4375 O O . LEU A 1 530 ? 16.596 -15.930 -9.775 1.00 80.94 530 LEU A O 1
ATOM 4379 N N . VAL A 1 531 ? 16.279 -17.435 -8.150 1.00 88.81 531 VAL A N 1
ATOM 4380 C CA . VAL A 1 531 ? 17.210 -18.445 -8.679 1.00 88.81 531 VAL A CA 1
ATOM 4381 C C . VAL A 1 531 ? 16.747 -18.901 -10.059 1.00 88.81 531 VAL A C 1
ATOM 4383 O O . VAL A 1 531 ? 17.541 -18.939 -10.993 1.00 88.81 531 VAL A O 1
ATOM 4386 N N . LYS A 1 532 ? 15.451 -19.166 -10.247 1.00 89.69 532 LYS A N 1
ATOM 4387 C CA . LYS A 1 532 ? 14.903 -19.560 -11.551 1.00 89.69 532 LYS A CA 1
ATOM 4388 C C . LYS A 1 532 ? 15.000 -18.432 -12.583 1.00 89.69 532 LYS A C 1
ATOM 4390 O O . LYS A 1 532 ? 15.250 -18.712 -13.755 1.00 89.69 532 LYS A O 1
ATOM 4395 N N . LYS A 1 533 ? 14.827 -17.173 -12.169 1.00 87.12 533 LYS A N 1
ATOM 4396 C CA . LYS A 1 533 ? 15.014 -15.994 -13.026 1.00 87.12 533 LYS A CA 1
ATOM 4397 C C . LYS A 1 533 ? 16.487 -15.813 -13.407 1.00 87.12 533 LYS A C 1
ATOM 4399 O O . LYS A 1 533 ? 16.779 -15.704 -14.591 1.00 87.12 533 LYS A O 1
ATOM 4404 N N . HIS A 1 534 ? 17.400 -15.926 -12.445 1.00 88.31 534 HIS A N 1
ATOM 4405 C CA . HIS A 1 534 ? 18.843 -15.865 -12.672 1.00 88.31 534 HIS A CA 1
ATOM 4406 C C . HIS A 1 534 ? 19.335 -17.002 -13.578 1.00 88.31 534 HIS A C 1
ATOM 4408 O O . HIS A 1 534 ? 20.127 -16.776 -14.486 1.00 88.31 534 HIS A O 1
ATOM 4414 N N . GLN A 1 535 ? 18.821 -18.223 -13.402 1.00 88.88 535 GLN A N 1
ATOM 4415 C CA . GLN A 1 535 ? 19.144 -19.356 -14.272 1.00 88.88 535 GLN A CA 1
ATOM 4416 C C . GLN A 1 535 ? 18.665 -19.113 -15.711 1.00 88.88 535 GLN A C 1
ATOM 4418 O O . GLN A 1 535 ? 19.370 -19.445 -16.661 1.00 88.88 535 GLN A O 1
ATOM 4423 N N . ARG A 1 536 ? 17.468 -18.531 -15.883 1.00 88.94 536 ARG A N 1
ATOM 4424 C CA . ARG A 1 536 ? 16.939 -18.160 -17.205 1.00 88.94 536 ARG A CA 1
ATOM 4425 C C . ARG A 1 536 ? 17.788 -17.075 -17.854 1.00 88.94 536 ARG A C 1
ATOM 4427 O O . ARG A 1 536 ? 18.199 -17.272 -18.988 1.00 88.94 536 ARG A O 1
ATOM 4434 N N . GLU A 1 537 ? 18.097 -15.998 -17.139 1.00 80.81 537 GLU A N 1
ATOM 4435 C CA . GLU A 1 537 ? 18.972 -14.924 -17.632 1.00 80.81 537 GLU A CA 1
ATOM 4436 C C . GLU A 1 537 ? 20.375 -15.452 -17.968 1.00 80.81 537 GLU A C 1
ATOM 4438 O O . GLU A 1 537 ? 20.899 -15.158 -19.036 1.00 80.81 537 GLU A O 1
ATOM 4443 N N . SER A 1 538 ? 20.950 -16.328 -17.138 1.00 86.00 538 SER A N 1
ATOM 4444 C CA . SER A 1 538 ? 22.237 -16.979 -17.417 1.00 86.00 538 SER A CA 1
ATOM 4445 C C . SER A 1 538 ? 22.189 -17.866 -18.666 1.00 86.00 538 SER A C 1
ATOM 4447 O O . SER A 1 538 ? 23.136 -17.882 -19.452 1.00 86.00 538 SER A O 1
ATOM 4449 N N . ASN A 1 539 ? 21.094 -18.600 -18.879 1.00 87.44 539 ASN A N 1
ATOM 4450 C CA . ASN A 1 539 ? 20.923 -19.422 -20.076 1.00 87.44 539 ASN A CA 1
ATOM 4451 C C . ASN A 1 539 ? 20.750 -18.565 -21.333 1.00 87.44 539 ASN A C 1
ATOM 4453 O O . ASN A 1 539 ? 21.370 -18.883 -22.342 1.00 87.44 539 ASN A O 1
ATOM 4457 N N . VAL A 1 540 ? 19.986 -17.472 -21.252 1.00 86.75 540 VAL A N 1
ATOM 4458 C CA . VAL A 1 540 ? 19.852 -16.491 -22.342 1.00 86.75 540 VAL A CA 1
ATOM 4459 C C . VAL A 1 540 ? 21.215 -15.877 -22.672 1.00 86.75 540 VAL A C 1
ATOM 4461 O O . VAL A 1 540 ? 21.631 -15.883 -23.826 1.00 86.75 540 VAL A O 1
ATOM 4464 N N . GLN A 1 541 ? 21.990 -15.480 -21.659 1.00 84.19 541 GLN A N 1
ATOM 4465 C CA . GLN A 1 541 ? 23.344 -14.959 -21.857 1.00 84.19 541 GLN A CA 1
ATOM 4466 C C . GLN A 1 541 ? 24.267 -15.984 -22.537 1.00 84.19 541 GLN A C 1
ATOM 4468 O O . GLN A 1 541 ? 25.068 -15.631 -23.399 1.00 84.19 541 GLN A O 1
ATOM 4473 N N . LYS A 1 542 ? 24.172 -17.271 -22.173 1.00 87.19 542 LYS A N 1
ATOM 4474 C CA . LYS A 1 542 ? 24.953 -18.338 -22.820 1.00 87.19 542 LYS A CA 1
ATOM 4475 C C . LYS A 1 542 ? 24.540 -18.541 -24.275 1.00 87.19 542 LYS A C 1
ATOM 4477 O O . LYS A 1 542 ? 25.419 -18.719 -25.115 1.00 87.19 542 LYS A O 1
ATOM 4482 N N . THR A 1 543 ? 23.243 -18.518 -24.582 1.00 89.62 543 THR A N 1
ATOM 4483 C CA . THR A 1 543 ? 22.761 -18.656 -25.964 1.00 89.62 543 THR A CA 1
ATOM 4484 C C . THR A 1 543 ? 23.155 -17.460 -26.820 1.00 89.62 543 THR A C 1
ATOM 4486 O O . THR A 1 543 ? 23.596 -17.656 -27.950 1.00 89.62 543 THR A O 1
ATOM 4489 N N . ASP A 1 544 ? 23.093 -16.248 -26.270 1.00 86.56 544 ASP A N 1
ATOM 4490 C CA . ASP A 1 544 ? 23.501 -15.032 -26.975 1.00 86.56 544 ASP A CA 1
ATOM 4491 C C . ASP A 1 544 ? 25.012 -15.007 -27.201 1.00 86.56 544 ASP A C 1
ATOM 4493 O O . ASP A 1 544 ? 25.461 -14.736 -28.310 1.00 86.56 544 ASP A O 1
ATOM 4497 N N . ASN A 1 545 ? 25.812 -15.405 -26.207 1.00 85.31 545 ASN A N 1
ATOM 4498 C CA . ASN A 1 545 ? 27.258 -15.539 -26.377 1.00 85.31 545 ASN A CA 1
ATOM 4499 C C . ASN A 1 545 ? 27.617 -16.581 -27.448 1.00 85.31 545 ASN A C 1
ATOM 4501 O O . ASN A 1 545 ? 28.537 -16.352 -28.229 1.00 85.31 545 ASN A O 1
ATOM 4505 N N . LEU A 1 546 ? 26.902 -17.710 -27.518 1.00 87.56 546 LEU A N 1
ATOM 4506 C CA . LEU A 1 546 ? 27.105 -18.708 -28.576 1.00 87.56 546 LEU A CA 1
ATOM 4507 C C . LEU A 1 546 ? 26.716 -18.168 -29.955 1.00 87.56 546 LEU A C 1
ATOM 4509 O O . LEU A 1 546 ? 27.436 -18.409 -30.922 1.00 87.56 546 LEU A O 1
ATOM 4513 N N . ARG A 1 547 ? 25.622 -17.405 -30.047 1.00 92.75 547 ARG A N 1
ATOM 4514 C CA . ARG A 1 547 ? 25.204 -16.743 -31.286 1.00 92.75 547 ARG A CA 1
ATOM 4515 C C . ARG A 1 547 ? 26.239 -15.717 -31.744 1.00 92.75 547 ARG A C 1
ATOM 4517 O O . ARG A 1 547 ? 26.680 -15.784 -32.882 1.00 92.75 547 ARG A O 1
ATOM 4524 N N . ILE A 1 548 ? 26.703 -14.853 -30.841 1.00 87.94 548 ILE A N 1
ATOM 4525 C CA . ILE A 1 548 ? 27.756 -13.868 -31.119 1.00 87.94 548 ILE A CA 1
ATOM 4526 C C . ILE A 1 548 ? 29.055 -14.570 -31.530 1.00 87.94 548 ILE A C 1
ATOM 4528 O O . ILE A 1 548 ? 29.715 -14.130 -32.465 1.00 87.94 548 ILE A O 1
ATOM 4532 N N . MET A 1 549 ? 29.432 -15.682 -30.887 1.00 84.38 549 MET A N 1
ATOM 4533 C CA . MET A 1 549 ? 30.593 -16.469 -31.319 1.00 84.38 549 MET A CA 1
ATOM 4534 C C . MET A 1 549 ? 30.407 -17.038 -32.727 1.00 84.38 549 MET A C 1
ATOM 4536 O O . MET A 1 549 ? 31.348 -17.001 -33.515 1.00 84.38 549 MET A O 1
ATOM 4540 N N . GLN A 1 550 ? 29.217 -17.537 -33.063 1.00 91.06 550 GLN A N 1
ATOM 4541 C CA . GLN A 1 550 ? 28.924 -18.054 -34.398 1.00 91.06 550 GLN A CA 1
ATOM 4542 C C . GLN A 1 550 ? 28.968 -16.947 -35.461 1.00 91.06 550 GLN A C 1
ATOM 4544 O O . GLN A 1 550 ? 29.569 -17.142 -36.518 1.00 91.06 550 GLN A O 1
ATOM 4549 N N . ASP A 1 551 ? 28.397 -15.782 -35.162 1.00 90.81 551 ASP A N 1
ATOM 4550 C CA . ASP A 1 551 ? 28.419 -14.612 -36.040 1.00 90.81 551 ASP A CA 1
ATOM 4551 C C . ASP A 1 551 ? 29.855 -14.097 -36.211 1.00 90.81 551 ASP A C 1
ATOM 4553 O O . ASP A 1 551 ? 30.297 -13.870 -37.334 1.00 90.81 551 ASP A O 1
ATOM 4557 N N . ASN A 1 552 ? 30.646 -14.052 -35.135 1.00 87.44 552 ASN A N 1
ATOM 4558 C CA . ASN A 1 552 ? 32.071 -13.726 -35.198 1.00 87.44 552 ASN A CA 1
ATOM 4559 C C . ASN A 1 552 ? 32.860 -14.739 -36.038 1.00 87.44 552 ASN A C 1
ATOM 4561 O O . ASN A 1 552 ? 33.737 -14.347 -36.803 1.00 87.44 552 ASN A O 1
ATOM 4565 N N . ILE A 1 553 ? 32.556 -16.036 -35.944 1.00 91.12 553 ILE A N 1
ATOM 4566 C CA . ILE A 1 553 ? 33.183 -17.064 -36.789 1.00 91.12 553 ILE A CA 1
ATOM 4567 C C . ILE A 1 553 ? 32.831 -16.840 -38.264 1.00 91.12 553 ILE A C 1
ATOM 4569 O O . ILE A 1 553 ? 33.704 -16.977 -39.123 1.00 91.12 553 ILE A O 1
ATOM 4573 N N . ASN A 1 554 ? 31.581 -16.493 -38.570 1.00 90.62 554 ASN A N 1
ATOM 4574 C CA . ASN A 1 554 ? 31.142 -16.216 -39.936 1.00 90.62 554 ASN A CA 1
ATOM 4575 C C . ASN A 1 554 ? 31.803 -14.946 -40.490 1.00 90.62 554 ASN A C 1
ATOM 4577 O O . ASN A 1 554 ? 32.362 -14.991 -41.582 1.00 90.62 554 ASN A O 1
ATOM 4581 N N . LEU A 1 555 ? 31.854 -13.870 -39.702 1.00 91.44 555 LEU A N 1
ATOM 4582 C CA . LEU A 1 555 ? 32.554 -12.635 -40.060 1.00 91.44 555 LEU A CA 1
ATOM 4583 C C . LEU A 1 555 ? 34.053 -12.875 -40.268 1.00 91.44 555 LEU A C 1
ATOM 4585 O O . LEU A 1 555 ? 34.634 -12.364 -41.217 1.00 91.44 555 LEU A O 1
ATOM 4589 N N . ILE A 1 556 ? 34.700 -13.697 -39.435 1.00 90.00 556 ILE A N 1
ATOM 4590 C CA . ILE A 1 556 ? 36.110 -14.067 -39.629 1.00 90.00 556 ILE A CA 1
ATOM 4591 C C . ILE A 1 556 ? 36.295 -14.855 -40.931 1.00 90.00 556 ILE A C 1
ATOM 4593 O O . ILE A 1 556 ? 37.292 -14.649 -41.626 1.00 90.00 556 ILE A O 1
ATOM 4597 N N . LYS A 1 557 ? 35.370 -15.759 -41.281 1.00 92.00 557 LYS A N 1
ATOM 4598 C CA . LYS A 1 557 ? 35.418 -16.472 -42.566 1.00 92.00 557 LYS A CA 1
ATOM 4599 C C . LYS A 1 557 ? 35.304 -15.499 -43.731 1.00 92.00 557 LYS A C 1
ATOM 4601 O O . LYS A 1 557 ? 36.173 -15.538 -44.593 1.00 92.00 557 LYS A O 1
ATOM 4606 N N . GLU A 1 558 ? 34.330 -14.599 -43.693 1.00 91.88 558 GLU A N 1
ATOM 4607 C CA . GLU A 1 558 ? 34.104 -13.589 -44.729 1.00 91.88 558 GLU A CA 1
ATOM 4608 C C . GLU A 1 558 ? 35.306 -12.645 -44.867 1.00 91.88 558 GLU A C 1
ATOM 4610 O O . GLU A 1 558 ? 35.836 -12.464 -45.959 1.00 91.88 558 GLU A O 1
ATOM 4615 N N . VAL A 1 559 ? 35.850 -12.142 -43.754 1.00 90.62 559 VAL A N 1
ATOM 4616 C CA . VAL A 1 559 ? 37.077 -11.328 -43.744 1.00 90.62 559 VAL A CA 1
ATOM 4617 C C . VAL A 1 559 ? 38.260 -12.095 -44.335 1.00 90.62 559 VAL A C 1
ATOM 4619 O O . VAL A 1 559 ? 39.063 -11.520 -45.068 1.00 90.62 559 VAL A O 1
ATOM 4622 N N . ASN A 1 560 ? 38.403 -13.387 -44.039 1.00 90.94 560 ASN A N 1
ATOM 4623 C CA . ASN A 1 560 ? 39.478 -14.201 -44.606 1.00 90.94 560 ASN A CA 1
ATOM 4624 C C . ASN A 1 560 ? 39.274 -14.488 -46.099 1.00 90.94 560 ASN A C 1
ATOM 4626 O O . ASN A 1 560 ? 40.256 -14.556 -46.840 1.00 90.94 560 ASN A O 1
ATOM 4630 N N . GLU A 1 561 ? 38.032 -14.639 -46.547 1.00 92.31 561 GLU A N 1
ATOM 4631 C CA . GLU A 1 561 ? 37.677 -14.785 -47.958 1.00 92.31 561 GLU A CA 1
ATOM 4632 C C . GLU A 1 561 ? 38.010 -13.506 -48.725 1.00 92.31 561 GLU A C 1
ATOM 4634 O O . GLU A 1 561 ? 38.801 -13.551 -49.667 1.00 92.31 561 GLU A O 1
ATOM 4639 N N . LEU A 1 562 ? 37.567 -12.356 -48.214 1.00 90.94 562 LEU A N 1
ATOM 4640 C CA . LEU A 1 562 ? 37.899 -11.036 -48.748 1.00 90.94 562 LEU A CA 1
ATOM 4641 C C . LEU A 1 562 ? 39.412 -10.782 -48.752 1.00 90.94 562 LEU A C 1
ATOM 4643 O O . LEU A 1 562 ? 39.945 -10.218 -49.704 1.00 90.94 562 LEU A O 1
ATOM 4647 N N . ARG A 1 563 ? 40.152 -11.243 -47.733 1.00 91.00 563 ARG A N 1
ATOM 4648 C CA . ARG A 1 563 ? 41.625 -11.171 -47.715 1.00 91.00 563 ARG A CA 1
ATOM 4649 C C . ARG A 1 563 ? 42.268 -12.038 -48.794 1.00 91.00 563 ARG A C 1
ATOM 4651 O O . ARG A 1 563 ? 43.233 -11.587 -49.409 1.00 91.00 563 ARG A O 1
ATOM 4658 N N . ARG A 1 564 ? 41.765 -13.253 -49.049 1.00 90.56 564 ARG A N 1
ATOM 4659 C CA . ARG A 1 564 ? 42.260 -14.083 -50.164 1.00 90.56 564 ARG A CA 1
ATOM 4660 C C . ARG A 1 564 ? 41.953 -13.438 -51.504 1.00 90.56 564 ARG A C 1
ATOM 4662 O O . ARG A 1 564 ? 42.831 -13.404 -52.360 1.00 90.56 564 ARG A O 1
ATOM 4669 N N . GLU A 1 565 ? 40.746 -12.917 -51.686 1.00 89.25 565 GLU A N 1
ATOM 4670 C CA . GLU A 1 565 ? 40.363 -12.211 -52.909 1.00 89.25 565 GLU A CA 1
ATOM 4671 C C . GLU A 1 565 ? 41.241 -10.982 -53.140 1.00 89.25 565 GLU A C 1
ATOM 4673 O O . GLU A 1 565 ? 41.764 -10.795 -54.240 1.00 89.25 565 GLU A O 1
ATOM 4678 N N . LEU A 1 566 ? 41.500 -10.204 -52.086 1.00 87.31 566 LEU A N 1
ATOM 4679 C CA . LEU A 1 566 ? 42.414 -9.069 -52.123 1.00 87.31 566 LEU A CA 1
ATOM 4680 C C . LEU A 1 566 ? 43.841 -9.509 -52.470 1.00 87.31 566 LEU A C 1
ATOM 4682 O O . LEU A 1 566 ? 44.488 -8.880 -53.302 1.00 87.31 566 LEU A O 1
ATOM 4686 N N . GLN A 1 567 ? 44.332 -10.606 -51.889 1.00 89.31 567 GLN A N 1
ATOM 4687 C CA . GLN A 1 567 ? 45.657 -11.144 -52.196 1.00 89.31 567 GLN A CA 1
ATOM 4688 C C . GLN A 1 567 ? 45.754 -11.605 -53.655 1.00 89.31 567 GLN A C 1
ATOM 4690 O O . GLN A 1 567 ? 46.721 -11.271 -54.334 1.00 89.31 567 GLN A O 1
ATOM 4695 N N . ILE A 1 568 ? 44.748 -12.318 -54.165 1.00 87.62 568 ILE A N 1
ATOM 4696 C CA . ILE A 1 568 ? 44.683 -12.745 -55.570 1.00 87.62 568 ILE A CA 1
ATOM 4697 C C . ILE A 1 568 ? 44.641 -11.523 -56.492 1.00 87.62 568 ILE A C 1
ATOM 4699 O O . ILE A 1 568 ? 45.326 -11.496 -57.514 1.00 87.62 568 ILE A O 1
ATOM 4703 N N . SER A 1 569 ? 43.861 -10.501 -56.138 1.00 81.06 569 SER A N 1
ATOM 4704 C CA . SER A 1 569 ? 43.794 -9.252 -56.895 1.00 81.06 569 SER A CA 1
ATOM 4705 C C . SER A 1 569 ? 45.133 -8.509 -56.879 1.00 81.06 569 SER A C 1
ATOM 4707 O O . SER A 1 569 ? 45.581 -8.048 -57.924 1.00 81.06 569 SER A O 1
ATOM 4709 N N . ASN A 1 570 ? 45.822 -8.457 -55.737 1.00 83.50 570 ASN A N 1
ATOM 4710 C CA . ASN A 1 570 ? 47.139 -7.832 -55.611 1.00 83.50 570 ASN A CA 1
ATOM 4711 C C . ASN A 1 570 ? 48.224 -8.589 -56.381 1.00 83.50 570 ASN A C 1
ATOM 4713 O O . ASN A 1 570 ? 49.067 -7.949 -56.998 1.00 83.50 570 ASN A O 1
ATOM 4717 N N . VAL A 1 571 ? 48.192 -9.926 -56.409 1.00 84.50 571 VAL A N 1
ATOM 4718 C CA . VAL A 1 571 ? 49.099 -10.726 -57.252 1.00 84.50 571 VAL A CA 1
ATOM 4719 C C . VAL A 1 571 ? 48.836 -10.441 -58.728 1.00 84.50 571 VAL A C 1
ATOM 4721 O O . VAL A 1 571 ? 49.777 -10.171 -59.461 1.00 84.50 571 VAL A O 1
ATOM 4724 N N . LYS A 1 572 ? 47.569 -10.380 -59.160 1.00 84.12 572 LYS A N 1
ATOM 4725 C CA . LYS A 1 572 ? 47.226 -9.995 -60.540 1.00 84.12 572 LYS A CA 1
ATOM 4726 C C . LYS A 1 572 ? 47.709 -8.585 -60.884 1.00 84.12 572 LYS A C 1
ATOM 4728 O O . LYS A 1 572 ? 48.228 -8.376 -61.975 1.00 84.12 572 LYS A O 1
ATOM 4733 N N . ILE A 1 573 ? 47.550 -7.624 -59.973 1.00 80.19 573 ILE A N 1
ATOM 4734 C CA . ILE A 1 573 ? 48.064 -6.260 -60.151 1.00 80.19 573 ILE A CA 1
ATOM 4735 C C . ILE A 1 573 ? 49.592 -6.288 -60.252 1.00 80.19 573 ILE A C 1
ATOM 4737 O O . ILE A 1 573 ? 50.140 -5.712 -61.185 1.00 80.19 573 ILE A O 1
ATOM 4741 N N . HIS A 1 574 ? 50.277 -7.012 -59.366 1.00 80.50 574 HIS A N 1
ATOM 4742 C CA . HIS A 1 574 ? 51.731 -7.137 -59.384 1.00 80.50 574 HIS A CA 1
ATOM 4743 C C . HIS A 1 574 ? 52.249 -7.807 -60.663 1.00 80.50 574 HIS A C 1
ATOM 4745 O O . HIS A 1 574 ? 53.201 -7.319 -61.263 1.00 80.50 574 HIS A O 1
ATOM 4751 N N . ASP A 1 575 ? 51.602 -8.870 -61.138 1.00 81.62 575 ASP A N 1
ATOM 4752 C CA . ASP A 1 575 ? 51.954 -9.543 -62.391 1.00 81.62 575 ASP A CA 1
ATOM 4753 C C . ASP A 1 575 ? 51.765 -8.614 -63.595 1.00 81.62 575 ASP A C 1
ATOM 4755 O O . ASP A 1 575 ? 52.610 -8.570 -64.492 1.00 81.62 575 ASP A O 1
ATOM 4759 N N . LEU A 1 576 ? 50.690 -7.817 -63.602 1.00 80.19 576 LEU A N 1
ATOM 4760 C CA . LEU A 1 576 ? 50.459 -6.790 -64.619 1.00 80.19 576 LEU A CA 1
ATOM 4761 C C . LEU A 1 576 ? 51.499 -5.663 -64.538 1.00 80.19 576 LEU A C 1
ATOM 4763 O O . LEU A 1 576 ? 51.982 -5.207 -65.574 1.00 80.19 576 LEU A O 1
ATOM 4767 N N . GLU A 1 577 ? 51.899 -5.245 -63.338 1.00 76.31 577 GLU A N 1
ATOM 4768 C CA . GLU A 1 577 ? 52.960 -4.258 -63.122 1.00 76.31 577 GLU A CA 1
ATOM 4769 C C . GLU A 1 577 ? 54.336 -4.780 -63.541 1.00 76.31 577 GLU A C 1
ATOM 4771 O O . GLU A 1 577 ? 55.116 -4.049 -64.150 1.00 76.31 577 GLU A O 1
ATOM 4776 N N . VAL A 1 578 ? 54.655 -6.041 -63.246 1.00 77.44 578 VAL A N 1
ATOM 4777 C CA . VAL A 1 578 ? 55.897 -6.697 -63.666 1.00 77.44 578 VAL A CA 1
ATOM 4778 C C . VAL A 1 578 ? 55.899 -6.880 -65.181 1.00 77.44 578 VAL A C 1
ATOM 4780 O O . VAL A 1 578 ? 56.894 -6.547 -65.825 1.00 77.44 578 VAL A O 1
ATOM 4783 N N . ALA A 1 579 ? 54.787 -7.301 -65.785 1.00 74.94 579 ALA A N 1
ATOM 4784 C CA . ALA A 1 579 ? 54.639 -7.367 -67.237 1.00 74.94 579 ALA A CA 1
ATOM 4785 C C . ALA A 1 579 ? 54.797 -5.982 -67.891 1.00 74.94 579 ALA A C 1
ATOM 4787 O O . ALA A 1 579 ? 55.473 -5.855 -68.918 1.00 74.94 579 ALA A O 1
ATOM 4788 N N . ALA A 1 580 ? 54.248 -4.930 -67.276 1.00 72.25 580 ALA A N 1
ATOM 4789 C CA . ALA A 1 580 ? 54.425 -3.549 -67.715 1.00 72.25 580 ALA A CA 1
ATOM 4790 C C . ALA A 1 580 ? 55.882 -3.079 -67.562 1.00 72.25 580 ALA A C 1
ATOM 4792 O O . ALA A 1 580 ? 56.439 -2.510 -68.499 1.00 72.25 580 ALA A O 1
ATOM 4793 N N . LYS A 1 581 ? 56.552 -3.383 -66.443 1.00 70.25 581 LYS A N 1
ATOM 4794 C CA . LYS A 1 581 ? 57.974 -3.066 -66.208 1.00 70.25 581 LYS A CA 1
ATOM 4795 C C . LYS A 1 581 ? 58.911 -3.833 -67.143 1.00 70.25 581 LYS A C 1
ATOM 4797 O O . LYS A 1 581 ? 59.898 -3.266 -67.599 1.00 70.25 581 LYS A O 1
ATOM 4802 N N . ILE A 1 582 ? 58.614 -5.091 -67.474 1.00 70.25 582 ILE A N 1
ATOM 4803 C CA . ILE A 1 582 ? 59.370 -5.880 -68.460 1.00 70.25 582 ILE A CA 1
ATOM 4804 C C . ILE A 1 582 ? 59.160 -5.315 -69.869 1.00 70.25 582 ILE A C 1
ATOM 4806 O O . ILE A 1 582 ? 60.127 -5.220 -70.623 1.00 70.25 582 ILE A O 1
ATOM 4810 N N . ARG A 1 583 ? 57.941 -4.880 -70.222 1.00 67.12 583 ARG A N 1
ATOM 4811 C CA . ARG A 1 583 ? 57.684 -4.144 -71.474 1.00 67.12 583 ARG A CA 1
ATOM 4812 C C . ARG A 1 583 ? 58.455 -2.824 -71.525 1.00 67.12 583 ARG A C 1
ATOM 4814 O O . ARG A 1 583 ? 59.116 -2.557 -72.521 1.00 67.12 583 ARG A O 1
ATOM 4821 N N . LEU A 1 584 ? 58.456 -2.053 -70.440 1.00 62.19 584 LEU A N 1
ATOM 4822 C CA . LEU A 1 584 ? 59.213 -0.803 -70.339 1.00 62.19 584 LEU A CA 1
ATOM 4823 C C . LEU A 1 584 ? 60.731 -1.035 -70.386 1.00 62.19 584 LEU A C 1
ATOM 4825 O O . LEU A 1 584 ? 61.426 -0.268 -71.038 1.00 62.19 584 LEU A O 1
ATOM 4829 N N . ARG A 1 585 ? 61.260 -2.113 -69.789 1.00 57.25 585 ARG A N 1
ATOM 4830 C CA . ARG A 1 585 ? 62.683 -2.495 -69.904 1.00 57.25 585 ARG A CA 1
ATOM 4831 C C . ARG A 1 585 ? 63.054 -3.036 -71.284 1.00 57.25 585 ARG A C 1
ATOM 4833 O O . ARG A 1 585 ? 64.148 -2.747 -71.751 1.00 57.25 585 ARG A O 1
ATOM 4840 N N . LYS A 1 586 ? 62.173 -3.782 -71.961 1.00 57.19 586 LYS A N 1
ATOM 4841 C CA . LYS A 1 586 ? 62.378 -4.173 -73.368 1.00 57.19 586 LYS A CA 1
ATOM 4842 C C . LYS A 1 586 ? 62.400 -2.948 -74.287 1.00 57.19 586 LYS A C 1
ATOM 4844 O O . LYS A 1 586 ? 63.233 -2.906 -75.183 1.00 57.19 586 LYS A O 1
ATOM 4849 N N . ASN A 1 587 ? 61.574 -1.938 -74.009 1.00 54.88 587 ASN A N 1
ATOM 4850 C CA . ASN A 1 587 ? 61.591 -0.669 -74.739 1.00 54.88 587 ASN A CA 1
ATOM 4851 C C . ASN A 1 587 ? 62.808 0.206 -74.374 1.00 54.88 587 ASN A C 1
ATOM 4853 O O . ASN A 1 587 ? 63.414 0.792 -75.261 1.00 54.88 587 ASN A O 1
ATOM 4857 N N . ALA A 1 588 ? 63.242 0.234 -73.110 1.00 53.12 588 ALA A N 1
ATOM 4858 C CA . ALA A 1 588 ? 64.438 0.969 -72.684 1.00 53.12 588 ALA A CA 1
ATOM 4859 C C . ALA A 1 588 ? 65.746 0.331 -73.195 1.00 53.12 588 ALA A C 1
ATOM 4861 O O . ALA A 1 588 ? 66.657 1.048 -73.594 1.00 53.12 588 ALA A O 1
ATOM 4862 N N . ASN A 1 589 ? 65.830 -1.003 -73.264 1.00 48.38 589 ASN A N 1
ATOM 4863 C CA . ASN A 1 589 ? 66.985 -1.709 -73.835 1.00 48.38 589 ASN A CA 1
ATOM 4864 C C . ASN A 1 589 ? 67.023 -1.646 -75.371 1.00 48.38 589 ASN A C 1
ATOM 4866 O O . ASN A 1 589 ? 68.098 -1.785 -75.948 1.00 48.38 589 ASN A O 1
ATOM 4870 N N . ALA A 1 590 ? 65.889 -1.394 -76.033 1.00 48.81 590 ALA A N 1
ATOM 4871 C CA . ALA A 1 590 ? 65.863 -1.045 -77.454 1.00 48.81 590 ALA A CA 1
ATOM 4872 C C . ALA A 1 590 ? 66.369 0.392 -77.705 1.00 48.81 590 ALA A C 1
ATOM 4874 O O . ALA A 1 590 ? 66.926 0.661 -78.764 1.00 48.81 590 ALA A O 1
ATOM 4875 N N . SER A 1 591 ? 66.252 1.292 -76.720 1.00 47.72 591 SER A N 1
ATOM 4876 C CA . SER A 1 591 ? 66.757 2.674 -76.792 1.00 47.72 591 SER A CA 1
ATOM 4877 C C . SER A 1 591 ? 68.167 2.884 -76.215 1.00 47.72 591 SER A C 1
ATOM 4879 O O . SER A 1 591 ? 68.709 3.972 -76.362 1.00 47.72 591 SER A O 1
ATOM 4881 N N . LEU A 1 592 ? 68.810 1.872 -75.615 1.00 42.03 592 LEU A N 1
ATOM 4882 C CA . LEU A 1 592 ? 70.169 1.983 -75.046 1.00 42.03 592 LEU A CA 1
ATOM 4883 C C . LEU A 1 592 ? 71.301 1.562 -76.011 1.00 42.03 592 LEU A C 1
ATOM 4885 O O . LEU A 1 592 ? 72.402 1.240 -75.571 1.00 42.03 592 LEU A O 1
ATOM 4889 N N . THR A 1 593 ? 71.047 1.546 -77.323 1.00 44.22 593 THR A N 1
ATOM 4890 C CA . THR A 1 593 ? 72.087 1.353 -78.362 1.00 44.22 593 THR A CA 1
ATOM 4891 C C . THR A 1 593 ? 72.181 2.506 -79.363 1.00 44.22 593 THR A C 1
ATOM 4893 O O . THR A 1 593 ? 72.951 2.432 -80.316 1.00 44.22 593 THR A O 1
ATOM 4896 N N . ALA A 1 594 ? 71.479 3.614 -79.121 1.00 40.91 594 ALA A N 1
ATOM 4897 C CA . ALA A 1 594 ? 71.625 4.830 -79.906 1.00 40.91 594 ALA A CA 1
ATOM 4898 C C . ALA A 1 594 ? 71.585 6.054 -78.980 1.00 40.91 594 ALA A C 1
ATOM 4900 O O . ALA A 1 594 ? 70.587 6.274 -78.305 1.00 40.91 594 ALA A O 1
ATOM 4901 N N . ALA A 1 595 ? 72.670 6.837 -79.000 1.00 36.28 595 ALA A N 1
ATOM 4902 C CA . ALA A 1 595 ? 72.865 8.153 -78.373 1.00 36.28 595 ALA A CA 1
ATOM 4903 C C . ALA A 1 595 ? 73.680 8.205 -77.062 1.00 36.28 595 ALA A C 1
ATOM 4905 O O . ALA A 1 595 ? 73.225 8.664 -76.020 1.00 36.28 595 ALA A O 1
ATOM 4906 N N . THR A 1 596 ? 74.973 7.884 -77.161 1.00 39.22 596 THR A N 1
ATOM 4907 C CA . THR A 1 596 ? 76.012 8.756 -76.587 1.00 39.22 596 THR A CA 1
ATOM 4908 C C . THR A 1 596 ? 76.225 9.948 -77.520 1.00 39.22 596 THR A C 1
ATOM 4910 O O . THR A 1 596 ? 77.002 9.836 -78.463 1.00 39.22 596 THR A O 1
ATOM 4913 N N . ALA A 1 597 ? 75.527 11.059 -77.288 1.00 39.03 597 ALA A N 1
ATOM 4914 C CA . ALA A 1 597 ? 75.949 12.413 -77.664 1.00 39.03 597 ALA A CA 1
ATOM 4915 C C . ALA A 1 597 ? 74.919 13.441 -77.170 1.00 39.03 597 ALA A C 1
ATOM 4917 O O . ALA A 1 597 ? 73.718 13.230 -77.308 1.00 39.03 597 ALA A O 1
ATOM 4918 N N . SER A 1 598 ? 75.440 14.567 -76.683 1.00 35.00 598 SER A N 1
ATOM 4919 C CA . SER A 1 598 ? 74.747 15.835 -76.412 1.00 35.00 598 SER A CA 1
ATOM 4920 C C . SER A 1 598 ? 74.107 15.994 -75.030 1.00 35.00 598 SER A C 1
ATOM 4922 O O . SER A 1 598 ? 72.911 15.819 -74.815 1.00 35.00 598 SER A O 1
ATOM 4924 N N . ASN A 1 599 ? 74.965 16.433 -74.105 1.00 42.00 599 ASN A N 1
ATOM 4925 C CA . ASN A 1 599 ? 74.601 17.366 -73.043 1.00 42.00 599 ASN A CA 1
ATOM 4926 C C . ASN A 1 599 ? 74.004 18.640 -73.661 1.00 42.00 599 ASN A C 1
ATOM 4928 O O . ASN A 1 599 ? 74.629 19.210 -74.550 1.00 42.00 599 ASN A O 1
ATOM 4932 N N . ASP A 1 600 ? 72.852 19.096 -73.165 1.00 38.31 600 ASP A N 1
ATOM 4933 C CA . ASP A 1 600 ? 72.767 20.392 -72.482 1.00 38.31 600 ASP A CA 1
ATOM 4934 C C . ASP A 1 600 ? 71.379 20.651 -71.855 1.00 38.31 600 ASP A C 1
ATOM 4936 O O . ASP A 1 600 ? 70.343 20.589 -72.505 1.00 38.31 600 ASP A O 1
ATOM 4940 N N . ILE A 1 601 ? 71.433 20.989 -70.559 1.00 35.66 601 ILE A N 1
ATOM 4941 C CA . ILE A 1 601 ? 70.604 21.970 -69.836 1.00 35.66 601 ILE A CA 1
ATOM 4942 C C . ILE A 1 601 ? 69.085 21.701 -69.742 1.00 35.66 601 ILE A C 1
ATOM 4944 O O . ILE A 1 601 ? 68.313 22.065 -70.614 1.00 35.66 601 ILE A O 1
ATOM 4948 N N . TYR A 1 602 ? 68.638 21.205 -68.580 1.00 36.75 602 TYR A N 1
ATOM 4949 C CA . TYR A 1 602 ? 67.906 21.995 -67.569 1.00 36.75 602 TYR A CA 1
ATOM 4950 C C . TYR A 1 602 ? 67.913 21.234 -66.232 1.00 36.75 602 TYR A C 1
ATOM 4952 O O . TYR A 1 602 ? 67.421 20.113 -66.120 1.00 36.75 602 TYR A O 1
ATOM 4960 N N . LYS A 1 603 ? 68.489 21.855 -65.195 1.00 45.06 603 LYS A N 1
ATOM 4961 C CA . LYS A 1 603 ? 68.356 21.418 -63.800 1.00 45.06 603 LYS A CA 1
ATOM 4962 C C . LYS A 1 603 ? 66.885 21.530 -63.386 1.00 45.06 603 LYS A C 1
ATOM 4964 O O . LYS A 1 603 ? 66.415 22.633 -63.127 1.00 45.06 603 LYS A O 1
ATOM 4969 N N . ILE A 1 604 ? 66.197 20.401 -63.262 1.00 35.06 604 ILE A N 1
ATOM 4970 C CA . ILE A 1 604 ? 65.036 20.258 -62.379 1.00 35.06 604 ILE A CA 1
ATOM 4971 C C . ILE A 1 604 ? 65.486 19.333 -61.256 1.00 35.06 604 ILE A C 1
ATOM 4973 O O . ILE A 1 604 ? 66.005 18.244 -61.501 1.00 35.06 604 ILE A O 1
ATOM 4977 N N . GLY A 1 605 ? 65.397 19.850 -60.031 1.00 34.84 605 GLY A N 1
ATOM 4978 C CA . GLY A 1 605 ? 65.852 19.185 -58.823 1.00 34.84 605 GLY A CA 1
ATOM 4979 C C . GLY A 1 605 ? 65.259 17.790 -58.696 1.00 34.84 605 GLY A C 1
ATOM 4980 O O . GLY A 1 605 ? 64.084 17.556 -58.960 1.00 34.84 605 GLY A O 1
ATOM 4981 N N . THR A 1 606 ? 66.103 16.865 -58.270 1.00 36.59 606 THR A N 1
ATOM 4982 C CA . THR A 1 606 ? 65.716 15.560 -57.757 1.00 36.59 606 THR A CA 1
ATOM 4983 C C . THR A 1 606 ? 64.719 15.736 -56.608 1.00 36.59 606 THR A C 1
ATOM 4985 O O . THR A 1 606 ? 65.136 15.974 -55.476 1.00 36.59 606 THR A O 1
ATOM 4988 N N . SER A 1 607 ? 63.415 15.592 -56.866 1.00 39.38 607 SER A N 1
ATOM 4989 C CA . SER A 1 607 ? 62.401 15.386 -55.825 1.00 39.38 607 SER A CA 1
ATOM 4990 C C . SER A 1 607 ? 62.456 13.934 -55.333 1.00 39.38 607 SER A C 1
ATOM 4992 O O . SER A 1 607 ? 61.548 13.128 -55.504 1.00 39.38 607 SER A O 1
ATOM 4994 N N . ALA A 1 608 ? 63.565 13.593 -54.674 1.00 38.19 608 ALA A N 1
ATOM 4995 C CA . ALA A 1 608 ? 63.636 12.423 -53.799 1.00 38.19 608 ALA A CA 1
ATOM 4996 C C . ALA A 1 608 ? 62.831 12.626 -52.491 1.00 38.19 608 ALA A C 1
ATOM 4998 O O . ALA A 1 608 ? 62.686 11.684 -51.712 1.00 38.19 608 ALA A O 1
ATOM 4999 N N . ASP A 1 609 ? 62.270 13.823 -52.278 1.00 39.69 609 ASP A N 1
ATOM 5000 C CA . ASP A 1 609 ? 61.488 14.187 -51.092 1.00 39.69 609 ASP A CA 1
ATOM 5001 C C . ASP A 1 609 ? 59.975 13.925 -51.232 1.00 39.69 609 ASP A C 1
ATOM 5003 O O . ASP A 1 609 ? 59.268 13.868 -50.228 1.00 39.69 609 ASP A O 1
ATOM 5007 N N . GLU A 1 610 ? 59.442 13.685 -52.436 1.00 41.28 610 GLU A N 1
ATOM 5008 C CA . GLU A 1 610 ? 57.993 13.459 -52.615 1.00 41.28 610 GLU A CA 1
ATOM 5009 C C . GLU A 1 610 ? 57.547 12.023 -52.296 1.00 41.28 610 GLU A C 1
ATOM 5011 O O . GLU A 1 610 ? 56.409 11.816 -51.884 1.00 41.28 610 GLU A O 1
ATOM 5016 N N . TYR A 1 611 ? 58.447 11.038 -52.364 1.00 46.53 611 TYR A N 1
ATOM 5017 C CA . TYR A 1 611 ? 58.130 9.654 -51.978 1.00 46.53 611 TYR A CA 1
ATOM 5018 C C . TYR A 1 611 ? 58.358 9.361 -50.487 1.00 46.53 611 TYR A C 1
ATOM 5020 O O . TYR A 1 611 ? 57.807 8.394 -49.977 1.00 46.53 611 TYR A O 1
ATOM 5028 N N . LYS A 1 612 ? 59.112 10.202 -49.761 1.00 44.72 612 LYS A N 1
ATOM 5029 C CA . LYS A 1 612 ? 59.260 10.083 -48.296 1.00 44.72 612 LYS A CA 1
ATOM 5030 C C . LYS A 1 612 ? 58.180 10.850 -47.526 1.00 44.72 612 LYS A C 1
ATOM 5032 O O . LYS A 1 612 ? 57.740 10.382 -46.483 1.00 44.72 612 LYS A O 1
ATOM 5037 N N . ASN A 1 613 ? 57.697 11.971 -48.066 1.00 47.69 613 ASN A N 1
ATOM 5038 C CA . ASN A 1 613 ? 56.646 12.769 -47.427 1.00 47.69 613 ASN A CA 1
ATOM 5039 C C . ASN A 1 613 ? 55.256 12.112 -47.478 1.00 47.69 613 ASN A C 1
ATOM 5041 O O . ASN A 1 613 ? 54.462 12.323 -46.566 1.00 47.69 613 ASN A O 1
ATOM 5045 N N . ALA A 1 614 ? 54.953 11.302 -48.501 1.00 51.56 614 ALA A N 1
ATOM 5046 C CA . ALA A 1 614 ? 53.687 10.567 -48.570 1.00 51.56 614 ALA A CA 1
ATOM 5047 C C . ALA A 1 614 ? 53.611 9.458 -47.506 1.00 51.56 614 ALA A C 1
ATOM 5049 O O . ALA A 1 614 ? 52.598 9.344 -46.815 1.00 51.56 614 ALA A O 1
ATOM 5050 N N . ASP A 1 615 ? 54.697 8.707 -47.301 1.00 51.50 615 ASP A N 1
ATOM 5051 C CA . ASP A 1 615 ? 54.771 7.703 -46.236 1.00 51.50 615 ASP A CA 1
ATOM 5052 C C . ASP A 1 615 ? 54.790 8.361 -44.849 1.00 51.50 615 ASP A C 1
ATOM 5054 O O . ASP A 1 615 ? 54.088 7.894 -43.958 1.00 51.50 615 ASP A O 1
ATOM 5058 N N . GLU A 1 616 ? 55.487 9.490 -44.655 1.00 52.25 616 GLU A N 1
ATOM 5059 C CA . GLU A 1 616 ? 55.491 10.203 -43.366 1.00 52.25 616 GLU A CA 1
ATOM 5060 C C . GLU A 1 616 ? 54.131 10.855 -43.043 1.00 52.25 616 GLU A C 1
ATOM 5062 O O . GLU A 1 616 ? 53.697 10.837 -41.891 1.00 52.25 616 GLU A O 1
ATOM 5067 N N . ALA A 1 617 ? 53.410 11.380 -44.040 1.00 59.84 617 ALA A N 1
ATOM 5068 C CA . ALA A 1 617 ? 52.057 11.914 -43.864 1.00 59.84 617 ALA A CA 1
ATOM 5069 C C . ALA A 1 617 ? 51.031 10.811 -43.557 1.00 59.84 617 ALA A C 1
ATOM 5071 O O . ALA A 1 617 ? 50.155 11.007 -42.712 1.00 59.84 617 ALA A O 1
ATOM 5072 N N . THR A 1 618 ? 51.171 9.641 -44.187 1.00 64.69 618 THR A N 1
ATOM 5073 C CA . THR A 1 618 ? 50.314 8.474 -43.926 1.00 64.69 618 THR A CA 1
ATOM 5074 C C . THR A 1 618 ? 50.598 7.895 -42.538 1.00 64.69 618 THR A C 1
ATOM 5076 O O . THR A 1 618 ? 49.666 7.656 -41.772 1.00 64.69 618 THR A O 1
ATOM 5079 N N . LEU A 1 619 ? 51.875 7.793 -42.145 1.00 65.00 619 LEU A N 1
ATOM 5080 C CA . LEU A 1 619 ? 52.277 7.373 -40.799 1.00 65.00 619 LEU A CA 1
ATOM 5081 C C . LEU A 1 619 ? 51.823 8.372 -39.723 1.00 65.00 619 LEU A C 1
ATOM 5083 O O . LEU A 1 619 ? 51.429 7.964 -38.633 1.00 65.00 619 LEU A O 1
ATOM 5087 N N . ARG A 1 620 ? 51.845 9.681 -40.017 1.00 70.25 620 ARG A N 1
ATOM 5088 C CA . ARG A 1 620 ? 51.323 10.721 -39.117 1.00 70.25 620 ARG A CA 1
ATOM 5089 C C . ARG A 1 620 ? 49.810 10.642 -38.966 1.00 70.25 620 ARG A C 1
ATOM 5091 O O . ARG A 1 620 ? 49.346 10.790 -37.842 1.00 70.25 620 ARG A O 1
ATOM 5098 N N . MET A 1 621 ? 49.056 10.387 -40.039 1.00 67.38 621 MET A N 1
ATOM 5099 C CA . MET A 1 621 ? 47.607 10.164 -39.945 1.00 67.38 621 MET A CA 1
ATOM 5100 C C . MET A 1 621 ? 47.284 8.904 -39.138 1.00 67.38 621 MET A C 1
ATOM 5102 O O . MET A 1 621 ? 46.493 8.988 -38.202 1.00 67.38 621 MET A O 1
ATOM 5106 N N . GLU A 1 622 ? 47.969 7.783 -39.387 1.00 71.69 622 GLU A N 1
ATOM 5107 C CA . GLU A 1 622 ? 47.796 6.567 -38.579 1.00 71.69 622 GLU A CA 1
ATOM 5108 C C . GLU A 1 622 ? 48.200 6.771 -37.111 1.00 71.69 622 GLU A C 1
ATOM 5110 O O . GLU A 1 622 ? 47.546 6.247 -36.208 1.00 71.69 622 GLU A O 1
ATOM 5115 N N . MET A 1 623 ? 49.264 7.535 -36.834 1.00 71.62 623 MET A N 1
ATOM 5116 C CA . MET A 1 623 ? 49.639 7.900 -35.463 1.00 71.62 623 MET A CA 1
ATOM 5117 C C . MET A 1 623 ? 48.598 8.813 -34.817 1.00 71.62 623 MET A C 1
ATOM 5119 O O . MET A 1 623 ? 48.328 8.661 -33.631 1.00 71.62 623 MET A O 1
ATOM 5123 N N . MET A 1 624 ? 47.996 9.740 -35.564 1.00 70.19 624 MET A N 1
ATOM 5124 C CA . MET A 1 624 ? 46.961 10.639 -35.052 1.00 70.19 624 MET A CA 1
ATOM 5125 C C . MET A 1 624 ? 45.671 9.876 -34.735 1.00 70.19 624 MET A C 1
ATOM 5127 O O . MET A 1 624 ? 45.075 10.102 -33.685 1.00 70.19 624 MET A O 1
ATOM 5131 N N . GLU A 1 625 ? 45.285 8.916 -35.577 1.00 74.38 625 GLU A N 1
ATOM 5132 C CA . GLU A 1 625 ? 44.147 8.023 -35.335 1.00 74.38 625 GLU A CA 1
ATOM 5133 C C . GLU A 1 625 ? 44.402 7.070 -34.162 1.00 74.38 625 GLU A C 1
ATOM 5135 O O . GLU A 1 625 ? 43.545 6.935 -33.287 1.00 74.38 625 GLU A O 1
ATOM 5140 N N . LYS A 1 626 ? 45.600 6.474 -34.071 1.00 74.38 626 LYS A N 1
ATOM 5141 C CA . LYS A 1 626 ? 45.995 5.652 -32.915 1.00 74.38 626 LYS A CA 1
ATOM 5142 C C . LYS A 1 626 ? 46.047 6.462 -31.625 1.00 74.38 626 LYS A C 1
ATOM 5144 O O . LYS A 1 626 ? 45.590 5.965 -30.602 1.00 74.38 626 LYS A O 1
ATOM 5149 N N . ASN A 1 627 ? 46.552 7.695 -31.665 1.00 76.69 627 ASN A N 1
ATOM 5150 C CA . ASN A 1 627 ? 46.584 8.583 -30.502 1.00 76.69 627 ASN A CA 1
ATOM 5151 C C . ASN A 1 627 ? 45.173 8.987 -30.071 1.00 76.69 627 ASN A C 1
ATOM 5153 O O . ASN A 1 627 ? 44.885 8.949 -28.881 1.00 76.69 627 ASN A O 1
ATOM 5157 N N . LYS A 1 628 ? 44.272 9.276 -31.017 1.00 81.69 628 LYS A N 1
ATOM 5158 C CA . LYS A 1 628 ? 42.866 9.592 -30.733 1.00 81.69 628 LYS A CA 1
ATOM 5159 C C . LYS A 1 628 ? 42.109 8.390 -30.159 1.00 81.69 628 LYS A C 1
ATOM 5161 O O . LYS A 1 628 ? 41.316 8.547 -29.235 1.00 81.69 628 LYS A O 1
ATOM 5166 N N . LEU A 1 629 ? 42.390 7.180 -30.650 1.00 80.56 629 LEU A N 1
ATOM 5167 C CA . LEU A 1 629 ? 41.863 5.938 -30.077 1.00 80.56 629 LEU A CA 1
ATOM 5168 C C . LEU A 1 629 ? 42.405 5.695 -28.660 1.00 80.56 629 LEU A C 1
ATOM 5170 O O . LEU A 1 629 ? 41.644 5.314 -27.776 1.00 80.56 629 LEU A O 1
ATOM 5174 N N . LEU A 1 630 ? 43.694 5.955 -28.426 1.00 81.06 630 LEU A N 1
ATOM 5175 C CA . LEU A 1 630 ? 44.314 5.887 -27.100 1.00 81.06 630 LEU A CA 1
ATOM 5176 C C . LEU A 1 630 ? 43.691 6.894 -26.129 1.00 81.06 630 LEU A C 1
ATOM 5178 O O . LEU A 1 630 ? 43.457 6.548 -24.977 1.00 81.06 630 LEU A O 1
ATOM 5182 N N . GLU A 1 631 ? 43.391 8.108 -26.586 1.00 83.19 631 GLU A N 1
ATOM 5183 C CA . GLU A 1 631 ? 42.737 9.152 -25.791 1.00 83.19 631 GLU A CA 1
ATOM 5184 C C . GLU A 1 631 ? 41.317 8.731 -25.385 1.00 83.19 631 GLU A C 1
ATOM 5186 O O . GLU A 1 631 ? 40.966 8.781 -24.206 1.00 83.19 631 GLU A O 1
ATOM 5191 N N . LEU A 1 632 ? 40.539 8.192 -26.332 1.00 81.00 632 LEU A N 1
ATOM 5192 C CA . LEU A 1 632 ? 39.204 7.645 -26.068 1.00 81.00 632 LEU A CA 1
ATOM 5193 C C . LEU A 1 632 ? 39.251 6.452 -25.102 1.00 81.00 632 LEU A C 1
ATOM 5195 O O . LEU A 1 632 ? 38.469 6.393 -24.153 1.00 81.00 632 LEU A O 1
ATOM 5199 N N . GLN A 1 633 ? 40.208 5.537 -25.281 1.00 77.44 633 GLN A N 1
ATOM 5200 C CA . GLN A 1 633 ? 40.412 4.409 -24.368 1.00 77.44 633 GLN A CA 1
ATOM 5201 C C . GLN A 1 633 ? 40.864 4.864 -22.974 1.00 77.44 633 GLN A C 1
ATOM 5203 O O . GLN A 1 633 ? 40.461 4.276 -21.970 1.00 77.44 633 GLN A O 1
ATOM 5208 N N . GLN A 1 634 ? 41.679 5.917 -22.874 1.00 81.69 634 GLN A N 1
ATOM 5209 C CA . GLN A 1 634 ? 42.097 6.498 -21.597 1.00 81.69 634 GLN A CA 1
ATOM 5210 C C . GLN A 1 634 ? 40.935 7.190 -20.875 1.00 81.69 634 GLN A C 1
ATOM 5212 O O . GLN A 1 634 ? 40.805 7.039 -19.658 1.00 81.69 634 GLN A O 1
ATOM 5217 N N . GLU A 1 635 ? 40.063 7.898 -21.594 1.00 84.38 635 GLU A N 1
ATOM 5218 C CA . GLU A 1 635 ? 38.836 8.467 -21.029 1.00 84.38 635 GLU A CA 1
ATOM 5219 C C . GLU A 1 635 ? 37.869 7.386 -20.546 1.00 84.38 635 GLU A C 1
ATOM 5221 O O . GLU A 1 635 ? 37.298 7.505 -19.459 1.00 84.38 635 GLU A O 1
ATOM 5226 N N . GLU A 1 636 ? 37.708 6.309 -21.310 1.00 80.94 636 GLU A N 1
ATOM 5227 C CA . GLU A 1 636 ? 36.852 5.183 -20.944 1.00 80.94 636 GLU A CA 1
ATOM 5228 C C . GLU A 1 636 ? 37.408 4.433 -19.725 1.00 80.94 636 GLU A C 1
ATOM 5230 O O . GLU A 1 636 ? 36.689 4.199 -18.754 1.00 80.94 636 GLU A O 1
ATOM 5235 N N . MET A 1 637 ? 38.721 4.187 -19.687 1.00 82.44 637 MET A N 1
ATOM 5236 C CA . MET A 1 637 ? 39.416 3.668 -18.505 1.00 82.44 637 MET A CA 1
ATOM 5237 C C . MET A 1 637 ? 39.263 4.587 -17.287 1.00 82.44 637 MET A C 1
ATOM 5239 O O . MET A 1 637 ? 39.129 4.100 -16.164 1.00 82.44 637 MET A O 1
ATOM 5243 N N . LYS A 1 638 ? 39.255 5.911 -17.472 1.00 86.12 638 LYS A N 1
ATOM 5244 C CA . LYS A 1 638 ? 39.033 6.881 -16.390 1.00 86.12 638 LYS A CA 1
ATOM 5245 C C . LYS A 1 638 ? 37.587 6.846 -15.885 1.00 86.12 638 LYS A C 1
ATOM 5247 O O . LYS A 1 638 ? 37.375 6.882 -14.674 1.00 86.12 638 LYS A O 1
ATOM 5252 N N . LYS A 1 639 ? 36.601 6.711 -16.780 1.00 84.06 639 LYS A N 1
ATOM 5253 C CA . LYS A 1 639 ? 35.184 6.508 -16.422 1.00 84.06 639 LYS A CA 1
ATOM 5254 C C . LYS A 1 639 ? 34.991 5.198 -15.656 1.00 84.06 639 LYS A C 1
ATOM 5256 O O . LYS A 1 639 ? 34.384 5.211 -14.590 1.00 84.06 639 LYS A O 1
ATOM 5261 N N . LEU A 1 640 ? 35.581 4.101 -16.132 1.00 81.69 640 LEU A N 1
ATOM 5262 C CA . LEU A 1 640 ? 35.535 2.796 -15.467 1.00 81.69 640 LEU A CA 1
ATOM 5263 C C . LEU A 1 640 ? 36.224 2.817 -14.097 1.00 81.69 640 LEU A C 1
ATOM 5265 O O . LEU A 1 640 ? 35.692 2.251 -13.147 1.00 81.69 640 LEU A O 1
ATOM 5269 N N . ARG A 1 641 ? 37.355 3.523 -13.951 1.00 82.19 641 ARG A N 1
ATOM 5270 C CA . ARG A 1 641 ? 38.005 3.736 -12.645 1.00 82.19 641 ARG A CA 1
ATOM 5271 C C . ARG A 1 641 ? 37.151 4.563 -11.690 1.00 82.19 641 ARG A C 1
ATOM 5273 O O . ARG A 1 641 ? 37.082 4.210 -10.522 1.00 82.19 641 ARG A O 1
ATOM 5280 N N . ASN A 1 642 ? 36.473 5.609 -12.164 1.00 78.38 642 ASN A N 1
ATOM 5281 C CA . ASN A 1 642 ? 35.539 6.380 -11.335 1.00 78.38 642 ASN A CA 1
ATOM 5282 C C . ASN A 1 642 ? 34.337 5.539 -10.890 1.00 78.38 642 ASN A C 1
ATOM 5284 O O . ASN A 1 642 ? 33.917 5.647 -9.743 1.00 78.38 642 ASN A O 1
ATOM 5288 N N . ILE A 1 643 ? 33.805 4.682 -11.765 1.00 77.25 643 ILE A N 1
ATOM 5289 C CA . ILE A 1 643 ? 32.714 3.760 -11.418 1.00 77.25 643 ILE A CA 1
ATOM 5290 C C . ILE A 1 643 ? 33.201 2.724 -10.397 1.00 77.25 643 ILE A C 1
ATOM 5292 O O . ILE A 1 643 ? 32.531 2.500 -9.395 1.00 77.25 643 ILE A O 1
ATOM 5296 N N . LEU A 1 644 ? 34.392 2.149 -10.589 1.00 74.12 644 LEU A N 1
ATOM 5297 C CA . LEU A 1 644 ? 35.016 1.251 -9.612 1.00 74.12 644 LEU A CA 1
ATOM 5298 C C . LEU A 1 644 ? 35.263 1.948 -8.270 1.00 74.12 644 LEU A C 1
ATOM 5300 O O . LEU A 1 644 ? 34.950 1.376 -7.235 1.00 74.12 644 LEU A O 1
ATOM 5304 N N . GLN A 1 645 ? 35.725 3.198 -8.274 1.00 75.31 645 GLN A N 1
ATOM 5305 C CA . GLN A 1 645 ? 35.933 3.986 -7.060 1.00 75.31 645 GLN A CA 1
ATOM 5306 C C . GLN A 1 645 ? 34.607 4.326 -6.359 1.00 75.31 645 GLN A C 1
ATOM 5308 O O . GLN A 1 645 ? 34.542 4.308 -5.134 1.00 75.31 645 GLN A O 1
ATOM 5313 N N . GLN A 1 646 ? 33.529 4.590 -7.105 1.00 71.44 646 GLN A N 1
ATOM 5314 C CA . GLN A 1 646 ? 32.182 4.757 -6.545 1.00 71.44 646 GLN A CA 1
ATOM 5315 C C . GLN A 1 646 ? 31.643 3.453 -5.948 1.00 71.44 646 GLN A C 1
ATOM 5317 O O . GLN A 1 646 ? 31.018 3.479 -4.889 1.00 71.44 646 GLN A O 1
ATOM 5322 N N . ILE A 1 647 ? 31.924 2.313 -6.583 1.00 69.38 647 ILE A N 1
ATOM 5323 C CA . ILE A 1 647 ? 31.566 0.991 -6.063 1.00 69.38 647 ILE A CA 1
ATOM 5324 C C . ILE A 1 647 ? 32.386 0.671 -4.805 1.00 69.38 647 ILE A C 1
ATOM 5326 O O . ILE A 1 647 ? 31.810 0.225 -3.820 1.00 69.38 647 ILE A O 1
ATOM 5330 N N . GLU A 1 648 ? 33.689 0.959 -4.777 1.00 62.47 648 GLU A N 1
ATOM 5331 C CA . GLU A 1 648 ? 34.557 0.774 -3.603 1.00 62.47 648 GLU A CA 1
ATOM 5332 C C . GLU A 1 648 ? 34.176 1.701 -2.437 1.00 62.47 648 GLU A C 1
ATOM 5334 O O . GLU A 1 648 ? 34.136 1.261 -1.286 1.00 62.47 648 GLU A O 1
ATOM 5339 N N . LEU A 1 649 ? 33.807 2.957 -2.715 1.00 61.12 649 LEU A N 1
ATOM 5340 C CA . LEU A 1 649 ? 33.268 3.886 -1.713 1.00 61.12 649 LEU A CA 1
ATOM 5341 C C . LEU A 1 649 ? 31.888 3.441 -1.200 1.00 61.12 649 LEU A C 1
ATOM 5343 O O . LEU A 1 649 ? 31.599 3.603 -0.015 1.00 61.12 649 LEU A O 1
ATOM 5347 N N . GLY A 1 650 ? 31.068 2.811 -2.046 1.00 53.38 650 GLY A N 1
ATOM 5348 C CA . GLY A 1 650 ? 29.828 2.146 -1.635 1.00 53.38 650 GLY A CA 1
ATOM 5349 C C . GLY A 1 650 ? 30.069 0.888 -0.789 1.00 53.38 650 GLY A C 1
ATOM 5350 O O . GLY A 1 650 ? 29.303 0.601 0.132 1.00 53.38 650 GLY A O 1
ATOM 5351 N N . HIS A 1 651 ? 31.168 0.170 -1.036 1.00 44.69 651 HIS A N 1
ATOM 5352 C CA . HIS A 1 651 ? 31.489 -1.103 -0.384 1.00 44.69 651 HIS A CA 1
ATOM 5353 C C . HIS A 1 651 ? 32.157 -0.965 1.000 1.00 44.69 651 HIS A C 1
ATOM 5355 O O . HIS A 1 651 ? 32.244 -1.953 1.736 1.00 44.69 651 HIS A O 1
ATOM 5361 N N . ASN A 1 652 ? 32.544 0.250 1.408 1.00 42.69 652 ASN A N 1
ATOM 5362 C CA . ASN A 1 652 ? 32.925 0.556 2.796 1.00 42.69 652 ASN A CA 1
ATOM 5363 C C . ASN A 1 652 ? 31.722 0.730 3.742 1.00 42.69 652 ASN A C 1
ATOM 5365 O O . ASN A 1 652 ? 31.902 0.915 4.943 1.00 42.69 652 ASN A O 1
ATOM 5369 N N . SER A 1 653 ? 30.496 0.569 3.237 1.00 46.34 653 SER A N 1
ATOM 5370 C CA . SER A 1 653 ? 29.274 0.497 4.044 1.00 46.34 653 SER A CA 1
ATOM 5371 C C . SER A 1 653 ? 28.876 -0.958 4.301 1.00 46.34 653 SER A C 1
ATOM 5373 O O . SER A 1 653 ? 27.750 -1.373 4.033 1.00 46.34 653 SER A O 1
ATOM 5375 N N . ARG A 1 654 ? 29.805 -1.780 4.800 1.00 41.62 654 ARG A N 1
ATOM 5376 C CA . ARG A 1 654 ? 29.424 -3.076 5.374 1.00 41.62 654 ARG A CA 1
ATOM 5377 C C . ARG A 1 654 ? 28.794 -2.792 6.745 1.00 41.62 654 ARG A C 1
ATOM 5379 O O . ARG A 1 654 ? 29.435 -2.112 7.547 1.00 41.62 654 ARG A O 1
ATOM 5386 N N . PRO A 1 655 ? 27.577 -3.279 7.052 1.00 39.19 655 PRO A N 1
ATOM 5387 C CA . PRO A 1 655 ? 27.018 -3.099 8.380 1.00 39.19 655 PRO A CA 1
ATOM 5388 C C . PRO A 1 655 ? 27.922 -3.819 9.379 1.00 39.19 655 PRO A C 1
ATOM 5390 O O . PRO A 1 655 ? 28.157 -5.024 9.272 1.00 39.19 655 PRO A O 1
ATOM 5393 N N . SER A 1 656 ? 28.460 -3.044 10.319 1.00 34.00 656 SER A N 1
ATOM 5394 C CA . SER A 1 656 ? 29.190 -3.541 11.476 1.00 34.00 656 SER A CA 1
ATOM 5395 C C . SER A 1 656 ? 28.303 -4.530 12.228 1.00 34.00 656 SER A C 1
ATOM 5397 O O . SER A 1 656 ? 27.250 -4.180 12.764 1.00 34.00 656 SER A O 1
ATOM 5399 N N . SER A 1 657 ? 28.719 -5.791 12.240 1.00 50.03 657 SER A N 1
ATOM 5400 C CA . SER A 1 657 ? 28.182 -6.805 13.127 1.00 50.03 657 SER A CA 1
ATOM 5401 C C . SER A 1 657 ? 28.521 -6.424 14.567 1.00 50.03 657 SER A C 1
ATOM 5403 O O . SER A 1 657 ? 29.664 -6.572 14.995 1.00 50.03 657 SER A O 1
ATOM 5405 N N . GLY A 1 658 ? 27.514 -5.976 15.313 1.00 50.09 658 GLY A N 1
ATOM 5406 C CA . GLY A 1 658 ? 27.557 -5.913 16.769 1.00 50.09 658 GLY A CA 1
ATOM 5407 C C . GLY A 1 658 ? 27.382 -4.515 17.342 1.00 50.09 658 GLY A C 1
ATOM 5408 O O . GLY A 1 658 ? 28.359 -3.852 17.661 1.00 50.09 658 GLY A O 1
ATOM 5409 N N . GLN A 1 659 ? 26.135 -4.127 17.604 1.00 38.03 659 GLN A N 1
ATOM 5410 C CA . GLN A 1 659 ? 25.815 -3.314 18.775 1.00 38.03 659 GLN A CA 1
ATOM 5411 C C . GLN A 1 659 ? 24.359 -3.540 19.192 1.00 38.03 659 GLN A C 1
ATOM 5413 O O . GLN A 1 659 ? 23.456 -3.630 18.364 1.00 38.03 659 GLN A O 1
ATOM 5418 N N . LYS A 1 660 ? 24.184 -3.732 20.502 1.00 44.28 660 LYS A N 1
ATOM 5419 C CA . LYS A 1 660 ? 22.928 -4.020 21.200 1.00 44.28 660 LYS A CA 1
ATOM 5420 C C . LYS A 1 660 ? 21.823 -3.039 20.802 1.00 44.28 660 LYS A C 1
ATOM 5422 O O . LYS A 1 660 ? 22.029 -1.830 20.843 1.00 44.28 660 LYS A O 1
ATOM 5427 N N . LEU A 1 661 ? 20.640 -3.582 20.527 1.00 37.06 661 LEU A N 1
ATOM 5428 C CA . LEU A 1 661 ? 1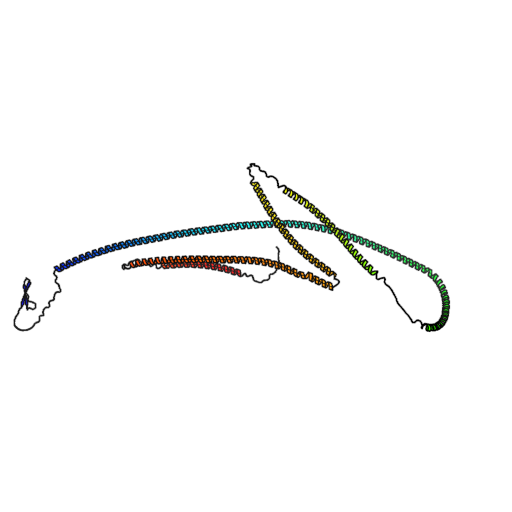9.392 -2.826 20.496 1.00 37.06 661 LEU A CA 1
ATOM 5429 C C . LEU A 1 661 ? 19.075 -2.293 21.902 1.00 37.06 661 LEU A C 1
ATOM 5431 O O . LEU A 1 661 ? 19.009 -3.066 22.861 1.00 37.06 661 LEU A O 1
ATOM 5435 N N . SER A 1 662 ? 18.868 -0.981 21.991 1.00 38.91 662 SER A N 1
ATOM 5436 C CA . SER A 1 662 ? 18.241 -0.290 23.125 1.00 38.91 662 SER A CA 1
ATOM 5437 C C . SER A 1 662 ? 16.758 -0.034 22.806 1.00 38.91 662 SER A C 1
ATOM 5439 O O . SER A 1 662 ? 16.405 0.049 21.628 1.00 38.91 662 SER A O 1
ATOM 5441 N N . PRO A 1 663 ? 15.877 0.042 23.820 1.00 44.62 663 PRO A N 1
ATOM 5442 C CA . PRO A 1 663 ? 14.442 -0.167 23.651 1.00 44.62 663 PRO A CA 1
ATOM 5443 C C . PRO A 1 663 ? 13.722 1.033 23.025 1.00 44.62 663 PRO A C 1
ATOM 5445 O O . PRO A 1 663 ? 14.033 2.187 23.313 1.00 44.62 663 PRO A O 1
ATOM 5448 N N . ILE A 1 664 ? 12.717 0.721 22.203 1.00 35.28 664 ILE A N 1
ATOM 5449 C CA . ILE A 1 664 ? 11.716 1.658 21.688 1.00 35.28 664 ILE A CA 1
ATOM 5450 C C . ILE A 1 664 ? 10.866 2.143 22.867 1.00 35.28 664 ILE A C 1
ATOM 5452 O O 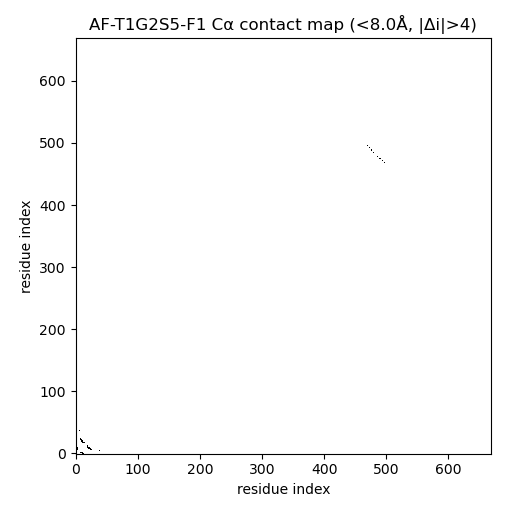. ILE A 1 664 ? 10.092 1.374 23.434 1.00 35.28 664 ILE A O 1
ATOM 5456 N N . ASN A 1 665 ? 11.006 3.422 23.208 1.00 39.88 665 ASN A N 1
ATOM 5457 C CA . ASN A 1 665 ? 9.932 4.180 23.834 1.00 39.88 665 ASN A CA 1
ATOM 5458 C C . ASN A 1 665 ? 9.117 4.806 22.707 1.00 39.88 665 ASN A C 1
ATOM 5460 O O . ASN A 1 665 ? 9.670 5.451 21.816 1.00 39.88 665 ASN A O 1
ATOM 5464 N N . GLY A 1 666 ? 7.815 4.538 22.732 1.00 50.34 666 GLY A N 1
ATOM 5465 C CA . GLY A 1 666 ? 6.875 5.178 21.835 1.00 50.34 666 GLY A CA 1
ATOM 5466 C C . GLY A 1 666 ? 6.746 6.656 22.157 1.00 50.34 666 GLY A C 1
ATOM 5467 O O . GLY A 1 666 ? 6.875 7.051 23.310 1.00 50.34 666 GLY A O 1
ATOM 5468 N N . ASP A 1 667 ? 6.415 7.430 21.137 1.00 41.22 667 ASP A N 1
ATOM 5469 C CA . ASP A 1 667 ? 5.683 8.663 21.336 1.00 41.22 667 ASP A CA 1
ATOM 5470 C C . ASP A 1 667 ? 4.650 8.823 20.231 1.00 41.22 667 ASP A C 1
ATOM 5472 O O . ASP A 1 667 ? 4.882 8.550 19.052 1.00 41.22 667 ASP A O 1
ATOM 5476 N N . LYS A 1 668 ? 3.467 9.194 20.707 1.00 46.50 668 LYS A N 1
ATOM 5477 C CA . LYS A 1 668 ? 2.287 9.568 19.950 1.00 46.50 668 LYS A CA 1
ATOM 5478 C C . LYS A 1 668 ? 2.557 10.895 19.242 1.00 46.50 668 LYS A C 1
ATOM 5480 O O . LYS A 1 668 ? 3.077 11.813 19.873 1.00 46.50 668 LYS A O 1
ATOM 5485 N N . ASN A 1 669 ? 2.131 11.001 17.987 1.00 41.94 669 ASN A N 1
ATOM 5486 C CA . ASN A 1 669 ? 1.213 12.038 17.500 1.00 41.94 669 ASN A CA 1
ATOM 5487 C C . ASN A 1 669 ? 0.801 11.737 16.064 1.00 41.94 669 ASN A C 1
ATOM 5489 O O . ASN A 1 669 ? 1.705 11.472 15.242 1.00 41.94 669 ASN A O 1
#

=== Feature glossary ===
The record interleaves many kinds of information about one protein. Here is each kind framed as the question it answers.

Q: What does the local fold look like, residue by residue?
A: A 3Di character summarizes, for each residue, the relative orientation of the Cα frame of its nearest spatial neighbor. Because it encodes fold topology rather than chemistry, 3Di alignments detect remote structural similarity that sequence alignment misses.

Q: Which residues are in helices, strands, or loops?
A: Secondary structure is the local, repeating backbone conformation. DSSP classifies it into eight states by reading the hydrogen-bond network: three helix types (H, G, I), two β types (E, B), two non-regular types (T, S), and unstructured coil (-).

Q: How big and how compact is the whole molecule?
A: Three whole-structure scalars: the radius of gyration (RMS distance of Cα from centroid, in Å), the count of Cα–Cα contacts (pairs closer than 8 Å and separated by more than four residues in sequence — i.e. tertiary, not local, contacts), and the bounding-box dimensions. Together they distinguish compact globular folds from extended fibres or disordered chains.

Q: How confident is the AlphaFold model at each residue?
A: For AlphaFold models, the B-factor field carries pLDDT — the model's own estimate of local accuracy on a 0–100 scale. Regions with pLDDT<50 should be treated as essentially unmodeled; they often correspond to intrinsically disordered segments.

Q: What family and function is it annotated with?
A: Functional annotations link the protein to curated databases. InterPro entries identify conserved domains and families by matching the sequence against member-database signatures (Pfam, PROSITE, CDD, …). Gene Ontology (GO) terms describe molecular function, biological process, and cellular component in a controlled vocabulary. CATH places the structure in a hierarchical fold classification (Class/Architecture/Topology/Homologous-superfamily). The organism is the source species.

Q: What known structures does this most resemble?
A: Nearest PDB neighbors are the top structural matches found by Foldseek when searching this structure against the entire Protein Data Bank. Each hit reports a TM-score (0 to 1; >0.5 almost always implies the same fold) and an E-value. These are *structural* homologs — they may share no detectable sequence similarity.

Q: Which residues are buried vs exposed?
A: Solvent-accessible surface area (SASA) is the area in Å² traced out by the centre of a 1.4 Å probe sphere (a water molecule) rolled over the protein's van der Waals surface (Shrake–Rupley / Lee–Richards construction). Buried residues have near-zero SASA; fully exposed residues can exceed 200 Å². The total SASA scales roughly with the number of surface residues.

Q: What are the backbone torsion angles?
A: φ (phi) and ψ (psi) are the two rotatable backbone dihedrals per residue: φ is the C(i-1)–N–Cα–C torsion, ψ is the N–Cα–C–N(i+1) torsion, both in degrees on (−180°, 180°]. α-helical residues cluster near (−60°, −45°); β-strand residues near (−120°, +130°). A Ramachandran plot is simply a scatter of (φ, ψ) for every residue.

Q: Are the domains correctly placed relative to each other?
A: Predicted aligned error is AlphaFold's pairwise confidence. Unlike pLDDT (per-residue), PAE is per-residue-pair and captures whether two parts of the structure are correctly placed relative to each other. Units are ångströms of expected positional error.

Q: What if only a Cα trace is available?
A: P-SEA three-state annotation labels each residue as helix, strand, or coil based purely on the geometry of the Cα trace. It serves as a fallback when the full backbone (and thus DSSP) is unavailable.

Q: What is the amino-acid chain?
A: This is the polypeptide sequence — one letter per residue, N-terminus first. Length ranges from a few dozen residues for small domains to over a thousand for large multi-domain proteins.

Q: What do the rendered images show?
A: The six renders are orthographic views along the three Cartesian axes in both directions. Representation (cartoon, sticks, or surface) and color scheme (sequence-rainbow or by-chain) vary across proteins so the training set covers all the common visualization conventions.

Q: What do the diagnostic plots show?
A: Plot images: a contact map (which residues are close in 3D, as an N×N binary image), a Ramachandran scatter (backbone torsion angles, revealing secondary-structure composition at a glance), and — for AlphaFold structures — a PAE heatmap (pairwise prediction confidence).

Q: How mobile is each atom in the crystal?
A: B-factor (Debye–Waller factor) reflects atomic displacement in the crystal lattice. It is an experimental observable (units Å²), not a prediction; low values mean the atom is pinned down, high values mean it moves or is heterogeneous across the crystal.

Q: Where is each backbone atom in 3D?
A: The mmCIF table is the protein's shape written out atom by atom. For each backbone N, Cα, C, and carbonyl O, it records an (x, y, z) coordinate triple in Å plus the residue type, chain letter, and residue number.